Protein AF-0000000073389248 (afdb_homodimer)

Structure (mmCIF, N/CA/C/O backbone):
data_AF-0000000073389248-model_v1
#
loop_
_entity.id
_entity.type
_entity.pdbx_description
1 polymer 'NAD-dependent epimerase/dehydratase'
#
loop_
_atom_site.group_PDB
_atom_site.id
_atom_site.type_symbol
_atom_site.label_atom_id
_atom_site.label_alt_id
_atom_site.label_comp_id
_atom_site.label_asym_id
_atom_site.label_entity_id
_atom_site.label_seq_id
_atom_site.pdbx_PDB_ins_code
_atom_site.Cartn_x
_atom_site.Cartn_y
_atom_site.Cartn_z
_atom_site.occupancy
_atom_site.B_iso_or_equiv
_atom_site.auth_seq_id
_atom_site.auth_comp_id
_atom_site.auth_asym_id
_atom_site.auth_atom_id
_atom_site.pdbx_PDB_model_num
ATOM 1 N N . MET A 1 1 ? 25.75 -21.109 -13.016 1 90.62 1 MET A N 1
ATOM 2 C CA . MET A 1 1 ? 25.109 -21.562 -11.781 1 90.62 1 MET A CA 1
ATOM 3 C C . MET A 1 1 ? 24.828 -20.375 -10.852 1 90.62 1 MET A C 1
ATOM 5 O O . MET A 1 1 ? 25.719 -19.578 -10.578 1 90.62 1 MET A O 1
ATOM 9 N N . ARG A 1 2 ? 23.5 -20.219 -10.477 1 95.75 2 ARG A N 1
ATOM 10 C CA . ARG A 1 2 ? 23.109 -19.156 -9.555 1 95.75 2 ARG A CA 1
ATOM 11 C C . ARG A 1 2 ? 22.797 -19.719 -8.172 1 95.75 2 ARG A C 1
ATOM 13 O O . ARG A 1 2 ? 22.469 -20.906 -8.031 1 95.75 2 ARG A O 1
ATOM 20 N N . ARG A 1 3 ? 23.062 -18.922 -7.191 1 98.69 3 ARG A N 1
ATOM 21 C CA . ARG A 1 3 ? 22.609 -19.188 -5.832 1 98.69 3 ARG A CA 1
ATOM 22 C C . ARG A 1 3 ? 21.375 -18.359 -5.48 1 98.69 3 ARG A C 1
ATOM 24 O O . ARG A 1 3 ? 21.453 -17.125 -5.41 1 98.69 3 ARG A O 1
ATOM 31 N N . VAL A 1 4 ? 20.281 -19.016 -5.25 1 98.88 4 VAL A N 1
ATOM 32 C CA . VAL A 1 4 ? 19 -18.312 -5.148 1 98.88 4 VAL A CA 1
ATOM 33 C C . VAL A 1 4 ? 18.312 -18.672 -3.834 1 98.88 4 VAL A C 1
ATOM 35 O O . VAL A 1 4 ? 18.188 -19.844 -3.496 1 98.88 4 VAL A O 1
ATOM 38 N N . LEU A 1 5 ? 17.922 -17.688 -3.053 1 98.94 5 LEU A N 1
ATOM 39 C CA . LEU A 1 5 ? 17.016 -17.922 -1.934 1 98.94 5 LEU A CA 1
ATOM 40 C C . LEU A 1 5 ? 15.562 -17.75 -2.365 1 98.94 5 LEU A C 1
ATOM 42 O O . LEU A 1 5 ? 15.219 -16.766 -3.006 1 98.94 5 LEU A O 1
ATOM 46 N N . VAL A 1 6 ? 14.734 -18.719 -2.053 1 98.94 6 VAL A N 1
ATOM 47 C CA . VAL A 1 6 ? 13.305 -18.672 -2.318 1 98.94 6 VAL A CA 1
ATOM 48 C C . VAL A 1 6 ? 12.531 -18.625 -1 1 98.94 6 VAL A C 1
ATOM 50 O O . VAL A 1 6 ? 12.609 -19.547 -0.192 1 98.94 6 VAL A O 1
ATOM 53 N N . THR A 1 7 ? 11.844 -17.5 -0.723 1 98.94 7 THR A N 1
ATOM 54 C CA . THR A 1 7 ? 10.883 -17.516 0.374 1 98.94 7 THR A CA 1
ATOM 55 C C . THR A 1 7 ? 9.539 -18.062 -0.094 1 98.94 7 THR A C 1
ATOM 57 O O . THR A 1 7 ? 9.148 -17.859 -1.244 1 98.94 7 THR A O 1
ATOM 60 N N . GLY A 1 8 ? 8.812 -18.703 0.854 1 98.56 8 GLY A N 1
ATOM 61 C CA . GLY A 1 8 ? 7.637 -19.453 0.42 1 98.56 8 GLY A CA 1
ATOM 62 C C . GLY A 1 8 ? 7.977 -20.719 -0.336 1 98.56 8 GLY A C 1
ATOM 63 O O . GLY A 1 8 ? 7.215 -21.156 -1.201 1 98.56 8 GLY A O 1
ATOM 64 N N . ALA A 1 9 ? 9.086 -21.297 -0.014 1 98.69 9 ALA A N 1
ATOM 65 C CA . ALA A 1 9 ? 9.641 -22.406 -0.776 1 98.69 9 ALA A CA 1
ATOM 66 C C . ALA A 1 9 ? 8.781 -23.656 -0.615 1 98.69 9 ALA A C 1
ATOM 68 O O . ALA A 1 9 ? 8.75 -24.516 -1.499 1 98.69 9 ALA A O 1
ATOM 69 N N . ALA A 1 10 ? 8.078 -23.781 0.489 1 98 10 ALA A N 1
ATOM 70 C CA . ALA A 1 10 ? 7.293 -24.984 0.756 1 98 10 ALA A CA 1
ATOM 71 C C . ALA A 1 10 ? 5.906 -24.891 0.12 1 98 10 ALA A C 1
ATOM 73 O O . ALA A 1 10 ? 5.172 -25.875 0.07 1 98 10 ALA A O 1
ATOM 74 N N . GLY A 1 11 ? 5.551 -23.719 -0.404 1 97.12 11 GLY A N 1
ATOM 75 C CA . GLY A 1 11 ? 4.238 -23.516 -0.993 1 97.12 11 GLY A CA 1
ATOM 76 C C . GLY A 1 11 ? 4.102 -24.156 -2.367 1 97.12 11 GLY A C 1
ATOM 77 O O . GLY A 1 11 ? 5.066 -24.703 -2.904 1 97.12 11 GLY A O 1
ATOM 78 N N . MET A 1 12 ? 2.916 -24.078 -2.963 1 95.56 12 MET A N 1
ATOM 79 C CA . MET A 1 12 ? 2.561 -24.719 -4.23 1 95.56 12 MET A CA 1
ATOM 80 C C . MET A 1 12 ? 3.473 -24.234 -5.355 1 95.56 12 MET A C 1
ATOM 82 O O . MET A 1 12 ? 4.055 -25.031 -6.082 1 95.56 12 MET A O 1
ATOM 86 N N . ILE A 1 13 ? 3.674 -22.922 -5.488 1 97.94 13 ILE A N 1
ATOM 87 C CA . ILE A 1 13 ? 4.488 -22.375 -6.562 1 97.94 13 ILE A CA 1
ATOM 88 C C . ILE A 1 13 ? 5.965 -22.438 -6.18 1 97.94 13 ILE A C 1
ATOM 90 O O . ILE A 1 13 ? 6.816 -22.734 -7.016 1 97.94 13 ILE A O 1
ATOM 94 N N . GLY A 1 14 ? 6.289 -22.188 -4.895 1 98.56 14 GLY A N 1
ATOM 95 C CA . GLY A 1 14 ? 7.664 -22.172 -4.414 1 98.56 14 GLY A CA 1
ATOM 96 C C . GLY A 1 14 ? 8.383 -23.5 -4.613 1 98.56 14 GLY A C 1
ATOM 97 O O . GLY A 1 14 ? 9.531 -23.531 -5.07 1 98.56 14 GLY A O 1
ATOM 98 N N . ARG A 1 15 ? 7.742 -24.594 -4.262 1 98.12 15 ARG A N 1
ATOM 99 C CA . ARG A 1 15 ? 8.375 -25.906 -4.383 1 98.12 15 ARG A CA 1
ATOM 100 C C . ARG A 1 15 ? 8.672 -26.234 -5.84 1 98.12 15 ARG A C 1
ATOM 102 O O . ARG A 1 15 ? 9.664 -26.906 -6.137 1 98.12 15 ARG A O 1
ATOM 109 N N . ARG A 1 16 ? 7.816 -25.781 -6.734 1 98.38 16 ARG A N 1
ATOM 110 C CA . ARG A 1 16 ? 8.008 -26.016 -8.164 1 98.38 16 ARG A CA 1
ATOM 111 C C . ARG A 1 16 ? 9.125 -25.141 -8.719 1 98.38 16 ARG A C 1
ATOM 113 O O . ARG A 1 16 ? 9.875 -25.578 -9.594 1 98.38 16 ARG A O 1
ATOM 120 N N . LEU A 1 17 ? 9.195 -23.875 -8.227 1 98.81 17 LEU A N 1
ATOM 121 C CA . LEU A 1 17 ? 10.312 -23.031 -8.617 1 98.81 17 LEU A CA 1
ATOM 122 C C . LEU A 1 17 ? 11.641 -23.641 -8.18 1 98.81 17 LEU A C 1
ATOM 124 O O . LEU A 1 17 ? 12.609 -23.641 -8.938 1 98.81 17 LEU A O 1
ATOM 128 N N . VAL A 1 18 ? 11.68 -24.156 -6.938 1 98.81 18 VAL A N 1
ATOM 129 C CA . VAL A 1 18 ? 12.883 -24.812 -6.434 1 98.81 18 VAL A CA 1
ATOM 130 C C . VAL A 1 18 ? 13.297 -25.938 -7.391 1 98.81 18 VAL A C 1
ATOM 132 O O . VAL A 1 18 ? 14.461 -26.016 -7.777 1 98.81 18 VAL A O 1
ATOM 135 N N . ALA A 1 19 ? 12.336 -26.75 -7.816 1 98.44 19 ALA A N 1
ATOM 136 C CA . ALA A 1 19 ? 12.609 -27.859 -8.719 1 98.44 19 ALA A CA 1
ATOM 137 C C . ALA A 1 19 ? 13.172 -27.359 -10.047 1 98.44 19 ALA A C 1
ATOM 139 O O . ALA A 1 19 ? 14.156 -27.906 -10.555 1 98.44 19 ALA A O 1
ATOM 140 N N . VAL A 1 20 ? 12.562 -26.328 -10.602 1 98.31 20 VAL A N 1
ATOM 141 C CA . VAL A 1 20 ? 13 -25.766 -11.875 1 98.31 20 VAL A CA 1
ATOM 142 C C . VAL A 1 20 ? 14.43 -25.25 -11.758 1 98.31 20 VAL A C 1
ATOM 144 O O . VAL A 1 20 ? 15.266 -25.516 -12.625 1 98.31 20 VAL A O 1
ATOM 147 N N . LEU A 1 21 ? 14.742 -24.531 -10.688 1 98.62 21 LEU A N 1
ATOM 148 C CA . LEU A 1 21 ? 16.062 -23.953 -10.477 1 98.62 21 LEU A CA 1
ATOM 149 C C . LEU A 1 21 ? 17.109 -25.047 -10.273 1 98.62 21 LEU A C 1
ATOM 151 O O . LEU A 1 21 ? 18.219 -24.953 -10.812 1 98.62 21 LEU A O 1
ATOM 155 N N . GLN A 1 22 ? 16.766 -26.078 -9.531 1 98.31 22 GLN A N 1
ATOM 156 C CA . GLN A 1 22 ? 17.672 -27.188 -9.305 1 98.31 22 GLN A CA 1
ATOM 157 C C . GLN A 1 22 ? 17.984 -27.922 -10.602 1 98.31 22 GLN A C 1
ATOM 159 O O . GLN A 1 22 ? 19.125 -28.312 -10.852 1 98.31 22 GLN A O 1
ATOM 164 N N . GLN A 1 23 ? 16.938 -28.094 -11.375 1 97.62 23 GLN A N 1
ATOM 165 C CA . GLN A 1 23 ? 17.109 -28.766 -12.664 1 97.62 23 GLN A CA 1
ATOM 166 C C . GLN A 1 23 ? 18.078 -28 -13.562 1 97.62 23 GLN A C 1
ATOM 168 O O . GLN A 1 23 ? 18.797 -28.594 -14.359 1 97.62 23 GLN A O 1
ATOM 173 N N . ARG A 1 24 ? 18.125 -26.703 -13.406 1 96.25 24 ARG A N 1
ATOM 174 C CA . ARG A 1 24 ? 19 -25.844 -14.172 1 96.25 24 ARG A CA 1
ATOM 175 C C . ARG A 1 24 ? 20.438 -25.891 -13.633 1 96.25 24 ARG A C 1
ATOM 177 O O . ARG A 1 24 ? 21.359 -25.375 -14.25 1 96.25 24 ARG A O 1
ATOM 184 N N . GLY A 1 25 ? 20.609 -26.469 -12.453 1 97.44 25 GLY A N 1
ATOM 185 C CA . GLY A 1 25 ? 21.922 -26.547 -11.844 1 97.44 25 GLY A CA 1
ATOM 186 C C . GLY A 1 25 ? 22.188 -25.453 -10.828 1 97.44 25 GLY A C 1
ATOM 187 O O . GLY A 1 25 ? 23.297 -25.328 -10.328 1 97.44 25 GLY A O 1
ATOM 188 N N . ASP A 1 26 ? 21.188 -24.656 -10.469 1 98.25 26 ASP A N 1
ATOM 189 C CA . ASP A 1 26 ? 21.328 -23.594 -9.484 1 98.25 26 ASP A CA 1
ATOM 190 C C . ASP A 1 26 ? 21.359 -24.156 -8.062 1 98.25 26 ASP A C 1
ATOM 192 O O . ASP A 1 26 ? 20.812 -25.219 -7.801 1 98.25 26 ASP A O 1
ATOM 196 N N . ALA A 1 27 ? 22.078 -23.484 -7.188 1 98.56 27 ALA A N 1
ATOM 197 C CA . ALA A 1 27 ? 22 -23.766 -5.754 1 98.56 27 ALA A CA 1
ATOM 198 C C . ALA A 1 27 ? 20.844 -23.016 -5.109 1 98.56 27 ALA A C 1
ATOM 200 O O . ALA A 1 27 ? 20.766 -21.781 -5.199 1 98.56 27 ALA A O 1
ATOM 201 N N . VAL A 1 28 ? 19.938 -23.75 -4.484 1 98.81 28 VAL A N 1
ATOM 202 C CA . VAL A 1 28 ? 18.719 -23.109 -4.004 1 98.81 28 VAL A CA 1
ATOM 203 C C . VAL A 1 28 ? 18.594 -23.297 -2.492 1 98.81 28 VAL A C 1
ATOM 205 O O . VAL A 1 28 ? 18.781 -24.406 -1.977 1 98.81 28 VAL A O 1
ATOM 208 N N . ALA A 1 29 ? 18.375 -22.25 -1.743 1 98.88 29 ALA A N 1
ATOM 209 C CA . ALA A 1 29 ? 17.938 -22.281 -0.349 1 98.88 29 ALA A CA 1
ATOM 210 C C . ALA A 1 29 ? 16.469 -21.906 -0.224 1 98.88 29 ALA A C 1
ATOM 212 O O . ALA A 1 29 ? 15.93 -21.188 -1.069 1 98.88 29 ALA A O 1
ATOM 213 N N . GLY A 1 30 ? 15.812 -22.469 0.767 1 98.88 30 GLY A N 1
ATOM 214 C CA . GLY A 1 30 ? 14.391 -22.234 0.957 1 98.88 30 GLY A CA 1
ATOM 215 C C . GLY A 1 30 ? 14.055 -21.734 2.35 1 98.88 30 GLY A C 1
ATOM 216 O O . GLY A 1 30 ? 14.594 -22.25 3.34 1 98.88 30 GLY A O 1
ATOM 217 N N . LEU A 1 31 ? 13.242 -20.734 2.443 1 98.81 31 LEU A N 1
ATOM 218 C CA . LEU A 1 31 ? 12.68 -20.234 3.691 1 98.81 31 LEU A CA 1
ATOM 219 C C . LEU A 1 31 ? 11.156 -20.281 3.658 1 98.81 31 LEU A C 1
ATOM 221 O O . LEU A 1 31 ? 10.531 -19.891 2.672 1 98.81 31 LEU A O 1
ATOM 225 N N . ASP A 1 32 ? 10.555 -20.828 4.637 1 98.69 32 ASP A N 1
ATOM 226 C CA . ASP A 1 32 ? 9.102 -20.953 4.758 1 98.69 32 ASP A CA 1
ATOM 227 C C . ASP A 1 32 ? 8.688 -21.094 6.223 1 98.69 3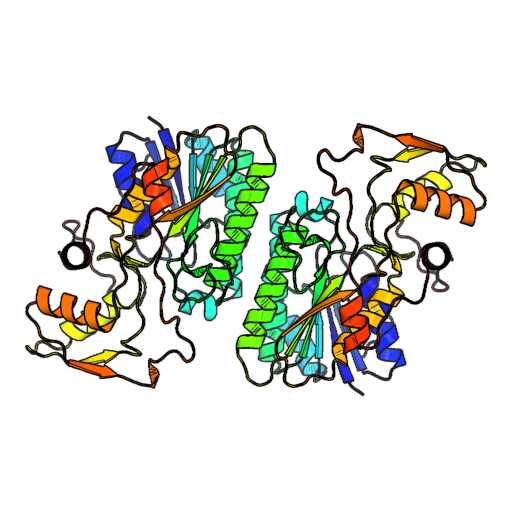2 ASP A C 1
ATOM 229 O O . ASP A 1 32 ? 9.438 -21.641 7.035 1 98.69 32 ASP A O 1
ATOM 233 N N . ASP A 1 33 ? 7.512 -20.609 6.551 1 98.19 33 ASP A N 1
ATOM 234 C CA . ASP A 1 33 ? 7.039 -20.797 7.918 1 98.19 33 ASP A CA 1
ATOM 235 C C . ASP A 1 33 ? 6.191 -22.062 8.031 1 98.19 33 ASP A C 1
ATOM 237 O O . ASP A 1 33 ? 5.68 -22.375 9.109 1 98.19 33 ASP A O 1
ATOM 241 N N . LEU A 1 34 ? 5.918 -22.75 6.969 1 97.38 34 LEU A N 1
ATOM 242 C CA . LEU A 1 34 ? 5.223 -24.031 6.824 1 97.38 34 LEU A CA 1
ATOM 243 C C . LEU A 1 34 ? 3.756 -23.891 7.215 1 97.38 34 LEU A C 1
ATOM 245 O O . LEU A 1 34 ? 3.129 -24.875 7.633 1 97.38 34 LEU A O 1
ATOM 249 N N . SER A 1 35 ? 3.201 -22.688 7.141 1 93.38 35 SER A N 1
ATOM 250 C CA . SER A 1 35 ? 1.816 -22.453 7.531 1 93.38 35 SER A CA 1
ATOM 251 C C . SER A 1 35 ? 0.846 -23.141 6.578 1 93.38 35 SER A C 1
ATOM 253 O O . SER A 1 35 ? -0.315 -23.375 6.926 1 93.38 35 SER A O 1
ATOM 255 N N . SER A 1 36 ? 1.309 -23.484 5.34 1 88.19 36 SER A N 1
ATOM 256 C CA . SER A 1 36 ? 0.461 -24.188 4.383 1 88.19 36 SER A CA 1
ATOM 257 C C . SER A 1 36 ? 0.267 -25.641 4.781 1 88.19 36 SER A C 1
ATOM 259 O O . SER A 1 36 ? -0.616 -26.328 4.254 1 88.19 36 SER A O 1
ATOM 261 N N . GLY A 1 37 ? 1.179 -26.125 5.629 1 89.62 37 GLY A N 1
ATOM 262 C CA . GLY A 1 37 ? 1.146 -27.516 6.035 1 89.62 37 GLY A CA 1
ATOM 263 C C . GLY A 1 37 ? 2.025 -28.422 5.18 1 89.62 37 GLY A C 1
ATOM 264 O O . GLY A 1 37 ? 2.168 -29.609 5.461 1 89.62 37 GLY A O 1
ATOM 265 N N . MET A 1 38 ? 2.627 -27.859 4.164 1 92.69 38 MET A N 1
ATOM 266 C CA . MET A 1 38 ? 3.486 -28.625 3.27 1 92.69 38 MET A CA 1
ATOM 267 C C . MET A 1 38 ? 4.934 -28.594 3.744 1 92.69 38 MET A C 1
ATOM 269 O O . MET A 1 38 ? 5.402 -27.562 4.246 1 92.69 38 MET A O 1
ATOM 273 N N . ALA A 1 39 ? 5.594 -29.641 3.52 1 96.19 39 ALA A N 1
ATOM 274 C CA . ALA A 1 39 ? 6.996 -29.734 3.918 1 96.19 39 ALA A CA 1
ATOM 275 C C . ALA A 1 39 ? 7.902 -29.016 2.932 1 96.19 39 ALA A C 1
ATOM 277 O O . ALA A 1 39 ? 7.496 -28.734 1.8 1 96.19 39 ALA A O 1
ATOM 278 N N . MET A 1 40 ? 9.109 -28.734 3.387 1 98.06 40 MET A N 1
ATOM 279 C CA . MET A 1 40 ? 10.102 -28.156 2.486 1 98.06 40 MET A CA 1
ATOM 280 C C . MET A 1 40 ? 10.43 -29.109 1.344 1 98.06 40 MET A C 1
ATOM 282 O O . MET A 1 40 ? 10.508 -30.328 1.547 1 98.06 40 MET A O 1
ATOM 286 N N . PRO A 1 41 ? 10.594 -28.547 0.125 1 97.69 41 PRO A N 1
ATOM 287 C CA . PRO A 1 41 ? 11.008 -29.438 -0.974 1 97.69 41 PRO A CA 1
ATOM 288 C C . PRO A 1 41 ? 12.406 -30.016 -0.776 1 97.69 41 PRO A C 1
ATOM 290 O O . PRO A 1 41 ? 13.203 -29.469 -0.021 1 97.69 41 PRO A O 1
ATOM 293 N N . PRO A 1 42 ? 12.695 -31.172 -1.387 1 97.19 42 PRO A N 1
ATOM 294 C CA . PRO A 1 42 ? 14.016 -31.797 -1.247 1 97.19 42 PRO A CA 1
ATOM 295 C C . PRO A 1 42 ? 15.102 -31.078 -2.045 1 97.19 42 PRO A C 1
ATOM 297 O O . PRO A 1 42 ? 14.789 -30.25 -2.912 1 97.19 42 PRO A O 1
ATOM 300 N N . GLY A 1 43 ? 16.391 -31.344 -1.757 1 97.81 43 GLY A N 1
ATOM 301 C CA . GLY A 1 43 ? 17.516 -30.922 -2.57 1 97.81 43 GLY A CA 1
ATOM 302 C C . GLY A 1 43 ? 17.969 -29.5 -2.295 1 97.81 43 GLY A C 1
ATOM 303 O O . GLY A 1 43 ? 18.812 -28.969 -3.008 1 97.81 43 GLY A O 1
ATOM 304 N N . LEU A 1 44 ? 17.438 -28.891 -1.255 1 98.56 44 LEU A N 1
ATOM 305 C CA . LEU A 1 44 ? 17.828 -27.531 -0.905 1 98.56 44 LEU A CA 1
ATOM 306 C C . LEU A 1 44 ? 19.234 -27.5 -0.321 1 98.56 44 LEU A C 1
ATOM 308 O O . LEU A 1 44 ? 19.609 -28.391 0.45 1 98.56 44 LEU A O 1
ATOM 312 N N . GLU A 1 45 ? 20 -26.438 -0.692 1 98.12 45 GLU A N 1
ATOM 313 C CA . GLU A 1 45 ? 21.312 -26.219 -0.08 1 98.12 45 GLU A CA 1
ATOM 314 C C . GLU A 1 45 ? 21.172 -25.891 1.405 1 98.12 45 GLU A C 1
ATOM 316 O O . GLU A 1 45 ? 22.062 -26.203 2.197 1 98.12 45 GLU A O 1
ATOM 321 N N . ALA A 1 46 ? 20.141 -25.203 1.746 1 98.12 46 ALA A N 1
ATOM 322 C CA . ALA A 1 46 ? 19.766 -24.828 3.111 1 98.12 46 ALA A CA 1
ATOM 323 C C . ALA A 1 46 ? 18.281 -24.547 3.225 1 98.12 46 ALA A C 1
ATOM 325 O O . ALA A 1 46 ? 17.656 -24.094 2.262 1 98.12 46 ALA A O 1
ATOM 326 N N . ALA A 1 47 ? 17.766 -24.875 4.355 1 98.38 47 ALA A N 1
ATOM 327 C CA . ALA A 1 47 ? 16.359 -24.625 4.629 1 98.38 47 ALA A CA 1
ATOM 328 C C . ALA A 1 47 ? 16.172 -24 6.008 1 98.38 47 ALA A C 1
ATOM 330 O O . ALA A 1 47 ? 16.844 -24.375 6.969 1 98.38 47 ALA A O 1
ATOM 331 N N . ALA A 1 48 ? 15.305 -23.047 6.102 1 98.38 48 ALA A N 1
ATOM 332 C CA . ALA A 1 48 ? 14.945 -22.453 7.387 1 98.38 48 ALA A CA 1
ATOM 333 C C . ALA A 1 48 ? 13.43 -22.375 7.547 1 98.38 48 ALA A C 1
ATOM 335 O O . ALA A 1 48 ? 12.719 -21.984 6.613 1 98.38 48 ALA A O 1
ATOM 336 N N . VAL A 1 49 ? 12.961 -22.828 8.633 1 98.62 49 VAL A N 1
ATOM 337 C CA . VAL A 1 49 ? 11.578 -22.562 9.023 1 98.62 49 VAL A CA 1
ATOM 338 C C . VAL A 1 49 ? 11.508 -21.25 9.789 1 98.62 49 VAL A C 1
ATOM 340 O O . VAL A 1 49 ? 11.906 -21.188 10.953 1 98.62 49 VAL A O 1
ATOM 343 N N . ALA A 1 50 ? 11.008 -20.203 9.148 1 98.5 50 ALA A N 1
ATOM 344 C CA . ALA A 1 50 ? 11 -18.859 9.75 1 98.5 50 ALA A CA 1
ATOM 345 C C . ALA A 1 50 ? 9.93 -17.984 9.102 1 98.5 50 ALA A C 1
ATOM 347 O O . ALA A 1 50 ? 9.453 -18.281 8.008 1 98.5 50 ALA A O 1
ATOM 348 N N . ASP A 1 51 ? 9.547 -17 9.859 1 98.25 51 ASP A N 1
ATOM 349 C CA . ASP A 1 51 ? 8.664 -15.938 9.375 1 98.25 51 ASP A CA 1
ATOM 350 C C . ASP A 1 51 ? 9.438 -14.891 8.578 1 98.25 51 ASP A C 1
ATOM 352 O O . ASP A 1 51 ? 10.555 -14.523 8.953 1 98.25 51 ASP A O 1
ATOM 356 N N . VAL A 1 52 ? 8.883 -14.461 7.48 1 98.38 52 VAL A N 1
ATOM 357 C CA . VAL A 1 52 ? 9.586 -13.5 6.637 1 98.38 52 VAL A CA 1
ATOM 358 C C . VAL A 1 52 ? 9.758 -12.188 7.391 1 98.38 52 VAL A C 1
ATOM 360 O O . VAL A 1 52 ? 10.586 -11.352 7.016 1 98.38 52 VAL A O 1
ATOM 363 N N . ARG A 1 53 ? 8.977 -11.922 8.461 1 97.69 53 ARG A N 1
ATOM 364 C CA . ARG A 1 53 ? 9.102 -10.711 9.258 1 97.69 53 ARG A CA 1
ATOM 365 C C . ARG A 1 53 ? 10.336 -10.766 10.148 1 97.69 53 ARG A C 1
ATOM 367 O O . ARG A 1 53 ? 10.719 -9.758 10.758 1 97.69 53 ARG A O 1
ATOM 374 N N . ASP A 1 54 ? 10.977 -11.898 10.211 1 98.31 54 ASP A N 1
ATOM 375 C CA . ASP A 1 54 ? 12.266 -12.055 10.891 1 98.31 54 ASP A CA 1
ATOM 376 C C . ASP A 1 54 ? 13.422 -11.688 9.953 1 98.31 54 ASP A C 1
ATOM 378 O O . ASP A 1 54 ? 14.039 -12.57 9.359 1 98.31 54 ASP A O 1
ATOM 382 N N . THR A 1 55 ? 13.766 -10.445 9.953 1 98.56 55 THR A N 1
ATOM 383 C CA 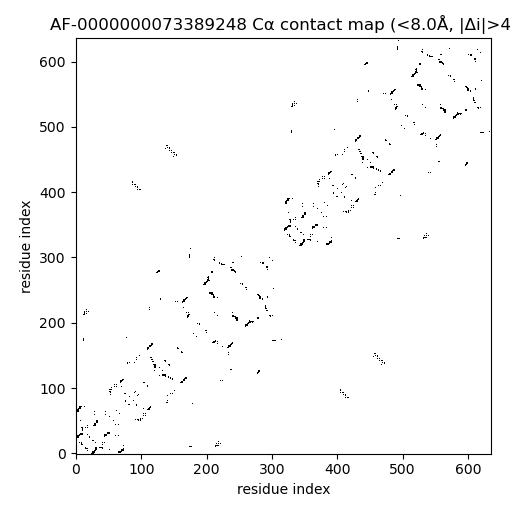. THR A 1 55 ? 14.758 -9.914 9.023 1 98.56 55 THR A CA 1
ATOM 384 C C . THR A 1 55 ? 16.109 -10.609 9.219 1 98.56 55 THR A C 1
ATOM 386 O O . THR A 1 55 ? 16.797 -10.891 8.242 1 98.56 55 THR A O 1
ATOM 389 N N . ALA A 1 56 ? 16.406 -10.867 10.438 1 98.44 56 ALA A N 1
ATOM 390 C CA . ALA A 1 56 ? 17.688 -11.492 10.742 1 98.44 56 ALA A CA 1
ATOM 391 C C . ALA A 1 56 ? 17.766 -12.891 10.141 1 98.44 56 ALA A C 1
ATOM 393 O O . ALA A 1 56 ? 18.812 -13.289 9.625 1 98.44 56 ALA A O 1
ATOM 394 N N . ALA A 1 57 ? 16.703 -13.641 10.227 1 98.44 57 ALA A N 1
ATOM 395 C CA . ALA A 1 57 ? 16.672 -14.984 9.656 1 98.44 57 ALA A CA 1
ATOM 396 C C . ALA A 1 57 ? 16.859 -14.945 8.141 1 98.44 57 ALA A C 1
ATOM 398 O O . ALA A 1 57 ? 17.625 -15.734 7.586 1 98.44 57 ALA A O 1
ATOM 399 N N . VAL A 1 58 ? 16.203 -14.031 7.484 1 98.81 58 VAL A N 1
ATOM 400 C CA . VAL A 1 58 ? 16.312 -13.906 6.035 1 98.81 58 VAL A CA 1
ATOM 401 C C . VAL A 1 58 ? 17.734 -13.484 5.66 1 98.81 58 VAL A C 1
ATOM 403 O O . VAL A 1 58 ? 18.344 -14.055 4.75 1 98.81 58 VAL A O 1
ATOM 406 N N . THR A 1 59 ? 18.266 -12.531 6.406 1 98.81 59 THR A N 1
ATOM 407 C CA . THR A 1 59 ? 19.609 -12.016 6.141 1 98.81 59 THR A CA 1
ATOM 408 C C . THR A 1 59 ? 20.641 -13.125 6.289 1 98.81 59 THR A C 1
ATOM 410 O O . THR A 1 59 ? 21.531 -13.273 5.441 1 98.81 59 THR A O 1
ATOM 413 N N . SER A 1 60 ? 20.484 -13.852 7.363 1 98.56 60 SER A N 1
ATOM 414 C CA . SER A 1 60 ? 21.438 -14.922 7.621 1 98.56 60 SER A CA 1
ATOM 415 C C . SER A 1 60 ? 21.438 -15.953 6.492 1 98.56 60 SER A C 1
ATOM 417 O O . SER A 1 60 ? 22.5 -16.406 6.055 1 98.56 60 SER A O 1
ATOM 419 N N . MET A 1 61 ? 20.281 -16.297 5.973 1 98.62 61 MET A N 1
ATOM 420 C CA . MET A 1 61 ? 20.172 -17.266 4.891 1 98.62 61 MET A CA 1
ATOM 421 C C . MET A 1 61 ? 20.828 -16.734 3.617 1 98.62 61 MET A C 1
ATOM 423 O O . MET A 1 61 ? 21.516 -17.484 2.908 1 98.62 61 MET A O 1
ATOM 427 N N . LEU A 1 62 ? 20.594 -15.484 3.34 1 98.88 62 LEU A N 1
ATOM 428 C CA . LEU A 1 62 ? 21.172 -14.867 2.15 1 98.88 62 LEU A CA 1
ATOM 429 C C . LEU A 1 62 ? 22.688 -14.852 2.229 1 98.88 62 LEU A C 1
ATOM 431 O O . LEU A 1 62 ? 23.375 -15.18 1.253 1 98.88 62 LEU A O 1
ATOM 435 N N . ARG A 1 63 ? 23.219 -14.516 3.365 1 98.69 63 ARG A N 1
ATOM 436 C CA . ARG A 1 63 ? 24.656 -14.422 3.555 1 98.69 63 ARG A CA 1
ATOM 437 C C . ARG A 1 63 ? 25.312 -15.805 3.516 1 98.69 63 ARG A C 1
ATOM 439 O O . ARG A 1 63 ? 26.312 -16.016 2.84 1 98.69 63 ARG A O 1
ATOM 446 N N . ASP A 1 64 ? 24.672 -16.734 4.266 1 98.31 64 ASP A N 1
ATOM 447 C CA . ASP A 1 64 ? 25.219 -18.094 4.32 1 98.31 64 ASP A CA 1
ATOM 448 C C . ASP A 1 64 ? 25.25 -18.719 2.932 1 98.31 64 ASP A C 1
ATOM 450 O O . ASP A 1 64 ? 26.203 -19.438 2.598 1 98.31 64 ASP A O 1
ATOM 454 N N . LEU A 1 65 ? 24.234 -18.438 2.117 1 98.5 65 LEU A N 1
ATOM 455 C CA . LEU A 1 65 ? 24.156 -18.984 0.768 1 98.5 65 LEU A CA 1
ATOM 456 C C . LEU A 1 65 ? 25.047 -18.219 -0.194 1 98.5 65 LEU A C 1
ATOM 458 O O . LEU A 1 65 ? 25.297 -18.672 -1.311 1 98.5 65 LEU A O 1
ATOM 462 N N . ARG A 1 66 ? 25.516 -17.016 0.23 1 98.38 66 ARG A N 1
ATOM 463 C CA . ARG A 1 66 ? 26.125 -16.078 -0.712 1 98.38 66 ARG A CA 1
ATOM 464 C C . ARG A 1 66 ? 25.234 -15.891 -1.938 1 98.38 66 ARG A C 1
ATOM 466 O O . ARG A 1 66 ? 25.688 -16.062 -3.072 1 98.38 66 ARG A O 1
ATOM 473 N N . ALA A 1 67 ? 24.016 -15.531 -1.708 1 98.75 67 ALA A N 1
ATOM 474 C CA . ALA A 1 67 ? 22.969 -15.547 -2.725 1 98.75 67 ALA A CA 1
ATOM 475 C C . ALA A 1 67 ? 23.25 -14.516 -3.816 1 98.75 67 ALA A C 1
ATOM 477 O O . ALA A 1 67 ? 23.672 -13.398 -3.527 1 98.75 67 ALA A O 1
ATOM 478 N N . ASP A 1 68 ? 22.969 -14.961 -5.043 1 98.25 68 ASP A N 1
ATOM 479 C CA . ASP A 1 68 ? 23 -14.062 -6.188 1 98.25 68 ASP A CA 1
ATOM 480 C C . ASP A 1 68 ? 21.656 -13.375 -6.383 1 98.25 68 ASP A C 1
ATOM 482 O O . ASP A 1 68 ? 21.578 -12.273 -6.934 1 98.25 68 ASP A O 1
ATOM 486 N N . ALA A 1 69 ? 20.625 -14.055 -5.98 1 98.75 69 ALA A N 1
ATOM 487 C CA . ALA A 1 69 ? 19.266 -13.562 -6.215 1 98.75 69 ALA A CA 1
ATOM 488 C C . ALA A 1 69 ? 18.297 -14.055 -5.133 1 98.75 69 ALA A C 1
ATOM 490 O O . ALA A 1 69 ? 18.609 -15.008 -4.418 1 98.75 69 ALA A O 1
ATOM 491 N N . LEU A 1 70 ? 17.266 -13.336 -4.984 1 98.94 70 LEU A N 1
ATOM 492 C CA . LEU A 1 70 ? 16.172 -13.648 -4.062 1 98.94 70 LEU A CA 1
ATOM 493 C C . LEU A 1 70 ? 14.836 -13.672 -4.797 1 98.94 70 LEU A C 1
ATOM 495 O O . LEU A 1 70 ? 14.516 -12.75 -5.547 1 98.94 70 LEU A O 1
ATOM 499 N N . VAL A 1 71 ? 14.086 -14.758 -4.699 1 98.94 71 VAL A N 1
ATOM 500 C CA . VAL A 1 71 ? 12.711 -14.828 -5.172 1 98.94 71 VAL A CA 1
ATOM 501 C C . VAL A 1 71 ? 11.758 -14.883 -3.982 1 98.94 71 VAL A C 1
ATOM 503 O O . VAL A 1 71 ? 11.781 -15.844 -3.205 1 98.94 71 VAL A O 1
ATOM 506 N N . HIS A 1 72 ? 10.938 -13.883 -3.855 1 99 72 HIS A N 1
ATOM 507 C CA . HIS A 1 72 ? 10.039 -13.742 -2.715 1 99 72 HIS A CA 1
ATOM 508 C C . HIS A 1 72 ? 8.617 -14.148 -3.08 1 99 72 HIS A C 1
ATOM 510 O O . HIS A 1 72 ? 7.891 -13.383 -3.713 1 99 72 HIS A O 1
ATOM 516 N N . LEU A 1 73 ? 8.211 -15.312 -2.566 1 98.88 73 LEU A N 1
ATOM 517 C CA . LEU A 1 73 ? 6.887 -15.836 -2.873 1 98.88 73 LEU A CA 1
ATOM 518 C C . LEU A 1 73 ? 6.043 -15.945 -1.607 1 98.88 73 LEU A C 1
ATOM 520 O O . LEU A 1 73 ? 4.828 -16.156 -1.683 1 98.88 73 LEU A O 1
ATOM 524 N N . ALA A 1 74 ? 6.637 -15.828 -0.431 1 98.62 74 ALA A N 1
ATOM 525 C CA . ALA A 1 74 ? 5.91 -15.961 0.829 1 98.62 74 ALA A CA 1
ATOM 526 C C . ALA A 1 74 ? 4.84 -14.875 0.964 1 98.62 74 ALA A C 1
ATOM 528 O O . ALA A 1 74 ? 5.125 -13.695 0.782 1 98.62 74 ALA A O 1
ATOM 529 N N . ALA A 1 75 ? 3.639 -15.281 1.249 1 98.25 75 ALA A N 1
ATOM 530 C CA . ALA A 1 75 ? 2.525 -14.352 1.438 1 98.25 75 ALA A CA 1
ATOM 531 C C . ALA A 1 75 ? 1.287 -15.078 1.952 1 98.25 75 ALA A C 1
ATOM 533 O O . ALA A 1 75 ? 1.158 -16.297 1.783 1 98.25 75 ALA A O 1
ATOM 534 N N . VAL A 1 76 ? 0.408 -14.344 2.67 1 96.75 76 VAL A N 1
ATOM 535 C CA . VAL A 1 76 ? -0.991 -14.75 2.75 1 96.75 76 VAL A CA 1
ATOM 536 C C . VAL A 1 76 ? -1.694 -14.438 1.43 1 96.75 76 VAL A C 1
ATOM 538 O O . VAL A 1 76 ? -1.863 -13.273 1.066 1 96.75 76 VAL A O 1
ATOM 541 N N . HIS A 1 77 ? -2.055 -15.438 0.686 1 93.62 77 HIS A N 1
ATOM 542 C CA . HIS A 1 77 ? -2.475 -15.172 -0.685 1 93.62 77 HIS A CA 1
ATOM 543 C C . HIS A 1 77 ? -3.951 -15.5 -0.882 1 93.62 77 HIS A C 1
ATOM 545 O O . HIS A 1 77 ? -4.562 -15.078 -1.865 1 93.62 77 HIS A O 1
ATOM 551 N N . HIS A 1 78 ? -4.516 -16.375 0.02 1 93.19 78 HIS A N 1
ATOM 552 C CA . HIS A 1 78 ? -5.938 -16.703 -0.066 1 93.19 78 HIS A CA 1
ATOM 553 C C . HIS A 1 78 ? -6.801 -15.5 0.29 1 93.19 78 HIS A C 1
ATOM 555 O O . HIS A 1 78 ? -6.816 -15.055 1.442 1 93.19 78 HIS A O 1
ATOM 561 N N . ILE A 1 79 ? -7.559 -15.008 -0.662 1 93 79 ILE A N 1
ATOM 562 C CA . ILE A 1 79 ? -8.242 -13.719 -0.553 1 93 79 ILE A CA 1
ATOM 563 C C . ILE A 1 79 ? -9.219 -13.758 0.623 1 93 79 ILE A C 1
ATOM 565 O O . ILE A 1 79 ? -9.219 -12.852 1.464 1 93 79 ILE A O 1
ATOM 569 N N . PRO A 1 80 ? -10.023 -14.828 0.8 1 90.62 80 PRO A N 1
ATOM 570 C CA . PRO A 1 80 ? -10.914 -14.867 1.96 1 90.62 80 PRO A CA 1
ATOM 571 C C . PRO A 1 80 ? -10.164 -14.789 3.287 1 90.62 80 PRO A C 1
ATOM 573 O O . PRO A 1 80 ? -10.625 -14.125 4.219 1 90.62 80 PRO A O 1
ATOM 576 N N . THR A 1 81 ? -8.992 -15.453 3.363 1 92.94 81 THR A N 1
ATOM 577 C CA . THR A 1 81 ? -8.18 -15.367 4.574 1 92.94 81 THR A CA 1
ATOM 578 C C . THR A 1 81 ? -7.68 -13.945 4.793 1 92.94 81 THR A C 1
ATOM 580 O O . THR A 1 81 ? -7.707 -13.438 5.918 1 92.94 81 THR A O 1
ATOM 583 N N . CYS A 1 82 ? -7.25 -13.266 3.76 1 95.31 82 CYS A N 1
ATOM 584 C CA . CYS A 1 82 ? -6.77 -11.891 3.842 1 95.31 82 CYS A CA 1
ATOM 585 C C . CYS A 1 82 ? -7.871 -10.953 4.32 1 95.31 82 CYS A C 1
ATOM 587 O O . CYS A 1 82 ? -7.609 -10.008 5.059 1 95.31 82 CYS A O 1
ATOM 589 N N . GLU A 1 83 ? -9.086 -11.219 3.891 1 93.81 83 GLU A N 1
ATOM 590 C CA . GLU A 1 83 ? -10.211 -10.367 4.27 1 93.81 83 GLU A CA 1
ATOM 591 C C . GLU A 1 83 ? -10.625 -10.609 5.719 1 93.81 83 GLU A C 1
ATOM 593 O O . GLU A 1 83 ? -11.031 -9.672 6.414 1 93.81 83 GLU A O 1
ATOM 598 N N . MET A 1 84 ? -10.508 -11.875 6.145 1 94 84 MET A N 1
ATOM 599 C CA . MET A 1 84 ? -10.898 -12.234 7.508 1 94 84 MET A CA 1
ATOM 600 C C . MET A 1 84 ? -9.852 -11.773 8.516 1 94 84 MET A C 1
ATOM 602 O O . MET A 1 84 ? -10.18 -11.43 9.648 1 94 84 MET A O 1
ATOM 606 N N . ARG A 1 85 ? -8.641 -11.836 8.078 1 96.25 85 ARG A N 1
ATOM 607 C CA . ARG A 1 85 ? -7.512 -11.453 8.93 1 96.25 85 ARG A CA 1
ATOM 608 C C . ARG A 1 85 ? -6.695 -10.336 8.281 1 96.25 85 ARG A C 1
ATOM 610 O O . ARG A 1 85 ? -5.5 -10.5 8.039 1 96.25 85 ARG A O 1
ATOM 617 N N . ARG A 1 86 ? -7.297 -9.211 8.188 1 97.12 86 ARG A N 1
ATOM 618 C CA . ARG A 1 86 ? -6.766 -8.117 7.379 1 97.12 86 ARG A CA 1
ATOM 619 C C . ARG A 1 86 ? -5.422 -7.633 7.926 1 97.12 86 ARG A C 1
ATOM 621 O O . ARG A 1 86 ? -4.465 -7.469 7.168 1 97.12 86 ARG A O 1
ATOM 628 N N . MET A 1 87 ? -5.301 -7.391 9.242 1 97.25 87 MET A N 1
ATOM 629 C CA . MET A 1 87 ? -4.055 -6.91 9.828 1 97.25 87 MET A CA 1
ATOM 630 C C . MET A 1 87 ? -2.939 -7.934 9.656 1 97.25 87 MET A C 1
ATOM 632 O O . MET A 1 87 ? -1.804 -7.574 9.344 1 97.25 87 MET A O 1
ATOM 636 N N . HIS A 1 88 ? -3.299 -9.188 9.891 1 97.38 88 HIS A N 1
ATOM 637 C CA . HIS A 1 88 ? -2.318 -10.25 9.703 1 97.38 88 HIS A CA 1
ATOM 638 C C . HIS A 1 88 ? -1.808 -10.281 8.266 1 97.38 88 HIS A C 1
ATOM 640 O O . HIS A 1 88 ? -0.604 -10.414 8.031 1 97.38 88 HIS A O 1
ATOM 646 N N . CYS A 1 89 ? -2.719 -10.203 7.332 1 97.94 89 CYS A N 1
ATOM 647 C CA . CYS A 1 89 ? -2.357 -10.18 5.922 1 97.94 89 CYS A CA 1
ATOM 648 C C . CYS A 1 89 ? -1.371 -9.055 5.633 1 97.94 89 CYS A C 1
ATOM 650 O O . CYS A 1 89 ? -0.328 -9.273 5.016 1 97.94 89 CYS A O 1
ATOM 652 N N . LEU A 1 90 ? -1.624 -7.84 6.121 1 98.56 90 LEU A N 1
ATOM 653 C CA . LEU A 1 90 ? -0.773 -6.684 5.867 1 98.56 90 LEU A CA 1
ATOM 654 C C . LEU A 1 90 ? 0.563 -6.82 6.59 1 98.56 90 LEU A C 1
ATOM 656 O O . LEU A 1 90 ? 1.6 -6.398 6.074 1 98.56 90 LEU A O 1
ATOM 660 N N . GLN A 1 91 ? 0.549 -7.402 7.773 1 98.31 91 GLN A N 1
ATOM 661 C CA . GLN A 1 91 ? 1.777 -7.664 8.516 1 98.31 91 GLN A CA 1
ATOM 662 C C . GLN A 1 91 ? 2.713 -8.578 7.73 1 98.31 91 GLN A C 1
ATOM 664 O O . GLN A 1 91 ? 3.904 -8.289 7.598 1 98.31 91 GLN A O 1
ATOM 669 N N . VAL A 1 92 ? 2.141 -9.617 7.219 1 98.56 92 VAL A N 1
ATOM 670 C CA . VAL A 1 92 ? 2.955 -10.609 6.527 1 98.56 92 VAL A CA 1
ATOM 671 C C . VAL A 1 92 ? 3.322 -10.102 5.137 1 98.56 92 VAL A C 1
ATOM 673 O O . VAL A 1 92 ? 4.492 -10.117 4.75 1 98.56 92 VAL A O 1
ATOM 676 N N . ASN A 1 93 ? 2.361 -9.656 4.391 1 98.81 93 ASN A N 1
ATOM 677 C CA . ASN A 1 93 ? 2.584 -9.336 2.982 1 98.81 93 ASN A CA 1
ATOM 678 C C . ASN A 1 93 ? 3.33 -8.016 2.812 1 98.81 93 ASN A C 1
ATOM 680 O O . ASN A 1 93 ? 4.211 -7.906 1.96 1 98.81 93 ASN A O 1
ATOM 684 N N . VAL A 1 94 ? 2.988 -6.977 3.623 1 98.88 94 VAL A N 1
ATOM 685 C CA . VAL A 1 94 ? 3.566 -5.656 3.414 1 98.88 94 VAL A CA 1
ATOM 686 C C . VAL A 1 94 ? 4.82 -5.496 4.27 1 98.88 94 VAL A C 1
ATOM 688 O O . VAL A 1 94 ? 5.914 -5.273 3.746 1 98.88 94 VAL A O 1
ATOM 691 N N . VAL A 1 95 ? 4.684 -5.664 5.559 1 98.75 95 VAL A N 1
ATOM 692 C CA . VAL A 1 95 ? 5.828 -5.5 6.449 1 98.75 95 VAL A CA 1
ATOM 693 C C . VAL A 1 95 ? 6.84 -6.617 6.203 1 98.75 95 VAL A C 1
ATOM 695 O O . VAL A 1 95 ? 8.047 -6.375 6.188 1 98.75 95 VAL A O 1
ATOM 698 N N . GLY A 1 96 ? 6.309 -7.828 6.012 1 98.81 96 GLY A N 1
ATOM 699 C CA . GLY A 1 96 ? 7.18 -8.953 5.703 1 98.81 96 GLY A CA 1
ATOM 700 C C . GLY A 1 96 ? 7.988 -8.75 4.438 1 98.81 96 GLY A C 1
ATOM 701 O O . GLY A 1 96 ? 9.172 -9.094 4.387 1 98.81 96 GLY A O 1
ATOM 702 N N . THR A 1 97 ? 7.379 -8.203 3.383 1 98.88 97 THR A N 1
ATOM 703 C CA . THR A 1 97 ? 8.094 -7.93 2.145 1 98.88 97 THR A CA 1
ATOM 704 C C . THR A 1 97 ? 9.188 -6.883 2.369 1 98.88 97 THR A C 1
ATOM 706 O O . THR A 1 97 ? 10.289 -7.004 1.834 1 98.88 97 THR A O 1
ATOM 709 N N . GLU A 1 98 ? 8.867 -5.848 3.16 1 98.81 98 GLU A N 1
ATOM 710 C CA . GLU A 1 98 ? 9.891 -4.859 3.48 1 98.81 98 GLU A CA 1
ATOM 711 C C . GLU A 1 98 ? 11.07 -5.496 4.215 1 98.81 98 GLU A C 1
ATOM 713 O O . GLU A 1 98 ? 12.227 -5.16 3.957 1 98.81 98 GLU A O 1
ATOM 718 N N . SER A 1 99 ? 10.75 -6.379 5.145 1 98.75 99 SER A N 1
ATOM 719 C CA . SER A 1 99 ? 11.773 -7.137 5.863 1 98.75 99 SER A CA 1
ATOM 720 C C . SER A 1 99 ? 12.68 -7.891 4.898 1 98.75 99 SER A C 1
ATOM 722 O O . SER A 1 99 ? 13.906 -7.863 5.043 1 98.75 99 SER A O 1
ATOM 724 N N . VAL A 1 100 ? 12.102 -8.531 3.924 1 98.94 100 VAL A N 1
ATOM 725 C CA . VAL A 1 100 ? 12.82 -9.32 2.939 1 98.94 100 VAL A CA 1
ATOM 726 C C . VAL A 1 100 ? 13.711 -8.414 2.094 1 98.94 100 VAL A C 1
ATOM 728 O O . VAL A 1 100 ? 14.875 -8.742 1.827 1 98.94 100 VAL A O 1
ATOM 731 N N . LEU A 1 101 ? 13.18 -7.297 1.683 1 98.81 101 LEU A N 1
ATOM 732 C CA . LEU A 1 101 ? 13.945 -6.352 0.871 1 98.81 101 LEU A CA 1
ATOM 733 C C . LEU A 1 101 ? 15.086 -5.746 1.674 1 98.81 101 LEU A C 1
ATOM 735 O O . LEU A 1 101 ? 16.188 -5.535 1.143 1 98.81 101 LEU A O 1
ATOM 739 N N . GLN A 1 102 ? 14.789 -5.43 2.957 1 98.44 102 GLN A N 1
ATOM 740 C CA . GLN A 1 102 ? 15.859 -4.957 3.834 1 98.44 102 GLN A CA 1
ATOM 741 C C . GLN A 1 102 ? 16.984 -5.988 3.943 1 98.44 102 GLN A C 1
ATOM 743 O O . GLN A 1 102 ? 18.156 -5.641 3.875 1 98.44 102 GLN A O 1
ATOM 748 N N . ALA A 1 103 ? 16.609 -7.227 4.121 1 98.81 103 ALA A N 1
ATOM 749 C CA . ALA A 1 103 ? 17.578 -8.312 4.227 1 98.81 103 ALA A CA 1
ATOM 750 C C . ALA A 1 103 ? 18.422 -8.422 2.961 1 98.81 103 ALA A C 1
ATOM 752 O O . ALA A 1 103 ? 19.625 -8.633 3.033 1 98.81 103 ALA A O 1
ATOM 753 N N . ALA A 1 104 ? 17.766 -8.32 1.778 1 98.81 104 ALA A N 1
ATOM 754 C CA . ALA A 1 104 ? 18.484 -8.359 0.51 1 98.81 104 ALA A CA 1
ATOM 755 C C . ALA A 1 104 ? 19.562 -7.273 0.454 1 98.81 104 ALA A C 1
ATOM 757 O O . ALA A 1 104 ? 20.688 -7.523 0.031 1 98.81 104 ALA A O 1
ATOM 758 N N . GLY A 1 105 ? 19.141 -6.07 0.845 1 97.75 105 GLY A N 1
ATOM 759 C CA . GLY A 1 105 ? 20.094 -4.98 0.891 1 97.75 105 GLY A CA 1
ATOM 760 C C . GLY A 1 105 ? 21.25 -5.246 1.828 1 97.75 105 GLY A C 1
ATOM 761 O O . GLY A 1 105 ? 22.422 -5.023 1.469 1 97.75 105 GLY A O 1
ATOM 762 N N . GLU A 1 106 ? 20.953 -5.719 3.037 1 97.62 106 GLU A N 1
ATOM 763 C CA . GLU A 1 106 ? 21.953 -5.984 4.055 1 97.62 106 GLU A CA 1
ATOM 764 C C . GLU A 1 106 ? 22.938 -7.066 3.596 1 97.62 106 GLU A C 1
ATOM 766 O O . GLU A 1 106 ? 24.109 -7.051 3.965 1 97.62 106 GLU A O 1
ATOM 771 N N . ALA A 1 107 ? 22.438 -7.984 2.805 1 98.5 107 ALA A N 1
ATOM 772 C CA . ALA A 1 107 ? 23.25 -9.102 2.338 1 98.5 107 ALA A CA 1
ATOM 773 C C . ALA A 1 107 ? 23.891 -8.781 0.986 1 98.5 107 ALA A C 1
ATOM 775 O O . ALA A 1 107 ? 24.547 -9.641 0.385 1 98.5 107 ALA A O 1
ATOM 776 N N . ASP A 1 108 ? 23.625 -7.57 0.437 1 97.75 108 ASP A N 1
ATOM 777 C CA . ASP A 1 108 ? 24.172 -7.078 -0.823 1 97.75 108 ASP A CA 1
ATOM 778 C C . ASP A 1 108 ? 23.672 -7.91 -2.002 1 97.75 108 ASP A C 1
ATOM 780 O O . ASP A 1 108 ? 24.438 -8.219 -2.92 1 97.75 108 ASP A O 1
ATOM 784 N N . VAL A 1 109 ? 22.516 -8.461 -1.862 1 98.38 109 VAL A N 1
ATOM 785 C CA . VAL A 1 109 ? 21.844 -9.086 -2.994 1 98.38 109 VAL A CA 1
ATOM 786 C C . VAL A 1 109 ? 21.219 -8.008 -3.881 1 98.38 109 VAL A C 1
ATOM 788 O O . VAL A 1 109 ? 20.484 -7.137 -3.393 1 98.38 109 VAL A O 1
ATOM 791 N N . ARG A 1 110 ? 21.422 -8.133 -5.191 1 96.69 110 ARG A N 1
ATOM 792 C CA . ARG A 1 110 ? 21.031 -7.008 -6.035 1 96.69 110 ARG A CA 1
ATOM 793 C C . ARG A 1 110 ? 19.906 -7.398 -6.984 1 96.69 110 ARG A C 1
ATOM 795 O O . ARG A 1 110 ? 19.344 -6.543 -7.672 1 96.69 110 ARG A O 1
ATOM 802 N N . GLN A 1 111 ? 19.531 -8.688 -7.074 1 98.38 111 GLN A N 1
ATOM 803 C CA . GLN A 1 111 ? 18.438 -9.141 -7.93 1 98.38 111 GLN A CA 1
ATOM 804 C C . GLN A 1 111 ? 17.312 -9.758 -7.109 1 98.38 111 GLN A C 1
ATOM 806 O O . GLN A 1 111 ? 17.516 -10.75 -6.41 1 98.38 111 GLN A O 1
ATOM 811 N N . VAL A 1 112 ? 16.141 -9.141 -7.207 1 98.88 112 VAL A N 1
ATOM 812 C CA . VAL A 1 112 ? 14.984 -9.633 -6.469 1 98.88 112 VAL A CA 1
ATOM 813 C C . VAL A 1 112 ? 13.797 -9.797 -7.414 1 98.88 112 VAL A C 1
ATOM 815 O O . VAL A 1 112 ? 13.523 -8.914 -8.234 1 98.88 112 VAL A O 1
ATOM 818 N N . VAL A 1 113 ? 13.156 -10.945 -7.398 1 98.94 113 VAL A N 1
ATOM 819 C CA . VAL A 1 113 ? 11.875 -11.188 -8.047 1 98.94 113 VAL A CA 1
ATOM 820 C C . VAL A 1 113 ? 10.789 -11.383 -6.988 1 98.94 113 VAL A C 1
ATOM 822 O O . VAL A 1 113 ? 10.992 -12.102 -6.008 1 98.94 113 VAL A O 1
ATOM 825 N N . ILE A 1 114 ? 9.672 -10.695 -7.129 1 98.94 114 ILE A N 1
ATOM 826 C CA . ILE A 1 114 ? 8.578 -10.914 -6.191 1 98.94 114 ILE A CA 1
ATOM 827 C C . ILE A 1 114 ? 7.332 -11.367 -6.945 1 98.94 114 ILE A C 1
ATOM 829 O O . ILE A 1 114 ? 7.145 -11.016 -8.109 1 98.94 114 ILE A O 1
ATOM 833 N N . ALA A 1 115 ? 6.523 -12.117 -6.242 1 98.88 115 ALA A N 1
ATOM 834 C CA . ALA A 1 115 ? 5.203 -12.461 -6.773 1 98.88 115 ALA A CA 1
ATOM 835 C C . ALA A 1 115 ? 4.188 -11.367 -6.457 1 98.88 115 ALA A C 1
ATOM 837 O O . ALA A 1 115 ? 4.09 -10.914 -5.316 1 98.88 115 ALA A O 1
ATOM 838 N N . SER A 1 116 ? 3.559 -10.898 -7.418 1 98.81 116 SER A N 1
ATOM 839 C CA . SER A 1 116 ? 2.328 -10.125 -7.328 1 98.81 116 SER A CA 1
ATOM 840 C C . SER A 1 116 ? 1.147 -10.883 -7.922 1 98.81 116 SER A C 1
ATOM 842 O O . SER A 1 116 ? 1.061 -12.109 -7.793 1 98.81 116 SER A O 1
ATOM 844 N N . SER A 1 117 ? 0.153 -10.219 -8.375 1 98.44 117 SER A N 1
ATOM 845 C CA . SER A 1 117 ? -1.062 -10.906 -8.797 1 98.44 117 SER A CA 1
ATOM 846 C C . SER A 1 117 ? -1.802 -10.117 -9.875 1 98.44 117 SER A C 1
ATOM 848 O O . SER A 1 117 ? -1.774 -8.883 -9.875 1 98.44 117 SER A O 1
ATOM 850 N N . GLY A 1 118 ? -2.469 -10.898 -10.719 1 97.94 118 GLY A N 1
ATOM 851 C CA . GLY A 1 118 ? -3.398 -10.25 -11.625 1 97.94 118 GLY A CA 1
ATOM 852 C C . GLY A 1 118 ? -4.527 -9.531 -10.914 1 97.94 118 GLY A C 1
ATOM 853 O O . GLY A 1 118 ? -5.207 -8.688 -11.508 1 97.94 118 GLY A O 1
ATOM 854 N N . ALA A 1 119 ? -4.691 -9.773 -9.664 1 97.06 119 ALA A N 1
ATOM 855 C CA . ALA A 1 119 ? -5.766 -9.195 -8.867 1 97.06 119 ALA A CA 1
ATOM 856 C C . ALA A 1 119 ? -5.547 -7.699 -8.656 1 97.06 119 ALA A C 1
ATOM 858 O O . ALA A 1 119 ? -6.457 -6.984 -8.234 1 97.06 119 ALA A O 1
ATOM 859 N N . VAL A 1 120 ? -4.352 -7.168 -8.969 1 98.19 120 VAL A N 1
ATOM 860 C CA . VAL A 1 120 ? -4.035 -5.77 -8.688 1 98.19 120 VAL A CA 1
ATOM 861 C C . VAL A 1 120 ? -4.711 -4.867 -9.711 1 98.19 120 VAL A C 1
ATOM 863 O O . VAL A 1 120 ? -4.82 -3.656 -9.508 1 98.19 120 VAL A O 1
ATOM 866 N N . TYR A 1 121 ? -5.141 -5.461 -10.844 1 98.06 121 TYR A N 1
ATOM 867 C CA . TYR A 1 121 ? -5.723 -4.672 -11.922 1 98.06 121 TYR A CA 1
ATOM 868 C C . TYR A 1 121 ? -7.148 -4.254 -11.578 1 98.06 121 TYR A C 1
ATOM 870 O O . TYR A 1 121 ? -7.867 -4.98 -10.891 1 98.06 121 TYR A O 1
ATOM 878 N N . ALA A 1 122 ? -7.512 -3.07 -12.07 1 96.69 122 ALA A N 1
ATOM 879 C CA . ALA A 1 122 ? -8.914 -2.68 -12.031 1 96.69 122 ALA A CA 1
ATOM 880 C C . ALA A 1 122 ? -9.781 -3.67 -12.797 1 96.69 122 ALA A C 1
ATOM 882 O O . ALA A 1 122 ? -9.32 -4.301 -13.75 1 96.69 122 ALA A O 1
ATOM 883 N N . TRP A 1 123 ? -10.953 -3.781 -12.25 1 94.62 123 TRP A N 1
ATOM 884 C CA . TRP A 1 123 ? -11.875 -4.676 -12.945 1 94.62 123 TRP A CA 1
ATOM 885 C C . TRP A 1 123 ? -12.227 -4.125 -14.328 1 94.62 123 TRP A C 1
ATOM 887 O O . TRP A 1 123 ? -12.445 -2.924 -14.484 1 94.62 123 TRP A O 1
ATOM 897 N N . GLY A 1 124 ? -12.18 -5.008 -15.328 1 89.06 124 GLY A N 1
ATOM 898 C CA . GLY A 1 124 ? -12.5 -4.652 -16.703 1 89.06 124 GLY A CA 1
ATOM 899 C C . GLY A 1 124 ? -12.703 -5.859 -17.594 1 89.06 124 GLY A C 1
ATOM 900 O O . GLY A 1 124 ? -12.57 -7 -17.156 1 89.06 124 GLY A O 1
ATOM 901 N N . CYS A 1 125 ? -12.977 -5.512 -18.828 1 85.12 125 CYS A N 1
ATOM 902 C CA . CYS A 1 125 ? -13.336 -6.605 -19.719 1 85.12 125 CYS A CA 1
ATOM 903 C C . CYS A 1 125 ? -12.234 -6.859 -20.734 1 85.12 125 CYS A C 1
ATOM 905 O O . CYS A 1 125 ? -12.219 -7.898 -21.406 1 85.12 125 CYS A O 1
ATOM 907 N N . GLU A 1 126 ? -11.367 -6.012 -20.812 1 91.69 126 GLU A N 1
ATOM 908 C CA . GLU A 1 126 ? -10.273 -6.172 -21.766 1 91.69 126 GLU A CA 1
ATOM 909 C C . GLU A 1 126 ? -9.125 -6.977 -21.156 1 91.69 126 GLU A C 1
ATOM 911 O O . GLU A 1 126 ? -9.062 -7.156 -19.938 1 91.69 126 GLU A O 1
ATOM 916 N N . ALA A 1 127 ? -8.305 -7.488 -22.078 1 96.56 127 ALA A N 1
ATOM 917 C CA . ALA A 1 127 ? -7.102 -8.172 -21.609 1 96.56 127 ALA A CA 1
ATOM 918 C C . ALA A 1 127 ? -6.219 -7.223 -20.797 1 96.56 127 ALA A C 1
ATOM 920 O O . ALA A 1 127 ? -5.891 -6.125 -21.266 1 96.56 127 ALA A O 1
ATOM 921 N N . LEU A 1 128 ? -5.914 -7.625 -19.641 1 97.94 128 LEU A N 1
ATOM 922 C CA . LEU A 1 128 ? -5.145 -6.805 -18.719 1 97.94 128 LEU A CA 1
ATOM 923 C C . LEU A 1 128 ? -3.672 -6.781 -19.109 1 97.94 128 LEU A C 1
ATOM 925 O O . LEU A 1 128 ? -3.027 -7.832 -19.172 1 97.94 128 LEU A O 1
ATOM 929 N N . ALA A 1 129 ? -3.16 -5.637 -19.328 1 98 129 ALA A N 1
ATOM 930 C CA . ALA A 1 129 ? -1.783 -5.445 -19.781 1 98 129 ALA A CA 1
ATOM 931 C C . ALA A 1 129 ? -1.014 -4.547 -18.812 1 98 129 ALA A C 1
ATOM 933 O O . ALA A 1 129 ? -1.564 -3.576 -18.281 1 98 129 ALA A O 1
ATOM 934 N N . GLU A 1 130 ? 0.253 -4.824 -18.656 1 97.62 130 GLU A N 1
ATOM 935 C CA . GLU A 1 130 ? 1.091 -4.141 -17.672 1 97.62 130 GLU A CA 1
ATOM 936 C C . GLU A 1 130 ? 1.232 -2.66 -18 1 97.62 130 GLU A C 1
ATOM 938 O O . GLU A 1 130 ? 1.291 -1.819 -17.094 1 97.62 130 GLU A O 1
ATOM 943 N N . ASP A 1 131 ? 1.237 -2.297 -19.219 1 94.25 131 ASP A N 1
ATOM 944 C CA . ASP A 1 131 ? 1.644 -0.963 -19.641 1 94.25 131 ASP A CA 1
ATOM 945 C C . ASP A 1 131 ? 0.451 -0.009 -19.672 1 94.25 131 ASP A C 1
ATOM 947 O O . ASP A 1 131 ? 0.619 1.206 -19.547 1 94.25 131 ASP A O 1
ATOM 951 N N . HIS A 1 132 ? -0.802 -0.55 -19.781 1 93.75 132 HIS A N 1
ATOM 952 C CA . HIS A 1 132 ? -1.859 0.432 -19.984 1 93.75 132 HIS A CA 1
ATOM 953 C C . HIS A 1 132 ? -3.066 0.141 -19.109 1 93.75 132 HIS A C 1
ATOM 955 O O . HIS A 1 132 ? -3.93 1.001 -18.922 1 93.75 132 HIS A O 1
ATOM 961 N N . SER A 1 133 ? -3.221 -1.093 -18.688 1 97.12 133 SER A N 1
ATOM 962 C CA . SER A 1 133 ? -4.363 -1.373 -17.828 1 97.12 133 SER A CA 1
ATOM 963 C C . SER A 1 133 ? -4.184 -0.747 -16.438 1 97.12 133 SER A C 1
ATOM 965 O O . SER A 1 133 ? -3.125 -0.881 -15.828 1 97.12 133 SER A O 1
ATOM 967 N N . PRO A 1 134 ? -5.191 0.002 -15.953 1 95.62 134 PRO A N 1
ATOM 968 C CA . PRO A 1 134 ? -5.074 0.612 -14.633 1 95.62 134 PRO A CA 1
ATOM 969 C C . PRO A 1 134 ? -5.117 -0.417 -13.5 1 95.62 134 PRO A C 1
ATOM 971 O O . PRO A 1 134 ? -5.664 -1.508 -13.68 1 95.62 134 PRO A O 1
ATOM 974 N N . THR A 1 135 ? -4.492 -0.076 -12.391 1 96.62 135 THR A N 1
ATOM 975 C CA . THR A 1 135 ? -4.574 -0.887 -11.18 1 96.62 135 THR A CA 1
ATOM 976 C C . THR A 1 135 ? -5.594 -0.303 -10.211 1 96.62 135 THR A C 1
ATOM 978 O O . THR A 1 135 ? -5.805 0.911 -10.172 1 96.62 135 THR A O 1
ATOM 981 N N . GLU A 1 136 ? -6.289 -1.151 -9.508 1 95.94 136 GLU A N 1
ATOM 982 C CA . GLU A 1 136 ? -7.25 -0.813 -8.453 1 95.94 136 GLU A CA 1
ATOM 983 C C . GLU A 1 136 ? -7.516 -2.008 -7.547 1 95.94 136 GLU A C 1
ATOM 985 O O . GLU A 1 136 ? -8.25 -2.924 -7.914 1 95.94 136 GLU A O 1
ATOM 990 N N . ALA A 1 137 ? -6.941 -1.968 -6.336 1 96.88 137 ALA A N 1
ATOM 991 C CA . ALA A 1 137 ? -7.141 -3.076 -5.406 1 96.88 137 ALA A CA 1
ATOM 992 C C . ALA A 1 137 ? -8.602 -3.176 -4.973 1 96.88 137 ALA A C 1
ATOM 994 O O . ALA A 1 137 ? -9.195 -2.186 -4.543 1 96.88 137 ALA A O 1
ATOM 995 N N . ARG A 1 138 ? -9.18 -4.352 -5.094 1 95.88 138 ARG A N 1
ATOM 996 C CA . ARG A 1 138 ? -10.578 -4.551 -4.727 1 95.88 138 ARG A CA 1
ATOM 997 C C . ARG A 1 138 ? -10.703 -5.395 -3.461 1 95.88 138 ARG A C 1
ATOM 999 O O . ARG A 1 138 ? -11.805 -5.66 -2.988 1 95.88 138 ARG A O 1
ATOM 1006 N N . ASP A 1 139 ? -9.594 -5.82 -2.938 1 95.81 139 ASP A N 1
ATOM 1007 C CA . ASP A 1 139 ? -9.5 -6.535 -1.669 1 95.81 139 ASP A CA 1
ATOM 1008 C C . ASP A 1 139 ? -8.141 -6.324 -1.017 1 95.81 139 ASP A C 1
ATOM 1010 O O . ASP A 1 139 ? -7.258 -5.695 -1.602 1 95.81 139 ASP A O 1
ATOM 1014 N N . ASN A 1 140 ? -8 -6.812 0.207 1 97 140 ASN A N 1
ATOM 1015 C CA . ASN A 1 140 ? -6.789 -6.562 0.979 1 97 140 ASN A CA 1
ATOM 1016 C C . ASN A 1 140 ? -5.586 -7.297 0.392 1 97 140 ASN A C 1
ATOM 1018 O O . ASN A 1 140 ? -4.457 -6.82 0.487 1 97 140 ASN A O 1
ATOM 1022 N N . TYR A 1 141 ? -5.82 -8.484 -0.19 1 97.88 141 TYR A N 1
ATOM 1023 C CA . TYR A 1 141 ? -4.754 -9.211 -0.874 1 97.88 141 TYR A CA 1
ATOM 1024 C C . TYR A 1 141 ? -4.188 -8.383 -2.023 1 97.88 141 TYR A C 1
ATOM 1026 O O . TYR A 1 141 ? -2.979 -8.141 -2.088 1 97.88 141 TYR A O 1
ATOM 1034 N N . ALA A 1 142 ? -5.035 -7.914 -2.906 1 98.31 142 ALA A N 1
ATOM 1035 C CA . ALA A 1 142 ? -4.613 -7.098 -4.043 1 98.31 142 ALA A CA 1
ATOM 1036 C C . ALA A 1 142 ? -3.92 -5.82 -3.572 1 98.31 142 ALA A C 1
ATOM 1038 O O . ALA A 1 142 ? -2.928 -5.391 -4.168 1 98.31 142 ALA A O 1
ATOM 1039 N N . LEU A 1 143 ? -4.473 -5.227 -2.549 1 98.62 143 LEU A N 1
ATOM 1040 C CA . LEU A 1 143 ? -3.875 -4.016 -1.992 1 98.62 143 LEU A CA 1
ATOM 1041 C C . LEU A 1 143 ? -2.457 -4.285 -1.502 1 98.62 143 LEU A C 1
ATOM 1043 O O . LEU A 1 143 ? -1.545 -3.498 -1.765 1 98.62 143 LEU A O 1
ATOM 1047 N N . SER A 1 144 ? -2.264 -5.391 -0.766 1 98.75 144 SER A N 1
ATOM 1048 C CA . SER A 1 144 ? -0.938 -5.746 -0.274 1 98.75 144 SER A CA 1
ATOM 1049 C C . SER A 1 144 ? 0.038 -5.969 -1.425 1 98.75 144 SER A C 1
ATOM 1051 O O . SER A 1 144 ? 1.2 -5.562 -1.347 1 98.75 144 SER A O 1
ATOM 1053 N N . LYS A 1 145 ? -0.421 -6.621 -2.471 1 98.88 145 LYS A N 1
ATOM 1054 C CA . LYS A 1 145 ? 0.458 -6.902 -3.602 1 98.88 145 LYS A CA 1
ATOM 1055 C C . LYS A 1 145 ? 0.825 -5.621 -4.348 1 98.88 145 LYS A C 1
ATOM 1057 O O . LYS A 1 145 ? 1.95 -5.477 -4.828 1 98.88 145 LYS A O 1
ATOM 1062 N N . LEU A 1 146 ? -0.132 -4.715 -4.48 1 98.56 146 LEU A N 1
ATOM 1063 C CA . LEU A 1 146 ? 0.194 -3.416 -5.059 1 98.56 146 LEU A CA 1
ATOM 1064 C C . LEU A 1 146 ? 1.255 -2.699 -4.23 1 98.56 146 LEU A C 1
ATOM 1066 O O . LEU A 1 146 ? 2.174 -2.092 -4.781 1 98.56 146 LEU A O 1
ATOM 1070 N N . CYS A 1 147 ? 1.085 -2.764 -2.979 1 98.69 147 CYS A N 1
ATOM 1071 C CA . CYS A 1 147 ? 2.084 -2.176 -2.094 1 98.69 147 CYS A CA 1
ATOM 1072 C C . CYS A 1 147 ? 3.443 -2.836 -2.289 1 98.69 147 CYS A C 1
ATOM 1074 O O . CYS A 1 147 ? 4.469 -2.156 -2.332 1 98.69 147 CYS A O 1
ATOM 1076 N N . ASN A 1 148 ? 3.471 -4.168 -2.426 1 98.88 148 ASN A N 1
ATOM 1077 C CA . ASN A 1 148 ? 4.711 -4.902 -2.654 1 98.88 148 ASN A CA 1
ATOM 1078 C C . ASN A 1 148 ? 5.43 -4.414 -3.908 1 98.88 148 ASN A C 1
ATOM 1080 O O . ASN A 1 148 ? 6.656 -4.285 -3.916 1 98.88 148 ASN A O 1
ATOM 1084 N N . GLU A 1 149 ? 4.656 -4.195 -5 1 98.88 149 GLU A N 1
ATOM 1085 C CA . GLU A 1 149 ? 5.254 -3.676 -6.227 1 98.88 149 GLU A CA 1
ATOM 1086 C C . GLU A 1 149 ? 5.938 -2.334 -5.98 1 98.88 149 GLU A C 1
ATOM 1088 O O . GLU A 1 149 ? 7.051 -2.102 -6.461 1 98.88 149 GLU A O 1
ATOM 1093 N N . GLY A 1 150 ? 5.223 -1.48 -5.242 1 98.69 150 GLY A N 1
ATOM 1094 C CA . GLY A 1 150 ? 5.809 -0.2 -4.879 1 98.69 150 GLY A CA 1
ATOM 1095 C C . GLY A 1 150 ? 7.059 -0.336 -4.027 1 98.69 150 GLY A C 1
ATOM 1096 O O . GLY A 1 150 ? 8.039 0.375 -4.246 1 98.69 150 GLY A O 1
ATOM 1097 N N . GLN A 1 151 ? 7.035 -1.219 -3.045 1 98.81 151 GLN A N 1
ATOM 1098 C CA . GLN A 1 151 ? 8.188 -1.46 -2.178 1 98.81 151 GLN A CA 1
ATOM 1099 C C . GLN A 1 151 ? 9.406 -1.886 -2.99 1 98.81 151 GLN A C 1
ATOM 1101 O O . GLN A 1 151 ? 10.516 -1.396 -2.758 1 98.81 151 GLN A O 1
ATOM 1106 N N . LEU A 1 152 ? 9.156 -2.791 -3.918 1 98.88 152 LEU A N 1
ATOM 1107 C CA . LEU A 1 152 ? 10.266 -3.248 -4.75 1 98.88 152 LEU A CA 1
ATOM 1108 C C . LEU A 1 152 ? 10.797 -2.113 -5.621 1 98.88 152 LEU A C 1
ATOM 1110 O O . LEU A 1 152 ? 12.008 -1.978 -5.801 1 98.88 152 LEU A O 1
ATOM 1114 N N . ARG A 1 153 ? 9.883 -1.379 -6.211 1 98.44 153 ARG A N 1
ATOM 1115 C CA . ARG A 1 153 ? 10.289 -0.246 -7.035 1 98.44 153 ARG A CA 1
ATOM 1116 C C . ARG A 1 153 ? 11.18 0.709 -6.25 1 98.44 153 ARG A C 1
ATOM 1118 O O . ARG A 1 153 ? 12.211 1.159 -6.754 1 98.44 153 ARG A O 1
ATOM 1125 N N . LEU A 1 154 ? 10.766 1.051 -5.059 1 97.69 154 LEU A N 1
ATOM 1126 C CA . LEU A 1 154 ? 11.547 1.943 -4.207 1 97.69 154 LEU A CA 1
ATOM 1127 C C . LEU A 1 154 ? 12.898 1.328 -3.867 1 97.69 154 LEU A C 1
ATOM 1129 O O . LEU A 1 154 ? 13.914 2.027 -3.836 1 97.69 154 LEU A O 1
ATOM 1133 N N . TRP A 1 155 ? 12.898 0.03 -3.562 1 98.06 155 TRP A N 1
ATOM 1134 C CA . TRP A 1 155 ? 14.141 -0.685 -3.287 1 98.06 155 TRP A CA 1
ATOM 1135 C C . TRP A 1 155 ? 15.102 -0.579 -4.469 1 98.06 155 TRP A C 1
ATOM 1137 O O . TRP A 1 155 ? 16.297 -0.298 -4.285 1 98.06 155 TRP A O 1
ATOM 1147 N N . CYS A 1 156 ? 14.609 -0.743 -5.699 1 97.75 156 CYS A N 1
ATOM 1148 C CA . CYS A 1 156 ? 15.422 -0.625 -6.906 1 97.75 156 CYS A CA 1
ATOM 1149 C C . CYS A 1 156 ? 15.961 0.792 -7.062 1 97.75 156 CYS A C 1
ATOM 1151 O O . CYS A 1 156 ? 17.062 0.988 -7.578 1 97.75 156 CYS A O 1
ATOM 1153 N N . GLY A 1 157 ? 15.195 1.707 -6.594 1 95.06 157 GLY A N 1
ATOM 1154 C CA . GLY A 1 157 ? 15.539 3.113 -6.727 1 95.06 157 GLY A CA 1
ATOM 1155 C C . GLY A 1 157 ? 16.719 3.523 -5.855 1 95.06 157 GLY A C 1
ATOM 1156 O O . GLY A 1 157 ? 17.297 4.59 -6.059 1 95.06 157 GLY A O 1
ATOM 1157 N N . LEU A 1 158 ? 17.047 2.75 -4.883 1 92.5 158 LEU A N 1
ATOM 1158 C CA . LEU A 1 158 ? 18.188 3.041 -4.008 1 92.5 158 LEU A CA 1
ATOM 1159 C C . LEU A 1 158 ? 19.5 2.943 -4.773 1 92.5 158 LEU A C 1
ATOM 1161 O O . LEU A 1 158 ? 20.547 3.338 -4.262 1 92.5 158 LEU A O 1
ATOM 1165 N N . GLY A 1 159 ? 19.406 2.398 -5.965 1 91.69 159 GLY A N 1
ATOM 1166 C CA . GLY A 1 159 ? 20.594 2.338 -6.812 1 91.69 159 GLY A CA 1
ATOM 1167 C C . GLY A 1 159 ? 21.516 1.188 -6.469 1 91.69 159 GLY A C 1
ATOM 1168 O O . GLY A 1 159 ? 21.062 0.109 -6.082 1 91.69 159 GLY A O 1
ATOM 1169 N N . ALA A 1 160 ? 22.828 1.251 -6.887 1 92.06 160 ALA A N 1
ATOM 1170 C CA . ALA A 1 160 ? 23.859 0.267 -6.586 1 92.06 160 ALA A CA 1
ATOM 1171 C C . ALA A 1 160 ? 23.656 -1.01 -7.398 1 92.06 160 ALA A C 1
ATOM 1173 O O . ALA A 1 160 ? 23.984 -2.105 -6.93 1 92.06 160 ALA A O 1
ATOM 1174 N N . GLY A 1 161 ? 22.969 -0.889 -8.539 1 95.38 161 GLY A N 1
ATOM 1175 C CA . GLY A 1 161 ? 22.812 -2.035 -9.422 1 95.38 161 GLY A CA 1
ATOM 1176 C C . GLY A 1 161 ? 21.641 -2.926 -9.039 1 95.38 161 GLY A C 1
ATOM 1177 O O . GLY A 1 161 ? 21.5 -4.031 -9.562 1 95.38 161 GLY A O 1
ATOM 1178 N N . ARG A 1 162 ? 20.797 -2.449 -8.156 1 97.5 162 ARG A N 1
ATOM 1179 C CA . ARG A 1 162 ? 19.609 -3.213 -7.746 1 97.5 162 ARG A CA 1
ATOM 1180 C C . ARG A 1 162 ? 18.641 -3.371 -8.906 1 97.5 162 ARG A C 1
ATOM 1182 O O . ARG A 1 162 ? 18.328 -2.4 -9.602 1 97.5 162 ARG A O 1
ATOM 1189 N N . ARG A 1 163 ? 18.188 -4.605 -9.109 1 98.31 163 ARG A N 1
ATOM 1190 C CA . ARG A 1 163 ? 17.203 -4.945 -10.141 1 98.31 163 ARG A CA 1
ATOM 1191 C C . ARG A 1 163 ? 16.047 -5.746 -9.562 1 98.31 163 ARG A C 1
ATOM 1193 O O . ARG A 1 163 ? 16.266 -6.719 -8.836 1 98.31 163 ARG A O 1
ATOM 1200 N N . GLY A 1 164 ? 14.867 -5.289 -9.828 1 98.75 164 GLY A N 1
ATOM 1201 C CA . GLY A 1 164 ? 13.664 -5.949 -9.352 1 98.75 164 GLY A CA 1
ATOM 1202 C C . GLY A 1 164 ? 12.688 -6.293 -10.461 1 98.75 164 GLY A C 1
ATOM 1203 O O . GLY A 1 164 ? 12.516 -5.516 -11.398 1 98.75 164 GLY A O 1
ATOM 1204 N N . ARG A 1 165 ? 12.125 -7.492 -10.438 1 98.94 165 ARG A N 1
ATOM 1205 C CA . ARG A 1 165 ? 11.062 -7.914 -11.344 1 98.94 165 ARG A CA 1
ATOM 1206 C C . ARG A 1 165 ? 9.828 -8.352 -10.57 1 98.94 165 ARG A C 1
ATOM 1208 O O . ARG A 1 165 ? 9.938 -9.039 -9.555 1 98.94 165 ARG A O 1
ATOM 1215 N N . VAL A 1 166 ? 8.727 -7.875 -11.016 1 98.94 166 VAL A N 1
ATOM 1216 C CA . VAL A 1 166 ? 7.434 -8.25 -10.453 1 98.94 166 VAL A CA 1
ATOM 1217 C C . VAL A 1 166 ? 6.746 -9.266 -11.359 1 98.94 166 VAL A C 1
ATOM 1219 O O . VAL A 1 166 ? 6.656 -9.062 -12.57 1 98.94 166 VAL A O 1
ATOM 1222 N N . ALA A 1 167 ? 6.312 -10.344 -10.773 1 98.94 167 ALA A N 1
ATOM 1223 C CA . ALA A 1 167 ? 5.484 -11.305 -11.484 1 98.94 167 ALA A CA 1
ATOM 1224 C C . ALA A 1 167 ? 4.023 -11.188 -11.07 1 98.94 167 ALA A C 1
ATOM 1226 O O . ALA A 1 167 ? 3.645 -11.617 -9.977 1 98.94 167 ALA A O 1
ATOM 1227 N N . ARG A 1 168 ? 3.211 -10.633 -11.867 1 98.88 168 ARG A N 1
ATOM 1228 C CA . ARG A 1 168 ? 1.771 -10.695 -11.641 1 98.88 168 ARG A CA 1
ATOM 1229 C C . ARG A 1 168 ? 1.206 -12.039 -12.102 1 98.88 168 ARG A C 1
ATOM 1231 O O . ARG A 1 168 ? 0.931 -12.234 -13.289 1 98.88 168 ARG A O 1
ATOM 1238 N N . LEU A 1 169 ? 1.033 -12.883 -11.156 1 98.81 169 LEU A N 1
ATOM 1239 C CA . LEU A 1 169 ? 0.546 -14.234 -11.422 1 98.81 169 LEU A CA 1
ATOM 1240 C C . LEU A 1 169 ? -0.973 -14.25 -11.547 1 98.81 169 LEU A C 1
ATOM 1242 O O . LEU A 1 169 ? -1.676 -13.656 -10.727 1 98.81 169 LEU A O 1
ATOM 1246 N N . PHE A 1 170 ? -1.425 -14.844 -12.578 1 97.94 170 PHE A N 1
ATOM 1247 C CA . PHE A 1 170 ? -2.859 -15.07 -12.688 1 97.94 170 PHE A CA 1
ATOM 1248 C C . PHE A 1 170 ? -3.246 -16.406 -12.055 1 97.94 170 PHE A C 1
ATOM 1250 O O . PHE A 1 170 ? -2.543 -16.906 -11.172 1 97.94 170 PHE A O 1
ATOM 1257 N N . ASN A 1 171 ? -4.387 -16.984 -12.219 1 96.25 171 ASN A N 1
ATOM 1258 C CA . ASN A 1 171 ? -4.906 -18.141 -11.484 1 96.25 171 ASN A CA 1
ATOM 1259 C C . ASN A 1 171 ? -4.078 -19.391 -11.742 1 96.25 171 ASN A C 1
ATOM 1261 O O . ASN A 1 171 ? -4.18 -20 -12.812 1 96.25 171 ASN A O 1
ATOM 1265 N N . CYS A 1 172 ? -3.311 -19.75 -10.742 1 97 172 CYS A N 1
ATOM 1266 C CA . CYS A 1 172 ? -2.479 -20.953 -10.828 1 97 172 CYS A CA 1
ATOM 1267 C C . CYS A 1 172 ? -3.193 -22.156 -10.227 1 97 172 CYS A C 1
ATOM 1269 O O . CYS A 1 172 ? -3.809 -22.047 -9.164 1 97 172 CYS A O 1
ATOM 1271 N N . ILE A 1 173 ? -3.066 -23.281 -10.898 1 95.5 173 ILE A N 1
ATOM 1272 C CA . ILE A 1 173 ? -3.734 -24.484 -10.406 1 95.5 173 ILE A CA 1
ATOM 1273 C C . ILE A 1 173 ? -2.73 -25.625 -10.312 1 95.5 173 ILE A C 1
ATOM 1275 O O . ILE A 1 173 ? -1.787 -25.703 -11.102 1 95.5 173 ILE A O 1
ATOM 1279 N N . ALA A 1 174 ? -2.902 -26.438 -9.375 1 94.88 174 ALA A N 1
ATOM 1280 C CA . ALA A 1 174 ? -2.115 -27.656 -9.18 1 94.88 174 ALA A CA 1
ATOM 1281 C C . ALA A 1 174 ? -2.768 -28.562 -8.148 1 94.88 174 ALA A C 1
ATOM 1283 O O . ALA A 1 174 ? -3.707 -28.172 -7.461 1 94.88 174 ALA A O 1
ATOM 1284 N N . HIS A 1 175 ? -2.281 -29.734 -8.047 1 89.88 175 HIS A N 1
ATOM 1285 C CA . HIS A 1 175 ? -2.877 -30.781 -7.223 1 89.88 175 HIS A CA 1
ATOM 1286 C C . HIS A 1 175 ? -2.701 -30.469 -5.738 1 89.88 175 HIS A C 1
ATOM 1288 O O . HIS A 1 175 ? -3.453 -30.984 -4.906 1 89.88 175 HIS A O 1
ATOM 1294 N N . ASP A 1 176 ? -1.749 -29.656 -5.43 1 89.44 176 ASP A N 1
ATOM 1295 C CA . ASP A 1 176 ? -1.38 -29.469 -4.027 1 89.44 176 ASP A CA 1
ATOM 1296 C C . ASP A 1 176 ? -1.723 -28.062 -3.549 1 89.44 176 ASP A C 1
ATOM 1298 O O . ASP A 1 176 ? -1.013 -27.5 -2.717 1 89.44 176 ASP A O 1
ATOM 1302 N N . ASP A 1 177 ? -2.74 -27.469 -4.215 1 88.62 177 ASP A N 1
ATOM 1303 C CA . ASP A 1 177 ? -3.268 -26.219 -3.684 1 88.62 177 ASP A CA 1
ATOM 1304 C C . ASP A 1 177 ? -3.729 -26.375 -2.238 1 88.62 177 ASP A C 1
ATOM 1306 O O . ASP A 1 177 ? -4.66 -27.141 -1.961 1 88.62 177 ASP A O 1
ATOM 1310 N N . PRO A 1 178 ? -3.15 -25.641 -1.311 1 82.12 178 PRO A N 1
ATOM 1311 C CA . PRO A 1 178 ? -3.465 -25.859 0.103 1 82.12 178 PRO A CA 1
ATOM 1312 C C . PRO A 1 178 ? -4.715 -25.109 0.552 1 82.12 178 PRO A C 1
ATOM 1314 O O . PRO A 1 178 ? -5.16 -25.266 1.691 1 82.12 178 PRO A O 1
ATOM 1317 N N . ASN A 1 179 ? -5.289 -24.312 -0.279 1 82.75 179 ASN A N 1
ATOM 1318 C CA . ASN A 1 179 ? -6.398 -23.438 0.104 1 82.75 179 ASN A CA 1
ATOM 1319 C C . ASN A 1 179 ? -7.715 -23.922 -0.502 1 82.75 179 ASN A C 1
ATOM 1321 O O . ASN A 1 179 ? -7.719 -24.719 -1.442 1 82.75 179 ASN A O 1
ATOM 1325 N N . ALA A 1 180 ? -8.742 -23.453 0.089 1 76.69 180 ALA A N 1
ATOM 1326 C CA . ALA A 1 180 ? -10.086 -23.812 -0.361 1 76.69 180 ALA A CA 1
ATOM 1327 C C . ALA A 1 180 ? -10.484 -23.031 -1.604 1 76.69 180 ALA A C 1
ATOM 1329 O O . ALA A 1 180 ? -11.562 -22.438 -1.652 1 76.69 180 ALA A O 1
ATOM 1330 N N . HIS A 1 181 ? -9.656 -23.188 -2.619 1 84.75 181 HIS A N 1
ATOM 1331 C CA . HIS A 1 181 ? -9.984 -22.578 -3.904 1 84.75 181 HIS A CA 1
ATOM 1332 C C . HIS A 1 181 ? -10.984 -23.453 -4.676 1 84.75 181 HIS A C 1
ATOM 1334 O O . HIS A 1 181 ? -11.477 -24.453 -4.156 1 84.75 181 HIS A O 1
ATOM 1340 N N . LEU A 1 182 ? -11.375 -23 -5.816 1 85.19 182 LEU A N 1
ATOM 1341 C CA . LEU A 1 182 ? -12.461 -23.562 -6.602 1 85.19 182 LEU A CA 1
ATOM 1342 C C . LEU A 1 182 ? -12.195 -25.031 -6.918 1 85.19 182 LEU A C 1
ATOM 1344 O O . LEU A 1 182 ? -13.039 -25.891 -6.668 1 85.19 182 LEU A O 1
ATOM 1348 N N . ILE A 1 183 ? -11.008 -25.375 -7.371 1 88.75 183 ILE A N 1
ATOM 1349 C CA . ILE A 1 183 ? -10.727 -26.719 -7.867 1 88.75 183 ILE A CA 1
ATOM 1350 C C . ILE A 1 183 ? -10.734 -27.703 -6.707 1 88.75 183 ILE A C 1
ATOM 1352 O O . ILE A 1 183 ? -11.414 -28.734 -6.762 1 88.75 183 ILE A O 1
ATOM 1356 N N . PRO A 1 184 ? -10.062 -27.359 -5.59 1 85.88 184 PRO A N 1
ATOM 1357 C CA . PRO A 1 184 ? -10.172 -28.25 -4.438 1 85.88 184 PRO A CA 1
ATOM 1358 C C . PRO A 1 184 ? -11.617 -28.453 -3.98 1 85.88 184 PRO A C 1
ATOM 1360 O O . PRO A 1 184 ? -12 -29.562 -3.609 1 85.88 184 PRO A O 1
ATOM 1363 N N . ASP A 1 185 ? -12.383 -27.453 -4.074 1 87.75 185 ASP A N 1
ATOM 1364 C CA . ASP A 1 185 ? -13.781 -27.531 -3.674 1 87.75 185 ASP A CA 1
ATOM 1365 C C . ASP A 1 185 ? -14.578 -28.422 -4.625 1 87.75 185 ASP A C 1
ATOM 1367 O O . ASP A 1 185 ? -15.359 -29.266 -4.184 1 87.75 185 ASP A O 1
ATOM 1371 N N . VAL A 1 186 ? -14.43 -28.281 -5.863 1 90.81 186 VAL A N 1
ATOM 1372 C CA . VAL A 1 186 ? -15.094 -29.062 -6.895 1 90.81 186 VAL A CA 1
ATOM 1373 C C . VAL A 1 186 ? -14.719 -30.531 -6.742 1 90.81 186 VAL A C 1
ATOM 1375 O O . VAL A 1 186 ? -15.594 -31.406 -6.738 1 90.81 186 VAL A O 1
ATOM 1378 N N . LEU A 1 187 ? -13.453 -30.766 -6.594 1 89.81 187 LEU A N 1
ATOM 1379 C CA . LEU A 1 187 ? -12.977 -32.156 -6.473 1 89.81 187 LEU A CA 1
ATOM 1380 C C . LEU A 1 187 ? -13.547 -32.812 -5.227 1 89.81 187 LEU A C 1
ATOM 1382 O O . LEU A 1 187 ? -13.93 -33.969 -5.262 1 89.81 187 LEU A O 1
ATOM 1386 N N . ALA A 1 188 ? -13.594 -32.062 -4.152 1 90.12 188 ALA A N 1
ATOM 1387 C CA . ALA A 1 188 ? -14.156 -32.594 -2.914 1 90.12 188 ALA A CA 1
ATOM 1388 C C . ALA A 1 188 ? -15.617 -33 -3.102 1 90.12 188 ALA A C 1
ATOM 1390 O O . ALA A 1 188 ? -16.047 -34.062 -2.631 1 90.12 188 ALA A O 1
ATOM 1391 N N . GLN A 1 189 ? -16.344 -32.219 -3.824 1 92.25 189 GLN A N 1
ATOM 1392 C CA . GLN A 1 189 ? -17.766 -32.5 -4.039 1 92.25 189 GLN A CA 1
ATOM 1393 C C . GLN A 1 189 ? -17.969 -33.656 -5 1 92.25 189 GLN A C 1
ATOM 1395 O O . GLN A 1 189 ? -18.844 -34.5 -4.789 1 92.25 189 GLN A O 1
ATOM 1400 N N . ILE A 1 190 ? -17.203 -33.719 -6.043 1 92.19 190 ILE A N 1
ATOM 1401 C CA . ILE A 1 190 ? -17.312 -34.812 -7.004 1 92.19 190 ILE A CA 1
ATOM 1402 C C . ILE A 1 190 ? -16.969 -36.125 -6.32 1 92.19 190 ILE A C 1
ATOM 1404 O O . ILE A 1 190 ? -17.656 -37.156 -6.523 1 92.19 190 ILE A O 1
ATOM 1408 N N . ASN A 1 191 ? -15.93 -36.094 -5.516 1 91.12 191 ASN A N 1
ATOM 1409 C CA . ASN A 1 191 ? -15.492 -37.281 -4.836 1 91.12 191 ASN A CA 1
ATOM 1410 C C . ASN A 1 191 ? -16.5 -37.75 -3.781 1 91.12 191 ASN A C 1
ATOM 1412 O O . ASN A 1 191 ? -16.594 -38.938 -3.473 1 91.12 191 ASN A O 1
ATOM 1416 N N . ALA A 1 192 ? -17.172 -36.812 -3.264 1 93.31 192 ALA A N 1
ATOM 1417 C CA . ALA A 1 192 ? -18.156 -37.125 -2.234 1 93.31 192 ALA A CA 1
ATOM 1418 C C . ALA A 1 192 ? -19.406 -37.75 -2.844 1 93.31 192 ALA A C 1
ATOM 1420 O O . ALA A 1 192 ? -20.172 -38.438 -2.148 1 93.31 192 ALA A O 1
ATOM 1421 N N . ASP A 1 193 ? -19.672 -37.531 -4.102 1 93.44 193 ASP A N 1
ATOM 1422 C CA . ASP A 1 193 ? -20.812 -38.094 -4.836 1 93.44 193 ASP A CA 1
ATOM 1423 C C . ASP A 1 193 ? -20.344 -39.062 -5.914 1 93.44 193 ASP A C 1
ATOM 1425 O O . ASP A 1 193 ? -19.984 -38.656 -7.023 1 93.44 193 ASP A O 1
ATOM 1429 N N . PRO A 1 194 ? -20.406 -40.312 -5.691 1 91.06 194 PRO A N 1
ATOM 1430 C CA . PRO A 1 194 ? -19.844 -41.312 -6.602 1 91.06 194 PRO A CA 1
ATOM 1431 C C . PRO A 1 194 ? -20.703 -41.5 -7.852 1 91.06 194 PRO A C 1
ATOM 1433 O O . PRO A 1 194 ? -20.328 -42.281 -8.734 1 91.06 194 PRO A O 1
ATOM 1436 N N . SER A 1 195 ? -21.766 -40.812 -7.891 1 93.94 195 SER A N 1
ATOM 1437 C CA . SER A 1 195 ? -22.641 -40.969 -9.039 1 93.94 195 SER A CA 1
ATOM 1438 C C . SER A 1 195 ? -21.984 -40.469 -10.32 1 93.94 195 SER A C 1
ATOM 1440 O O . SER A 1 195 ? -20.969 -39.781 -10.273 1 93.94 195 SER A O 1
ATOM 1442 N N . ALA A 1 196 ? -22.516 -40.938 -11.438 1 95.19 196 ALA A N 1
ATOM 1443 C CA . ALA A 1 196 ? -22.031 -40.5 -12.742 1 95.19 196 ALA A CA 1
ATOM 1444 C C . ALA A 1 196 ? -22.312 -39 -12.953 1 95.19 196 ALA A C 1
ATOM 1446 O O . ALA A 1 196 ? -21.625 -38.344 -13.719 1 95.19 196 ALA A O 1
ATOM 1447 N N . GLU A 1 197 ? -23.312 -38.5 -12.297 1 96.44 197 GLU A N 1
ATOM 1448 C CA . GLU A 1 197 ? -23.719 -37.094 -12.398 1 96.44 197 GLU A CA 1
ATOM 1449 C C . GLU A 1 197 ? -23.75 -36.438 -11.023 1 96.44 197 GLU A C 1
ATOM 1451 O O . GLU A 1 197 ? -24.812 -36 -10.57 1 96.44 197 GLU A O 1
ATOM 1456 N N . PRO A 1 198 ? -22.562 -36.25 -10.43 1 95.69 198 PRO A N 1
ATOM 1457 C CA . PRO A 1 198 ? -22.547 -35.656 -9.094 1 95.69 198 PRO A CA 1
ATOM 1458 C C . PRO A 1 198 ? -23.156 -34.25 -9.062 1 95.69 198 PRO A C 1
ATOM 1460 O O . PRO A 1 198 ? -22.969 -33.5 -10 1 95.69 198 PRO A O 1
ATOM 1463 N N . LEU A 1 199 ? -23.891 -33.969 -8.016 1 95.12 199 LEU A N 1
ATOM 1464 C CA . LEU A 1 199 ? -24.469 -32.656 -7.801 1 95.12 199 LEU A CA 1
ATOM 1465 C C . LEU A 1 199 ? -23.5 -31.75 -7.043 1 95.12 199 LEU A C 1
ATOM 1467 O O . LEU A 1 199 ? -23.078 -32.062 -5.934 1 95.12 199 LEU A O 1
ATOM 1471 N N . LEU A 1 200 ? -23.094 -30.719 -7.738 1 94.81 200 LEU A N 1
ATOM 1472 C CA . LEU A 1 200 ? -22.203 -29.75 -7.121 1 94.81 200 LEU A CA 1
ATOM 1473 C C . LEU A 1 200 ? -22.969 -28.484 -6.738 1 94.81 200 LEU A C 1
ATOM 1475 O O . LEU A 1 200 ? -23.844 -28.031 -7.477 1 94.81 200 LEU A O 1
ATOM 1479 N N . ARG A 1 201 ? -22.672 -27.969 -5.59 1 93.5 201 ARG A N 1
ATOM 1480 C CA . ARG A 1 201 ? -23.188 -26.672 -5.164 1 93.5 201 ARG A CA 1
ATOM 1481 C C . ARG A 1 201 ? -22.094 -25.609 -5.238 1 93.5 201 ARG A C 1
ATOM 1483 O O . ARG A 1 201 ? -21.141 -25.641 -4.461 1 93.5 201 ARG A O 1
ATOM 1490 N N . LEU A 1 202 ? -22.219 -24.75 -6.133 1 92.25 202 LEU A N 1
ATOM 1491 C CA . LEU A 1 202 ? -21.234 -23.703 -6.355 1 92.25 202 LEU A CA 1
ATOM 1492 C C . LEU A 1 202 ? -21.891 -22.328 -6.434 1 92.25 202 LEU A C 1
ATOM 1494 O O . LEU A 1 202 ? -23.125 -22.219 -6.371 1 92.25 202 LEU A O 1
ATOM 1498 N N . GLY A 1 203 ? -21.062 -21.344 -6.336 1 88.88 203 GLY A N 1
ATOM 1499 C CA . GLY A 1 203 ? -21.578 -19.984 -6.531 1 88.88 203 GLY A CA 1
ATOM 1500 C C . GLY A 1 203 ? -21.797 -19.641 -7.992 1 88.88 203 GLY A C 1
ATOM 1501 O O . GLY A 1 203 ? -22.328 -20.438 -8.758 1 88.88 203 GLY A O 1
ATOM 1502 N N . ASN A 1 204 ? -21.328 -18.422 -8.375 1 87.19 204 ASN A N 1
ATOM 1503 C CA . ASN A 1 204 ? -21.5 -17.953 -9.742 1 87.19 204 ASN A CA 1
ATOM 1504 C C . ASN A 1 204 ? -20.656 -18.75 -10.727 1 87.19 204 ASN A C 1
ATOM 1506 O O . ASN A 1 204 ? -19.453 -18.969 -10.484 1 87.19 204 ASN A O 1
ATOM 1510 N N . LEU A 1 205 ? -21.219 -19.219 -11.766 1 91.25 205 LEU A N 1
ATOM 1511 C CA . LEU A 1 205 ? -20.531 -20.047 -12.734 1 91.25 205 LEU A CA 1
ATOM 1512 C C . LEU A 1 205 ? -20 -19.219 -13.891 1 91.25 205 LEU A C 1
ATOM 1514 O O . LEU A 1 205 ? -19.188 -19.688 -14.695 1 91.25 205 LEU A O 1
ATOM 1518 N N . GLU A 1 206 ? -20.344 -17.984 -13.883 1 90.56 206 GLU A N 1
ATOM 1519 C CA . GLU A 1 206 ? -20.141 -17.141 -15.055 1 90.56 206 GLU A CA 1
ATOM 1520 C C . GLU A 1 206 ? -18.766 -16.484 -15.039 1 90.56 206 GLU A C 1
ATOM 1522 O O . GLU A 1 206 ? -18.172 -16.25 -16.094 1 90.56 206 GLU A O 1
ATOM 1527 N N . PRO A 1 207 ? -18.25 -16.203 -13.805 1 93.06 207 PRO A N 1
ATOM 1528 C CA . PRO A 1 207 ? -16.953 -15.531 -13.797 1 93.06 207 PRO A CA 1
ATOM 1529 C C . PRO A 1 207 ? -15.883 -16.312 -14.57 1 93.06 207 PRO A C 1
ATOM 1531 O O . PRO A 1 207 ? -15.859 -17.547 -14.523 1 93.06 207 PRO A O 1
ATOM 1534 N N . ARG A 1 208 ? -15.125 -15.555 -15.328 1 96.06 208 ARG A N 1
ATOM 1535 C CA . ARG A 1 208 ? -14.062 -16.125 -16.156 1 96.06 208 ARG A CA 1
ATOM 1536 C C . ARG A 1 208 ? -12.688 -15.758 -15.617 1 96.06 208 ARG A C 1
ATOM 1538 O O . ARG A 1 208 ? -12.477 -14.633 -15.148 1 96.06 208 ARG A O 1
ATOM 1545 N N . ARG A 1 209 ? -11.781 -16.688 -15.648 1 96.81 209 ARG A N 1
ATOM 1546 C CA . ARG A 1 209 ? -10.422 -16.469 -15.164 1 96.81 209 ARG A CA 1
ATOM 1547 C C . ARG A 1 209 ? -9.398 -17.016 -16.156 1 96.81 209 ARG A C 1
ATOM 1549 O O . ARG A 1 209 ? -9.703 -17.922 -16.938 1 96.81 209 ARG A O 1
ATOM 1556 N N . ASP A 1 210 ? -8.281 -16.453 -16.203 1 97.94 210 ASP A N 1
ATOM 1557 C CA . ASP A 1 210 ? -7.09 -16.922 -16.906 1 97.94 210 ASP A CA 1
ATOM 1558 C C . ASP A 1 210 ? -6.289 -17.891 -16.047 1 97.94 210 ASP A C 1
ATOM 1560 O O . ASP A 1 210 ? -5.551 -17.469 -15.156 1 97.94 210 ASP A O 1
ATOM 1564 N N . TYR A 1 211 ? -6.402 -19.234 -16.344 1 97.06 211 TYR A N 1
ATOM 1565 C CA . TYR A 1 211 ? -5.781 -20.281 -15.547 1 97.06 211 TYR A CA 1
ATOM 1566 C C . TYR A 1 211 ? -4.465 -20.734 -16.172 1 97.06 211 TYR A C 1
ATOM 1568 O O . TYR A 1 211 ? -4.328 -20.766 -17.391 1 97.06 211 TYR A O 1
ATOM 1576 N N . MET A 1 212 ? -3.572 -21.062 -15.336 1 97.38 212 MET A N 1
ATOM 1577 C CA . MET A 1 212 ? -2.352 -21.75 -15.75 1 97.38 212 MET A CA 1
ATOM 1578 C C . MET A 1 212 ? -1.884 -22.719 -14.672 1 97.38 212 MET A C 1
ATOM 1580 O O . MET A 1 212 ? -2.23 -22.578 -13.5 1 97.38 212 MET A O 1
ATOM 1584 N N . HIS A 1 213 ? -1.188 -23.75 -15.07 1 97.25 213 HIS A N 1
ATOM 1585 C CA . HIS A 1 213 ? -0.646 -24.672 -14.086 1 97.25 213 HIS A CA 1
ATOM 1586 C C . HIS A 1 213 ? 0.502 -24.047 -13.305 1 97.25 213 HIS A C 1
ATOM 1588 O O . HIS A 1 213 ? 1.297 -23.281 -13.867 1 97.25 213 HIS A O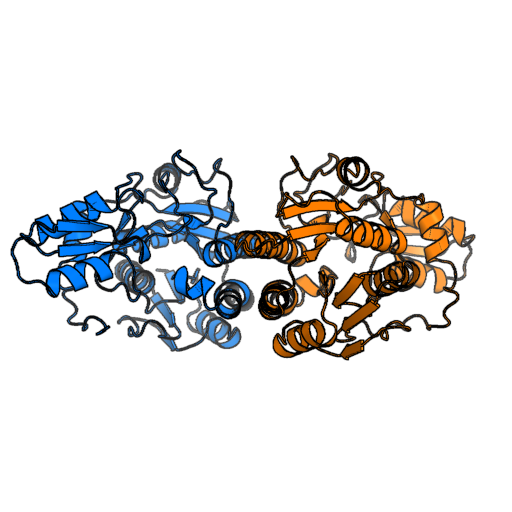 1
ATOM 1594 N N . ALA A 1 214 ? 0.683 -24.422 -12.094 1 97.56 214 ALA A N 1
ATOM 1595 C CA . ALA A 1 214 ? 1.701 -23.859 -11.211 1 97.56 214 ALA A CA 1
ATOM 1596 C C . ALA A 1 214 ? 3.104 -24.156 -11.734 1 97.56 214 ALA A C 1
ATOM 1598 O O . ALA A 1 214 ? 4.031 -23.375 -11.5 1 97.56 214 ALA A O 1
ATOM 1599 N N . ASP A 1 215 ? 3.316 -25.234 -12.461 1 97.56 215 ASP A N 1
ATOM 1600 C CA . ASP A 1 215 ? 4.605 -25.531 -13.078 1 97.56 215 ASP A CA 1
ATOM 1601 C C . ASP A 1 215 ? 4.996 -24.438 -14.078 1 97.56 215 ASP A C 1
ATOM 1603 O O . ASP A 1 215 ? 6.172 -24.094 -14.203 1 97.56 215 ASP A O 1
ATOM 1607 N N . GLU A 1 216 ? 4.043 -23.969 -14.789 1 98.19 216 GLU A N 1
ATOM 1608 C CA . GLU A 1 216 ? 4.301 -22.922 -15.766 1 98.19 216 GLU A CA 1
ATOM 1609 C C . GLU A 1 216 ? 4.605 -21.594 -15.086 1 98.19 216 GLU A C 1
ATOM 1611 O O . GLU A 1 216 ? 5.461 -20.828 -15.539 1 98.19 216 GLU A O 1
ATOM 1616 N N . ALA A 1 217 ? 3.863 -21.328 -14.008 1 98.56 217 ALA A N 1
ATOM 1617 C CA . ALA A 1 217 ? 4.191 -20.156 -13.211 1 98.56 217 ALA A CA 1
ATOM 1618 C C . ALA A 1 217 ? 5.641 -20.203 -12.727 1 98.56 217 ALA A C 1
ATOM 1620 O O . ALA A 1 217 ? 6.352 -19.188 -12.781 1 98.56 217 ALA A O 1
ATOM 1621 N N . ALA A 1 218 ? 6.07 -21.375 -12.242 1 98.75 218 ALA A N 1
ATOM 1622 C CA . ALA A 1 218 ? 7.438 -21.562 -11.766 1 98.75 218 ALA A CA 1
ATOM 1623 C C . ALA A 1 218 ? 8.453 -21.281 -12.875 1 98.75 218 ALA A C 1
ATOM 1625 O O . ALA A 1 218 ? 9.461 -20.609 -12.648 1 98.75 218 ALA A O 1
ATOM 1626 N N . ALA A 1 219 ? 8.164 -21.828 -14.047 1 98.62 219 ALA A N 1
ATOM 1627 C CA . ALA A 1 219 ? 9.039 -21.594 -15.195 1 98.62 219 ALA A CA 1
ATOM 1628 C C . ALA A 1 219 ? 9.109 -20.109 -15.539 1 98.62 219 ALA A C 1
ATOM 1630 O O . ALA A 1 219 ? 10.172 -19.609 -15.906 1 98.62 219 ALA A O 1
ATOM 1631 N N . GLY A 1 220 ? 7.961 -19.438 -15.484 1 98.81 220 GLY A N 1
ATOM 1632 C CA . GLY A 1 220 ? 7.934 -18 -15.727 1 98.81 220 GLY A CA 1
ATOM 1633 C C . GLY A 1 220 ? 8.758 -17.203 -14.719 1 98.81 220 GLY A C 1
ATOM 1634 O O . GLY A 1 220 ? 9.461 -16.266 -15.094 1 98.81 220 GLY A O 1
ATOM 1635 N N . LEU A 1 221 ? 8.664 -17.562 -13.461 1 98.81 221 LEU A N 1
ATOM 1636 C CA . LEU A 1 221 ? 9.453 -16.922 -12.414 1 98.81 221 LEU A CA 1
ATOM 1637 C C . LEU A 1 221 ? 10.945 -17.109 -12.672 1 98.81 221 LEU A C 1
ATOM 1639 O O . LEU A 1 221 ? 11.727 -16.172 -12.516 1 98.81 221 LEU A O 1
ATOM 1643 N N . ALA A 1 222 ? 11.344 -18.312 -13.07 1 98.62 222 ALA A N 1
ATOM 1644 C CA . ALA A 1 222 ? 12.734 -18.578 -13.414 1 98.62 222 ALA A CA 1
ATOM 1645 C C . ALA A 1 222 ? 13.18 -17.703 -14.586 1 98.62 222 ALA A C 1
ATOM 1647 O O . ALA A 1 222 ? 14.305 -17.203 -14.602 1 98.62 222 ALA A O 1
ATOM 1648 N N . ALA A 1 223 ? 12.305 -17.531 -15.57 1 98.44 223 ALA A N 1
ATOM 1649 C CA . ALA A 1 223 ? 12.617 -16.719 -16.734 1 98.44 223 ALA A CA 1
ATOM 1650 C C . ALA A 1 223 ? 12.859 -15.258 -16.328 1 98.44 223 ALA A C 1
ATOM 1652 O O . ALA A 1 223 ? 13.688 -14.57 -16.938 1 98.44 223 ALA A O 1
ATOM 1653 N N . LEU A 1 224 ? 12.141 -14.773 -15.359 1 98.56 224 LEU A N 1
ATOM 1654 C CA . LEU A 1 224 ? 12.328 -13.406 -14.875 1 98.56 224 LEU A CA 1
ATOM 1655 C C . LEU A 1 224 ? 13.727 -13.227 -14.289 1 98.56 224 LEU A C 1
ATOM 1657 O O . LEU A 1 224 ? 14.328 -12.156 -14.422 1 98.56 224 LEU A O 1
ATOM 1661 N N . LEU A 1 225 ? 14.258 -14.25 -13.625 1 97.25 225 LEU A N 1
ATOM 1662 C CA . LEU A 1 225 ? 15.617 -14.211 -13.086 1 97.25 225 LEU A CA 1
ATOM 1663 C C . LEU A 1 225 ? 16.641 -14.062 -14.203 1 97.25 225 LEU A C 1
ATOM 1665 O O . LEU A 1 225 ? 17.734 -13.516 -13.977 1 97.25 225 LEU A O 1
ATOM 1669 N N . ASP A 1 226 ? 16.219 -14.469 -15.383 1 95.94 226 ASP A N 1
ATOM 1670 C CA . ASP A 1 226 ? 17.141 -14.5 -16.516 1 95.94 226 ASP A CA 1
ATOM 1671 C C . ASP A 1 226 ? 16.938 -13.297 -17.422 1 95.94 226 ASP A C 1
ATOM 1673 O O . ASP A 1 226 ? 17.516 -13.227 -18.516 1 95.94 226 ASP A O 1
ATOM 1677 N N . ASP A 1 227 ? 15.977 -12.375 -17.047 1 96.25 227 ASP A N 1
ATOM 1678 C CA . ASP A 1 227 ? 15.781 -11.164 -17.859 1 96.25 227 ASP A CA 1
ATOM 1679 C C . ASP A 1 227 ? 17.109 -10.539 -18.25 1 96.25 227 ASP A C 1
ATOM 1681 O O . ASP A 1 227 ? 17.891 -10.141 -17.375 1 96.25 227 ASP A O 1
ATOM 1685 N N . PRO A 1 228 ? 17.375 -10.438 -19.5 1 92.88 228 PRO A N 1
ATOM 1686 C CA . PRO A 1 228 ? 18.703 -10.016 -19.938 1 92.88 228 PRO A CA 1
ATOM 1687 C C . PRO A 1 228 ? 18.922 -8.516 -19.828 1 92.88 228 PRO A C 1
ATOM 1689 O O . PRO A 1 228 ? 20.047 -8.031 -20.031 1 92.88 228 PRO A O 1
ATOM 1692 N N . ARG A 1 229 ? 17.938 -7.707 -19.562 1 94.81 229 ARG A N 1
ATOM 1693 C CA . ARG A 1 229 ? 18.031 -6.25 -19.531 1 94.81 229 ARG A CA 1
ATOM 1694 C C . ARG A 1 229 ? 18.688 -5.777 -18.234 1 94.81 229 ARG A C 1
ATOM 1696 O O . ARG A 1 229 ? 18 -5.457 -17.266 1 94.81 229 ARG A O 1
ATOM 1703 N N . ALA A 1 230 ? 19.922 -5.66 -18.297 1 88.69 230 ALA A N 1
ATOM 1704 C CA . ALA A 1 230 ? 20.703 -5.328 -17.109 1 88.69 230 ALA A CA 1
ATOM 1705 C C . ALA A 1 230 ? 20.484 -3.873 -16.703 1 88.69 230 ALA A C 1
ATOM 1707 O O . ALA A 1 230 ? 20.609 -3.527 -15.531 1 88.69 230 ALA A O 1
ATOM 1708 N N . ASP A 1 231 ? 20.078 -3.08 -17.656 1 93.62 231 ASP A N 1
ATOM 1709 C CA . ASP A 1 231 ? 19.984 -1.647 -17.406 1 93.62 231 ASP A CA 1
ATOM 1710 C C . ASP A 1 231 ? 18.594 -1.271 -16.891 1 93.62 231 ASP A C 1
ATOM 1712 O O . ASP A 1 231 ? 18.375 -0.142 -16.453 1 93.62 231 ASP A O 1
ATOM 1716 N N . THR A 1 232 ? 17.672 -2.197 -17 1 97 232 THR A N 1
ATOM 1717 C CA . THR A 1 232 ? 16.328 -1.956 -16.484 1 97 232 THR A CA 1
ATOM 1718 C C . THR A 1 232 ? 16.234 -2.318 -15.008 1 97 232 THR A C 1
ATOM 1720 O O . THR A 1 232 ? 16.266 -3.496 -14.648 1 97 232 THR A O 1
ATOM 1723 N N . ALA A 1 233 ? 16.125 -1.289 -14.148 1 97.69 233 ALA A N 1
ATOM 1724 C CA . ALA A 1 233 ? 16.188 -1.502 -12.711 1 97.69 233 ALA A CA 1
ATOM 1725 C C . ALA A 1 233 ? 14.922 -2.188 -12.203 1 97.69 233 ALA A C 1
ATOM 1727 O O . ALA A 1 233 ? 14.977 -3.035 -11.305 1 97.69 233 ALA A O 1
ATOM 1728 N N . PHE A 1 234 ? 13.773 -1.857 -12.773 1 98.56 234 PHE A N 1
ATOM 1729 C CA . PHE A 1 234 ? 12.484 -2.334 -12.297 1 98.56 234 PHE A CA 1
ATOM 1730 C C . PHE A 1 234 ? 11.539 -2.6 -13.461 1 98.56 234 PHE A C 1
ATOM 1732 O O . PHE A 1 234 ? 11.508 -1.835 -14.43 1 98.56 234 PHE A O 1
ATOM 1739 N N . ASP A 1 235 ? 10.789 -3.672 -13.406 1 98.69 235 ASP A N 1
ATOM 1740 C CA . ASP A 1 235 ? 9.789 -3.947 -14.43 1 98.69 235 ASP A CA 1
ATOM 1741 C C . ASP A 1 235 ? 8.734 -4.934 -13.922 1 98.69 235 ASP A C 1
ATOM 1743 O O . ASP A 1 235 ? 8.969 -5.641 -12.945 1 98.69 235 ASP A O 1
ATOM 1747 N N . VAL A 1 236 ? 7.594 -4.965 -14.484 1 98.75 236 VAL A N 1
ATOM 1748 C CA . VAL A 1 236 ? 6.438 -5.773 -14.102 1 98.75 236 VAL A CA 1
ATOM 1749 C C . VAL A 1 236 ? 6.023 -6.66 -15.273 1 98.75 236 VAL A C 1
ATOM 1751 O O . VAL A 1 236 ? 5.984 -6.211 -16.422 1 98.75 236 VAL A O 1
ATOM 1754 N N . PHE A 1 237 ? 5.734 -7.934 -14.992 1 98.88 237 PHE A N 1
ATOM 1755 C CA . PHE A 1 237 ? 5.34 -8.875 -16.031 1 98.88 237 PHE A CA 1
ATOM 1756 C C . PHE A 1 237 ? 4.078 -9.633 -15.625 1 98.88 237 PHE A C 1
ATOM 1758 O O . PHE A 1 237 ? 3.973 -10.102 -14.492 1 98.88 237 PHE A O 1
ATOM 1765 N N . ASN A 1 238 ? 3.152 -9.75 -16.547 1 98.81 238 ASN A N 1
ATOM 1766 C CA . ASN A 1 238 ? 2.088 -10.742 -16.406 1 98.81 238 ASN A CA 1
ATOM 1767 C C . ASN A 1 238 ? 2.594 -12.148 -16.688 1 98.81 238 ASN A C 1
ATOM 1769 O O . ASN A 1 238 ? 3.26 -12.391 -17.703 1 98.81 238 ASN A O 1
ATOM 1773 N N . LEU A 1 239 ? 2.387 -13.008 -15.812 1 98.81 239 LEU A N 1
ATOM 1774 C CA . LEU A 1 239 ? 2.496 -14.438 -16.094 1 98.81 239 LEU A CA 1
ATOM 1775 C C . LEU A 1 239 ? 1.116 -15.086 -16.172 1 98.81 239 LEU A C 1
ATOM 1777 O O . LEU A 1 239 ? 0.507 -15.375 -15.133 1 98.81 239 LEU A O 1
ATOM 1781 N N . CYS A 1 240 ? 0.683 -15.312 -17.359 1 98.62 240 CYS A N 1
ATOM 1782 C CA . CYS A 1 240 ? -0.672 -15.781 -17.625 1 98.62 240 CYS A CA 1
ATOM 1783 C C . CYS A 1 240 ? -0.735 -16.547 -18.938 1 98.62 240 CYS A C 1
ATOM 1785 O O . CYS A 1 240 ? 0.233 -16.547 -19.703 1 98.62 240 CYS A O 1
ATOM 1787 N N . SER A 1 241 ? -1.808 -17.188 -19.188 1 97.88 241 SER A N 1
ATOM 1788 C CA . SER A 1 241 ? -1.966 -17.984 -20.391 1 97.88 241 SER A CA 1
ATOM 1789 C C . SER A 1 241 ? -2.443 -17.141 -21.562 1 97.88 241 SER A C 1
ATOM 1791 O O . SER A 1 241 ? -2.176 -17.453 -22.734 1 97.88 241 SER A O 1
ATOM 1793 N N . GLY A 1 242 ? -3.252 -16.062 -21.25 1 97.81 242 GLY A N 1
ATOM 1794 C CA . GLY A 1 242 ? -3.865 -15.258 -22.297 1 97.81 242 GLY A CA 1
ATOM 1795 C C . GLY A 1 242 ? -5.188 -15.812 -22.781 1 97.81 242 GLY A C 1
ATOM 1796 O O . GLY A 1 242 ? -5.719 -15.359 -23.797 1 97.81 242 GLY A O 1
ATOM 1797 N N . VAL A 1 243 ? -5.707 -16.797 -22.078 1 97.19 243 VAL A N 1
ATOM 1798 C CA . VAL A 1 243 ? -7.004 -17.391 -22.391 1 97.19 243 VAL A CA 1
ATOM 1799 C C . VAL A 1 243 ? -7.848 -17.469 -21.125 1 97.19 243 VAL A C 1
ATOM 1801 O O . VAL A 1 243 ? -7.348 -17.844 -20.062 1 97.19 243 VAL A O 1
ATOM 1804 N N . GLU A 1 244 ? -9.023 -17.078 -21.203 1 96.38 244 GLU A N 1
ATOM 1805 C CA . GLU A 1 244 ? -9.883 -17.125 -20.016 1 96.38 244 GLU A CA 1
ATOM 1806 C C . GLU A 1 244 ? -10.945 -18.219 -20.156 1 96.38 244 GLU A C 1
ATOM 1808 O O . GLU A 1 244 ? -11.352 -18.547 -21.281 1 96.38 244 GLU A O 1
ATOM 1813 N N . HIS A 1 245 ? -11.398 -18.734 -19.078 1 96.62 245 HIS A N 1
ATOM 1814 C CA . HIS A 1 245 ? -12.414 -19.781 -19 1 96.62 245 HIS A CA 1
ATOM 1815 C C . HIS A 1 245 ? -13.391 -19.516 -17.859 1 96.62 245 HIS A C 1
ATOM 1817 O O . HIS A 1 245 ? -12.977 -19.094 -16.766 1 96.62 245 HIS A O 1
ATOM 1823 N N . ALA A 1 246 ? -14.625 -19.812 -18.125 1 96 246 ALA A N 1
ATOM 1824 C CA . ALA A 1 246 ? -15.633 -19.672 -17.078 1 96 246 ALA A CA 1
ATOM 1825 C C . ALA A 1 246 ? -15.516 -20.781 -16.047 1 96 246 ALA A C 1
ATOM 1827 O O . ALA A 1 246 ? -14.992 -21.859 -16.344 1 96 246 ALA A O 1
ATOM 1828 N N . VAL A 1 247 ? -16.047 -20.453 -14.852 1 93.56 247 VAL A N 1
ATOM 1829 C CA . VAL A 1 247 ? -16.094 -21.438 -13.781 1 93.56 247 VAL A CA 1
ATOM 1830 C C . VAL A 1 247 ? -16.828 -22.688 -14.266 1 93.56 247 VAL A C 1
ATOM 1832 O O . VAL A 1 247 ? -16.391 -23.812 -14.008 1 93.56 247 VAL A O 1
ATOM 1835 N N . GLY A 1 248 ? -17.938 -22.5 -14.969 1 93.81 248 GLY A N 1
ATOM 1836 C CA . GLY A 1 248 ? -18.688 -23.625 -15.508 1 93.81 248 GLY A CA 1
ATOM 1837 C C . GLY A 1 248 ? -17.875 -24.5 -16.438 1 93.81 248 GLY A C 1
ATOM 1838 O O . GLY A 1 248 ? -18 -25.734 -16.406 1 93.81 248 GLY A O 1
ATOM 1839 N N . GLU A 1 249 ? -17.094 -23.875 -17.297 1 94.81 249 GLU A N 1
ATOM 1840 C CA . GLU A 1 249 ? -16.219 -24.594 -18.219 1 94.81 249 GLU A CA 1
ATOM 1841 C C . GLU A 1 249 ? -15.188 -25.422 -17.453 1 94.81 249 GLU A C 1
ATOM 1843 O O . GLU A 1 249 ? -14.891 -26.562 -17.828 1 94.81 249 GLU A O 1
ATOM 1848 N N . LEU A 1 250 ? -14.664 -24.766 -16.453 1 95.31 250 LEU A N 1
ATOM 1849 C CA . LEU A 1 250 ? -13.68 -25.469 -15.633 1 95.31 250 LEU A CA 1
ATOM 1850 C C . LEU A 1 250 ? -14.281 -26.719 -15.008 1 95.31 250 LEU A C 1
ATOM 1852 O O . LEU A 1 250 ? -13.664 -27.781 -15.039 1 95.31 250 LEU A O 1
ATOM 1856 N N . VAL A 1 251 ? -15.477 -26.609 -14.492 1 94.88 251 VAL A N 1
ATOM 1857 C CA . VAL A 1 251 ? -16.172 -27.719 -13.836 1 94.88 251 VAL A CA 1
ATOM 1858 C C . VAL A 1 251 ? -16.453 -28.812 -14.852 1 94.88 251 VAL A C 1
ATOM 1860 O O . VAL A 1 251 ? -16.266 -30 -14.562 1 94.88 251 VAL A O 1
ATOM 1863 N N . SER A 1 252 ? -16.938 -28.391 -15.969 1 95.12 252 SER A N 1
ATOM 1864 C CA . SER A 1 252 ? -17.234 -29.344 -17.031 1 95.12 252 SER A CA 1
ATOM 1865 C C . SER A 1 252 ? -15.984 -30.109 -17.453 1 95.12 252 SER A C 1
ATOM 1867 O O . SER A 1 252 ? -16.031 -31.328 -17.656 1 95.12 252 SER A O 1
ATOM 1869 N N . GLU A 1 253 ? -14.875 -29.391 -17.625 1 95.62 253 GLU A N 1
ATOM 1870 C CA . GLU A 1 253 ? -13.617 -30.031 -18.016 1 95.62 253 GLU A CA 1
ATOM 1871 C C . GLU A 1 253 ? -13.148 -31.016 -16.953 1 95.62 253 GLU A C 1
ATOM 1873 O O . GLU A 1 253 ? -12.664 -32.094 -17.281 1 95.62 253 GLU A O 1
ATOM 1878 N N . ILE A 1 254 ? -13.242 -30.625 -15.672 1 94.94 254 ILE A N 1
ATOM 1879 C CA . ILE A 1 254 ? -12.867 -31.5 -14.57 1 94.94 254 ILE A CA 1
ATOM 1880 C C . ILE A 1 254 ? -13.719 -32.781 -14.609 1 94.94 254 ILE A C 1
ATOM 1882 O O . ILE A 1 254 ? -13.195 -33.875 -14.5 1 94.94 254 ILE A O 1
ATOM 1886 N N . GLY A 1 255 ? -15.047 -32.594 -14.781 1 94.69 255 GLY A N 1
ATOM 1887 C CA . GLY A 1 255 ? -15.953 -33.75 -14.898 1 94.69 255 GLY A CA 1
ATOM 1888 C C . GLY A 1 255 ? -15.57 -34.688 -16.016 1 94.69 255 GLY A C 1
ATOM 1889 O O . GLY A 1 255 ? -15.508 -35.906 -15.82 1 94.69 255 GLY A O 1
ATOM 1890 N N . ALA A 1 256 ? -15.328 -34.094 -17.125 1 95.38 256 ALA A N 1
ATOM 1891 C CA . ALA A 1 256 ? -14.977 -34.906 -18.297 1 95.38 256 ALA A CA 1
ATOM 1892 C C . ALA A 1 256 ? -13.711 -35.719 -18.047 1 95.38 256 ALA A C 1
ATOM 1894 O O . ALA A 1 256 ? -13.641 -36.875 -18.406 1 95.38 256 ALA A O 1
ATOM 1895 N N . LEU A 1 257 ? -12.727 -35.125 -17.484 1 94.31 257 LEU A N 1
ATOM 1896 C CA . LEU A 1 257 ? -11.453 -35.781 -17.203 1 94.31 257 LEU A CA 1
ATOM 1897 C C . LEU A 1 257 ? -11.633 -36.875 -16.188 1 94.31 257 LEU A C 1
ATOM 1899 O O . LEU A 1 257 ? -10.891 -37.875 -16.203 1 94.31 257 LEU A O 1
ATOM 1903 N N . MET A 1 258 ? -12.633 -36.75 -15.367 1 94.25 258 MET A N 1
ATOM 1904 C CA . MET A 1 258 ? -12.875 -37.719 -14.32 1 94.25 258 MET A CA 1
ATOM 1905 C C . MET A 1 258 ? -13.914 -38.75 -14.773 1 94.25 258 MET A C 1
ATOM 1907 O O . MET A 1 258 ? -14.289 -39.656 -14.008 1 94.25 258 MET A O 1
ATOM 1911 N N . GLY A 1 259 ? -14.383 -38.562 -16 1 94.81 259 GLY A N 1
ATOM 1912 C CA . GLY A 1 259 ? -15.391 -39.469 -16.547 1 94.81 259 GLY A CA 1
ATOM 1913 C C . GLY A 1 259 ? -16.75 -39.281 -15.898 1 94.81 259 GLY A C 1
ATOM 1914 O O . GLY A 1 259 ? -17.5 -40.25 -15.727 1 94.81 259 GLY A O 1
ATOM 1915 N N . ARG A 1 260 ? -16.938 -38.125 -15.375 1 95.62 260 ARG A N 1
ATOM 1916 C CA . ARG A 1 260 ? -18.203 -37.781 -14.734 1 95.62 260 ARG A CA 1
ATOM 1917 C C . ARG A 1 260 ? -18.875 -36.594 -15.453 1 95.62 260 ARG A C 1
ATOM 1919 O O . ARG A 1 260 ? -18.25 -35.938 -16.266 1 95.62 260 ARG A O 1
ATOM 1926 N N . THR A 1 261 ? -20.203 -36.406 -15.219 1 96 261 THR A N 1
ATOM 1927 C CA . THR A 1 261 ? -20.953 -35.25 -15.734 1 96 261 THR A CA 1
ATOM 1928 C C . THR A 1 261 ? -21.594 -34.469 -14.594 1 96 261 THR A C 1
ATOM 1930 O O . THR A 1 261 ? -22.797 -34.625 -14.336 1 96 261 THR A O 1
ATOM 1933 N N . PRO A 1 262 ? -20.797 -33.625 -14 1 95.38 262 PRO A N 1
ATOM 1934 C CA . PRO A 1 262 ? -21.328 -32.906 -12.828 1 95.38 262 PRO A CA 1
ATOM 1935 C C . PRO A 1 262 ? -22.547 -32.031 -13.172 1 95.38 262 PRO A C 1
ATOM 1937 O O . PRO A 1 262 ? -22.562 -31.391 -14.219 1 95.38 262 PRO A O 1
ATOM 1940 N N . ARG A 1 263 ? -23.578 -32.094 -12.344 1 94.62 263 ARG A N 1
ATOM 1941 C CA . ARG A 1 263 ? -24.688 -31.125 -12.32 1 94.62 263 ARG A CA 1
ATOM 1942 C C . ARG A 1 263 ? -24.438 -30.031 -11.289 1 94.62 263 ARG A C 1
ATOM 1944 O O . ARG A 1 263 ? -24 -30.312 -10.172 1 94.62 263 ARG A O 1
ATOM 1951 N N . VAL A 1 264 ? -24.578 -28.828 -11.742 1 93.69 264 VAL A N 1
ATOM 1952 C CA . VAL A 1 264 ? -24.234 -27.734 -10.844 1 93.69 264 VAL A CA 1
ATOM 1953 C C . VAL A 1 264 ? -25.5 -27 -10.406 1 93.69 264 VAL A C 1
ATOM 1955 O O . VAL A 1 264 ? -26.312 -26.625 -11.242 1 93.69 264 VAL A O 1
ATOM 1958 N N . GLU A 1 265 ? -25.703 -26.906 -9.141 1 92.69 265 GLU A N 1
ATOM 1959 C CA . GLU A 1 265 ? -26.719 -26.031 -8.547 1 92.69 265 GLU A CA 1
ATOM 1960 C C . GLU A 1 265 ? -26.078 -24.766 -7.965 1 92.69 265 GLU A C 1
ATOM 1962 O O . GLU A 1 265 ? -25.172 -24.859 -7.137 1 92.69 265 GLU A O 1
ATOM 1967 N N . VAL A 1 266 ? -26.562 -23.688 -8.461 1 89.69 266 VAL A N 1
ATOM 1968 C CA . VAL A 1 266 ? -26.047 -22.422 -7.957 1 89.69 266 VAL A CA 1
ATOM 1969 C C . VAL A 1 266 ? -26.641 -22.125 -6.582 1 89.69 266 VAL A C 1
ATOM 1971 O O . VAL A 1 266 ? -27.859 -22 -6.445 1 89.69 266 VAL A O 1
ATOM 1974 N N . ASP A 1 267 ? -25.812 -22.125 -5.652 1 88.88 267 ASP A N 1
ATOM 1975 C CA . ASP A 1 267 ? -26.172 -21.797 -4.277 1 88.88 267 ASP A CA 1
ATOM 1976 C C . ASP A 1 267 ? -26 -20.297 -4 1 88.88 267 ASP A C 1
ATOM 1978 O O . ASP A 1 267 ? -24.875 -19.812 -3.947 1 88.88 267 ASP A O 1
ATOM 1982 N N . PRO A 1 268 ? -27.062 -19.562 -3.76 1 82.5 268 PRO A N 1
ATOM 1983 C CA . PRO A 1 268 ? -26.984 -18.109 -3.537 1 82.5 268 PRO A CA 1
ATOM 1984 C C . PRO A 1 268 ? -26.062 -17.75 -2.375 1 82.5 268 PRO A C 1
ATOM 1986 O O . PRO A 1 268 ? -25.438 -16.688 -2.381 1 82.5 268 PRO A O 1
ATOM 1989 N N . LYS A 1 269 ? -25.969 -18.609 -1.46 1 79.31 269 LYS A N 1
ATOM 1990 C CA . LYS A 1 269 ? -25.156 -18.359 -0.277 1 79.31 269 LYS A CA 1
ATOM 1991 C C . LYS A 1 269 ? -23.672 -18.359 -0.624 1 79.31 269 LYS A C 1
ATOM 1993 O O . LYS A 1 269 ? -22.844 -17.844 0.139 1 79.31 269 LYS A O 1
ATOM 1998 N N . ARG A 1 270 ? -23.344 -18.969 -1.797 1 78.62 270 ARG A N 1
ATOM 1999 C CA . ARG A 1 270 ? -21.969 -19.078 -2.23 1 78.62 270 ARG A CA 1
ATOM 2000 C C . ARG A 1 270 ? -21.609 -18.016 -3.256 1 78.62 270 ARG A C 1
ATOM 2002 O O . ARG A 1 270 ? -20.469 -17.938 -3.725 1 78.62 270 ARG A O 1
ATOM 2009 N N . GLN A 1 271 ? -22.625 -17.266 -3.496 1 77.31 271 GLN A N 1
ATOM 2010 C CA . GLN A 1 271 ? -22.375 -16.203 -4.465 1 77.31 271 GLN A CA 1
ATOM 2011 C C . GLN A 1 271 ? -21.766 -14.969 -3.791 1 77.31 271 GLN A C 1
ATOM 2013 O O . GLN A 1 271 ? -22.234 -14.547 -2.73 1 77.31 271 GLN A O 1
ATOM 2018 N N . ARG A 1 272 ? -20.672 -14.492 -4.371 1 71.31 272 ARG A N 1
ATOM 2019 C CA . ARG A 1 272 ? -20.078 -13.234 -3.924 1 71.31 272 ARG A CA 1
ATOM 2020 C C . ARG A 1 272 ? -20.875 -12.047 -4.457 1 71.31 272 ARG A C 1
ATOM 2022 O O . ARG A 1 272 ? -21.219 -12 -5.641 1 71.31 272 ARG A O 1
ATOM 2029 N N . PRO A 1 273 ? -21.219 -11.172 -3.443 1 65.94 273 PRO A N 1
ATOM 2030 C CA . PRO A 1 273 ? -21.984 -10.023 -3.936 1 65.94 273 PRO A CA 1
ATOM 2031 C C . PRO A 1 273 ? -21.281 -9.289 -5.074 1 65.94 273 PRO A C 1
ATOM 2033 O O . PRO A 1 273 ? -21.938 -8.828 -6.012 1 65.94 273 PRO A O 1
ATOM 2036 N N . HIS A 1 274 ? -20.047 -9.18 -4.996 1 71.69 274 HIS A N 1
ATOM 2037 C CA . HIS A 1 274 ? -19.25 -8.562 -6.059 1 71.69 274 HIS A CA 1
ATOM 2038 C C . HIS A 1 274 ? -18.109 -9.477 -6.5 1 71.69 274 HIS A C 1
ATOM 2040 O O . HIS A 1 274 ? -17.281 -9.875 -5.68 1 71.69 274 HIS A O 1
ATOM 2046 N N . ASP A 1 275 ? -18.391 -10 -7.762 1 82.5 275 ASP A N 1
ATOM 2047 C CA . ASP A 1 275 ? -17.359 -10.875 -8.312 1 82.5 275 ASP A CA 1
ATOM 2048 C C . ASP A 1 275 ? -16.812 -10.328 -9.633 1 82.5 275 ASP A C 1
ATOM 2050 O O . ASP A 1 275 ? -17.578 -9.859 -10.477 1 82.5 275 ASP A O 1
ATOM 2054 N N . ARG A 1 276 ? -15.57 -10.375 -9.711 1 89.12 276 ARG A N 1
ATOM 2055 C CA . ARG A 1 276 ? -14.938 -9.992 -10.969 1 89.12 276 ARG A CA 1
ATOM 2056 C C . ARG A 1 276 ? -15.398 -10.891 -12.109 1 89.12 276 ARG A C 1
ATOM 2058 O O . ARG A 1 276 ? -15.219 -12.109 -12.062 1 89.12 276 ARG A O 1
ATOM 2065 N N . ALA A 1 277 ? -15.977 -10.289 -13.102 1 92.31 277 ALA A N 1
ATOM 2066 C CA . ALA A 1 277 ? -16.531 -11.078 -14.203 1 92.31 277 ALA A CA 1
ATOM 2067 C C . ALA A 1 277 ? -15.43 -11.688 -15.055 1 92.31 277 ALA A C 1
ATOM 2069 O O . ALA A 1 277 ? -15.5 -12.859 -15.43 1 92.31 277 ALA A O 1
ATOM 2070 N N . HIS A 1 278 ? -14.445 -10.836 -15.352 1 95 278 HIS A N 1
ATOM 2071 C CA . HIS A 1 278 ? -13.352 -11.266 -16.219 1 95 278 HIS A CA 1
ATOM 2072 C C . HIS A 1 278 ? -11.992 -10.945 -15.594 1 95 278 HIS A C 1
ATOM 2074 O O . HIS A 1 278 ? -11.828 -9.898 -14.969 1 95 278 HIS A O 1
ATOM 2080 N N . GLN A 1 279 ? -11.094 -11.781 -15.734 1 96.19 279 GLN A N 1
ATOM 2081 C CA . GLN A 1 279 ? -9.688 -11.547 -15.438 1 96.19 279 GLN A CA 1
ATOM 2082 C C . GLN A 1 279 ? -8.781 -12.211 -16.469 1 96.19 279 GLN A C 1
ATOM 2084 O O . GLN A 1 279 ? -8.172 -13.25 -16.188 1 96.19 279 GLN A O 1
ATOM 2089 N N . LEU A 1 280 ? -8.727 -11.617 -17.625 1 98.12 280 LEU A N 1
ATOM 2090 C CA . LEU A 1 280 ? -7.906 -12.078 -18.734 1 98.12 280 LEU A CA 1
ATOM 2091 C C . LEU A 1 280 ? -6.59 -11.312 -18.797 1 98.12 280 LEU A C 1
ATOM 2093 O O . LEU A 1 280 ? -6.59 -10.078 -18.859 1 98.12 280 LEU A O 1
ATOM 2097 N N . GLY A 1 281 ? -5.48 -12 -18.719 1 98.31 281 GLY A N 1
ATOM 2098 C CA . GLY A 1 281 ? -4.184 -11.344 -18.812 1 98.31 281 GLY A CA 1
ATOM 2099 C C . GLY A 1 281 ? -3.641 -11.305 -20.219 1 98.31 281 GLY A C 1
ATOM 2100 O O . GLY A 1 281 ? -4.023 -12.117 -21.062 1 98.31 281 GLY A O 1
ATOM 2101 N N . ASP A 1 282 ? -2.844 -10.336 -20.516 1 98.56 282 ASP A N 1
ATOM 2102 C CA . ASP A 1 282 ? -2.076 -10.266 -21.75 1 98.56 282 ASP A CA 1
ATOM 2103 C C . ASP A 1 282 ? -0.656 -10.789 -21.547 1 98.56 282 ASP A C 1
ATOM 2105 O O . ASP A 1 282 ? 0.155 -10.156 -20.875 1 98.56 282 ASP A O 1
ATOM 2109 N N . PRO A 1 283 ? -0.321 -11.898 -22.172 1 98.25 283 PRO A N 1
ATOM 2110 C CA . PRO A 1 283 ? 0.987 -12.523 -21.953 1 98.25 283 PRO A CA 1
ATOM 2111 C C . PRO A 1 283 ? 2.062 -11.984 -22.891 1 98.25 283 PRO A C 1
ATOM 2113 O O . PRO A 1 283 ? 3.201 -12.453 -22.859 1 98.25 283 PRO A O 1
ATOM 2116 N N . ALA A 1 284 ? 1.829 -11.016 -23.672 1 98.19 284 ALA A N 1
ATOM 2117 C CA . ALA A 1 284 ? 2.662 -10.617 -24.812 1 98.19 284 ALA A CA 1
ATOM 2118 C C . ALA A 1 284 ? 4.043 -10.164 -24.344 1 98.19 284 ALA A C 1
ATOM 2120 O O . ALA A 1 284 ? 5.055 -10.492 -24.953 1 98.19 284 ALA A O 1
ATOM 2121 N N . LYS A 1 285 ? 4.121 -9.383 -23.328 1 98.31 285 LYS A N 1
ATOM 2122 C CA . LYS A 1 285 ? 5.383 -8.828 -22.859 1 98.31 285 LYS A CA 1
ATOM 2123 C C . LYS A 1 285 ? 6.348 -9.93 -22.438 1 98.31 285 LYS A C 1
ATOM 2125 O O . LYS A 1 285 ? 7.52 -9.914 -22.812 1 98.31 285 LYS A O 1
ATOM 2130 N N . ALA A 1 286 ? 5.902 -10.883 -21.594 1 98.44 286 ALA A N 1
ATOM 2131 C CA . ALA A 1 286 ? 6.738 -12 -21.141 1 98.44 286 ALA A CA 1
ATOM 2132 C C . ALA A 1 286 ? 7.25 -12.812 -22.328 1 98.44 286 ALA A C 1
ATOM 2134 O O . ALA A 1 286 ? 8.414 -13.227 -22.344 1 98.44 286 ALA A O 1
ATOM 2135 N N . ALA A 1 287 ? 6.371 -13.031 -23.266 1 98.19 287 ALA A N 1
ATOM 2136 C CA . ALA A 1 287 ? 6.766 -13.758 -24.469 1 98.19 287 ALA A CA 1
ATOM 2137 C C . ALA A 1 287 ? 7.871 -13.016 -25.219 1 98.19 287 ALA A C 1
ATOM 2139 O O . ALA A 1 287 ? 8.875 -13.617 -25.625 1 98.19 287 ALA A O 1
ATOM 2140 N N . ALA A 1 288 ? 7.699 -11.773 -25.422 1 97.81 288 ALA A N 1
ATOM 2141 C CA . ALA A 1 288 ? 8.602 -10.961 -26.25 1 97.81 288 ALA A CA 1
ATOM 2142 C C . ALA A 1 288 ? 9.945 -10.773 -25.562 1 97.81 288 ALA A C 1
ATOM 2144 O O . ALA A 1 288 ? 11 -10.859 -26.203 1 97.81 288 ALA A O 1
ATOM 2145 N N . LEU A 1 289 ? 9.984 -10.492 -24.25 1 97.75 289 LEU A N 1
ATOM 2146 C CA . LEU A 1 289 ? 11.203 -10.055 -23.578 1 97.75 289 LEU A CA 1
ATOM 2147 C C . LEU A 1 289 ? 11.898 -11.234 -22.906 1 97.75 289 LEU A C 1
ATOM 2149 O O . LEU A 1 289 ? 13.125 -11.234 -22.75 1 97.75 289 LEU A O 1
ATOM 2153 N N . LEU A 1 290 ? 11.125 -12.281 -22.484 1 98 290 LEU A N 1
ATOM 2154 C CA . LEU A 1 290 ? 11.703 -13.359 -21.688 1 98 290 LEU A CA 1
ATOM 2155 C C . LEU A 1 290 ? 11.68 -14.672 -22.469 1 98 290 LEU A C 1
ATOM 2157 O O . LEU A 1 290 ? 12.281 -15.664 -22.047 1 98 290 LEU A O 1
ATOM 2161 N N . GLY A 1 291 ? 10.93 -14.703 -23.578 1 97.62 291 GLY A N 1
ATOM 2162 C CA . GLY A 1 291 ? 10.742 -15.945 -24.312 1 97.62 291 GLY A CA 1
ATOM 2163 C C . GLY A 1 291 ? 9.891 -16.953 -23.562 1 97.62 291 GLY A C 1
ATOM 2164 O O . GLY A 1 291 ? 10.062 -18.156 -23.719 1 97.62 291 GLY A O 1
ATOM 2165 N N . TRP A 1 292 ? 9.031 -16.531 -22.672 1 97.81 292 TRP A N 1
ATOM 2166 C CA . TRP A 1 292 ? 8.195 -17.406 -21.859 1 97.81 292 TRP A CA 1
ATOM 2167 C C . TRP A 1 292 ? 6.734 -17.312 -22.281 1 97.81 292 TRP A C 1
ATOM 2169 O O . TRP A 1 292 ? 6.195 -16.219 -22.438 1 97.81 292 TRP A O 1
ATOM 2179 N N . ASN A 1 293 ? 6.094 -18.406 -22.438 1 97.25 293 ASN A N 1
ATOM 2180 C CA . ASN A 1 293 ? 4.66 -18.609 -22.641 1 97.25 293 ASN A CA 1
ATOM 2181 C C . ASN A 1 293 ? 4.172 -19.891 -21.984 1 97.25 293 ASN A C 1
ATOM 2183 O O . ASN A 1 293 ? 4.957 -20.812 -21.75 1 97.25 293 ASN A O 1
ATOM 2187 N N . THR A 1 294 ? 2.922 -19.844 -21.688 1 97.19 294 THR A N 1
ATOM 2188 C CA . THR A 1 294 ? 2.363 -21.109 -21.219 1 97.19 294 THR A CA 1
ATOM 2189 C C . THR A 1 294 ? 2.41 -22.172 -22.312 1 97.19 294 THR A C 1
ATOM 2191 O O . THR A 1 294 ? 2.268 -21.859 -23.5 1 97.19 294 THR A O 1
ATOM 2194 N N . ARG A 1 295 ? 2.566 -23.391 -21.859 1 95.81 295 ARG A N 1
ATOM 2195 C CA . ARG A 1 295 ? 2.678 -24.484 -22.812 1 95.81 295 ARG A CA 1
ATOM 2196 C C . ARG A 1 295 ? 1.385 -25.297 -22.875 1 95.81 295 ARG A C 1
ATOM 2198 O O . ARG A 1 295 ? 1.1 -25.953 -23.875 1 95.81 295 ARG A O 1
ATOM 2205 N N . TRP A 1 296 ? 0.633 -25.234 -21.844 1 96.5 296 TRP A N 1
ATOM 2206 C CA . TRP A 1 296 ? -0.497 -26.141 -21.703 1 96.5 296 TRP A CA 1
ATOM 2207 C C . TRP A 1 296 ? -1.819 -25.391 -21.844 1 96.5 296 TRP A C 1
ATOM 2209 O O . TRP A 1 296 ? -1.953 -24.266 -21.391 1 96.5 296 TRP A O 1
ATOM 2219 N N . THR A 1 297 ? -2.76 -26 -22.516 1 96.44 297 THR A N 1
ATOM 2220 C CA . THR A 1 297 ? -4.152 -25.562 -22.469 1 96.44 297 THR A CA 1
ATOM 2221 C C . THR A 1 297 ? -4.758 -25.812 -21.094 1 96.44 297 THR A C 1
ATOM 2223 O O . THR A 1 297 ? -4.148 -26.469 -20.25 1 96.44 297 THR A O 1
ATOM 2226 N N . LEU A 1 298 ? -5.938 -25.25 -20.906 1 96.25 298 LEU A N 1
ATOM 2227 C CA . LEU A 1 298 ? -6.625 -25.484 -19.641 1 96.25 298 LEU A CA 1
ATOM 2228 C C . LEU A 1 298 ? -6.789 -26.984 -19.406 1 96.25 298 LEU A C 1
ATOM 2230 O O . LEU A 1 298 ? -6.535 -27.469 -18.297 1 96.25 298 LEU A O 1
ATOM 2234 N N . ARG A 1 299 ? -7.227 -27.688 -20.406 1 95.5 299 ARG A N 1
ATOM 2235 C CA . ARG A 1 299 ? -7.473 -29.109 -20.266 1 95.5 299 ARG A CA 1
ATOM 2236 C C . ARG A 1 299 ? -6.199 -29.844 -19.875 1 95.5 299 ARG A C 1
ATOM 2238 O O . ARG A 1 299 ? -6.227 -30.719 -19 1 95.5 299 ARG A O 1
ATOM 2245 N N . GLU A 1 300 ? -5.098 -29.531 -20.516 1 96 300 GLU A N 1
ATOM 2246 C CA . GLU A 1 300 ? -3.82 -30.156 -20.188 1 96 300 GLU A CA 1
ATOM 2247 C C . GLU A 1 300 ? -3.393 -29.812 -18.766 1 96 300 GLU A C 1
ATOM 2249 O O . GLU A 1 300 ? -2.902 -30.688 -18.031 1 96 300 GLU A O 1
ATOM 2254 N N . ALA A 1 301 ? -3.572 -28.562 -18.375 1 96.06 301 ALA A N 1
ATOM 2255 C CA . ALA A 1 301 ? -3.252 -28.125 -17.016 1 96.06 301 ALA A CA 1
ATOM 2256 C C . ALA A 1 301 ? -4.098 -28.875 -15.992 1 96.06 301 ALA A C 1
ATOM 2258 O O . ALA A 1 301 ? -3.588 -29.312 -14.945 1 96.06 301 ALA A O 1
ATOM 2259 N N . LEU A 1 302 ? -5.402 -29.047 -16.297 1 95.94 302 LEU A N 1
ATOM 2260 C CA . LEU A 1 302 ? -6.309 -29.75 -15.391 1 95.94 302 LEU A CA 1
ATOM 2261 C C . LEU A 1 302 ? -5.945 -31.234 -15.289 1 95.94 302 LEU A C 1
ATOM 2263 O O . LEU A 1 302 ? -6.004 -31.812 -14.203 1 95.94 302 LEU A O 1
ATOM 2267 N N . ARG A 1 303 ? -5.59 -31.828 -16.391 1 95.06 303 ARG A N 1
ATOM 2268 C CA . ARG A 1 303 ? -5.156 -33.219 -16.375 1 95.06 303 ARG A CA 1
ATOM 2269 C C . ARG A 1 303 ? -3.988 -33.438 -15.414 1 95.06 303 ARG A C 1
ATOM 2271 O O . ARG A 1 303 ? -3.979 -34.375 -14.625 1 95.06 303 ARG A O 1
ATOM 2278 N N . ARG A 1 304 ? -3.072 -32.5 -15.461 1 93.38 304 ARG A N 1
ATOM 2279 C CA . ARG A 1 304 ? -1.901 -32.562 -14.586 1 93.38 304 ARG A CA 1
ATOM 2280 C C . ARG A 1 304 ? -2.287 -32.312 -13.133 1 93.38 304 ARG A C 1
ATOM 2282 O O . ARG A 1 304 ? -1.677 -32.844 -12.219 1 93.38 304 ARG A O 1
ATOM 2289 N N . THR A 1 305 ? -3.26 -31.484 -12.969 1 93.56 305 THR A N 1
ATOM 2290 C CA . THR A 1 305 ? -3.746 -31.156 -11.633 1 93.56 305 THR A CA 1
ATOM 2291 C C . THR A 1 305 ? -4.43 -32.375 -11 1 93.56 305 THR A C 1
ATOM 2293 O O . THR A 1 305 ? -4.328 -32.594 -9.789 1 93.56 305 THR A O 1
ATOM 2296 N N . LEU A 1 306 ? -5.141 -33.156 -11.844 1 91.25 306 LEU A N 1
ATOM 2297 C CA . LEU A 1 306 ? -5.934 -34.281 -11.352 1 91.25 306 LEU A CA 1
ATOM 2298 C C . LEU A 1 306 ? -5.074 -35.531 -11.188 1 91.25 306 LEU A C 1
ATOM 2300 O O . LEU A 1 306 ? -5.465 -36.469 -10.5 1 91.25 306 LEU A O 1
ATOM 2304 N N . GLU A 1 307 ? -3.934 -35.562 -11.93 1 82.12 307 GLU A N 1
ATOM 2305 C CA . GLU A 1 307 ? -3.049 -36.719 -11.836 1 82.12 307 GLU A CA 1
ATOM 2306 C C . GLU A 1 307 ? -2.367 -36.781 -10.469 1 82.12 307 GLU A C 1
ATOM 2308 O O . GLU A 1 307 ? -2.033 -35.75 -9.891 1 82.12 307 GLU A O 1
ATOM 2313 N N . PRO A 1 308 ? -2.58 -38 -9.742 1 60.38 308 PRO A N 1
ATOM 2314 C CA . PRO A 1 308 ? -1.917 -38.125 -8.445 1 60.38 308 PRO A CA 1
ATOM 2315 C C . PRO A 1 308 ? -0.438 -37.75 -8.5 1 60.38 308 PRO A C 1
ATOM 2317 O O . PRO A 1 308 ? 0.219 -37.969 -9.523 1 60.38 308 PRO A O 1
ATOM 2320 N N . GLY A 1 309 ? -0.013 -36.594 -8.172 1 53.38 309 GLY A N 1
ATOM 2321 C CA . GLY A 1 309 ? 1.409 -36.281 -8.133 1 53.38 309 GLY A CA 1
ATOM 2322 C C . GLY A 1 309 ? 2.264 -37.5 -7.793 1 53.38 309 GLY A C 1
ATOM 2323 O O . GLY A 1 309 ? 1.791 -38.438 -7.156 1 53.38 309 GLY A O 1
ATOM 2324 N N . SER A 1 310 ? 3.088 -37.938 -8.672 1 41.47 310 SER A N 1
ATOM 2325 C CA . SER A 1 310 ? 3.984 -39.031 -8.289 1 41.47 310 SER A CA 1
ATOM 2326 C C . SER A 1 310 ? 4.359 -38.938 -6.816 1 41.47 310 SER A C 1
ATOM 2328 O O . SER A 1 310 ? 4.926 -39.875 -6.258 1 41.47 310 SER A O 1
ATOM 2330 N N . ASP A 1 311 ? 4.578 -37.719 -6.258 1 40.62 311 ASP A N 1
ATOM 2331 C CA . ASP A 1 311 ? 5.086 -37.688 -4.891 1 40.62 311 ASP A CA 1
ATOM 2332 C C . ASP A 1 311 ? 3.971 -37.906 -3.879 1 40.62 311 ASP A C 1
ATOM 2334 O O . ASP A 1 311 ? 2.873 -37.375 -4.016 1 40.62 311 ASP A O 1
ATOM 2338 N N . GLY A 1 312 ? 3.627 -39.094 -3.553 1 40.09 312 GLY A N 1
ATOM 2339 C CA . GLY A 1 312 ? 2.877 -39.656 -2.436 1 40.09 312 GLY A CA 1
ATOM 2340 C C . GLY A 1 312 ? 2.328 -38.594 -1.502 1 40.09 312 GLY A C 1
ATOM 2341 O O . GLY A 1 312 ? 1.99 -38.875 -0.352 1 40.09 312 GLY A O 1
ATOM 2342 N N . ALA A 1 313 ? 2.635 -37.438 -1.548 1 38.69 313 ALA A N 1
ATOM 2343 C CA . ALA A 1 313 ? 2.297 -36.562 -0.448 1 38.69 313 ALA A CA 1
ATOM 2344 C C . ALA A 1 313 ? 0.787 -36.375 -0.334 1 38.69 313 ALA A C 1
ATOM 2346 O O . ALA A 1 313 ? 0.113 -36.094 -1.328 1 38.69 313 ALA A O 1
ATOM 2347 N N . ALA A 1 314 ? 0.117 -36.938 0.717 1 43.91 314 ALA A N 1
ATOM 2348 C CA . ALA A 1 314 ? -1.243 -36.938 1.249 1 43.91 314 ALA A CA 1
ATOM 2349 C C . ALA A 1 314 ? -1.885 -35.562 1.11 1 43.91 314 ALA A C 1
ATOM 2351 O O . ALA A 1 314 ? -1.272 -34.562 1.452 1 43.91 314 ALA A O 1
ATOM 2352 N N . ARG A 1 315 ? -2.791 -35.5 0.169 1 42.84 315 ARG A N 1
ATOM 2353 C CA . ARG A 1 315 ? -3.734 -34.375 0.143 1 42.84 315 ARG A CA 1
ATOM 2354 C C . ARG A 1 315 ? -4 -33.844 1.55 1 42.84 315 ARG A C 1
ATOM 2356 O O . ARG A 1 315 ? -4.191 -34.625 2.484 1 42.84 315 ARG A O 1
ATOM 2363 N N . PRO A 1 316 ? -3.723 -32.562 1.824 1 36.12 316 PRO A N 1
ATOM 2364 C CA . PRO A 1 316 ? -4.145 -32.219 3.182 1 36.12 316 PRO A CA 1
ATOM 2365 C C . PRO A 1 316 ? -5.621 -32.5 3.436 1 36.12 316 PRO A C 1
ATOM 2367 O O . PRO A 1 316 ? -6.445 -32.375 2.525 1 36.12 316 PRO A O 1
ATOM 2370 N N . SER A 1 317 ? -5.906 -33.625 4.27 1 30.7 317 SER A N 1
ATOM 2371 C CA . SER A 1 317 ? -7.273 -33.844 4.727 1 30.7 317 SER A CA 1
ATOM 2372 C C . SER A 1 317 ? -7.934 -32.531 5.145 1 30.7 317 SER A C 1
ATOM 2374 O O . SER A 1 317 ? -7.387 -31.781 5.961 1 30.7 317 SER A O 1
ATOM 2376 N N . VAL A 1 318 ? -8.688 -32 4.375 1 28.91 318 VAL A N 1
ATOM 2377 C CA . VAL A 1 318 ? -9.539 -30.922 4.879 1 28.91 318 VAL A CA 1
ATOM 2378 C C . VAL A 1 318 ? -10.336 -31.422 6.09 1 28.91 318 VAL A C 1
ATOM 2380 O O . VAL A 1 318 ? -10.898 -32.5 6.066 1 28.91 318 VAL A O 1
ATOM 2383 N N . MET B 1 1 ? -24.141 18.875 17.203 1 90.44 1 MET B N 1
ATOM 2384 C CA . MET B 1 1 ? -22.984 18.469 17.984 1 90.44 1 MET B CA 1
ATOM 2385 C C . MET B 1 1 ? -22.562 17.047 17.609 1 90.44 1 MET B C 1
ATOM 2387 O O . MET B 1 1 ? -23.391 16.125 17.594 1 90.44 1 MET B O 1
ATOM 2391 N N . ARG B 1 2 ? -21.234 16.906 17.172 1 95.69 2 ARG B N 1
ATOM 2392 C CA . ARG B 1 2 ? -20.703 15.594 16.844 1 95.69 2 ARG B CA 1
ATOM 2393 C C . ARG B 1 2 ? -19.734 15.102 17.906 1 95.69 2 ARG B C 1
ATOM 2395 O O . ARG B 1 2 ? -19.172 15.906 18.656 1 95.69 2 ARG B O 1
ATOM 2402 N N . ARG B 1 3 ? -19.703 13.828 18.062 1 98.69 3 ARG B N 1
ATOM 2403 C CA . ARG B 1 3 ? -18.688 13.172 18.875 1 98.69 3 ARG B CA 1
ATOM 2404 C C . ARG B 1 3 ? -17.594 12.562 18 1 98.69 3 ARG B C 1
ATOM 2406 O O . ARG B 1 3 ? -17.844 11.625 17.234 1 98.69 3 ARG B O 1
ATOM 2413 N N . VAL B 1 4 ? -16.391 13.062 18.125 1 98.88 4 VAL B N 1
ATOM 2414 C CA . VAL B 1 4 ? -15.344 12.734 17.172 1 98.88 4 VAL B CA 1
ATOM 2415 C C . VAL B 1 4 ? -14.117 12.211 17.906 1 98.88 4 VAL B C 1
ATOM 2417 O O . VAL B 1 4 ? -13.648 12.836 18.859 1 98.88 4 VAL B O 1
ATOM 2420 N N . LEU B 1 5 ? -13.617 11.055 17.547 1 98.94 5 LEU B N 1
ATOM 2421 C CA . LEU B 1 5 ? -12.297 10.625 18 1 98.94 5 LEU B CA 1
ATOM 2422 C C . LEU B 1 5 ? -11.219 11.055 17.016 1 98.94 5 LEU B C 1
ATOM 2424 O O . LEU B 1 5 ? -11.359 10.852 15.805 1 98.94 5 LEU B O 1
ATOM 2428 N N . VAL B 1 6 ? -10.18 11.672 17.5 1 98.94 6 VAL B N 1
ATOM 2429 C CA . VAL B 1 6 ? -9.023 12.078 16.703 1 98.94 6 VAL B CA 1
ATOM 2430 C C . VAL B 1 6 ? -7.797 11.281 17.141 1 98.94 6 VAL B C 1
ATOM 2432 O O . VAL B 1 6 ? -7.363 11.375 18.281 1 98.94 6 VAL B O 1
ATOM 2435 N N . THR B 1 7 ? -7.266 10.43 16.25 1 98.94 7 THR B N 1
ATOM 2436 C CA . THR B 1 7 ? -5.945 9.867 16.516 1 98.94 7 THR B CA 1
ATOM 2437 C C . THR B 1 7 ? -4.848 10.812 16.047 1 98.94 7 THR B C 1
ATOM 2439 O O . THR B 1 7 ? -5.02 11.523 15.055 1 98.94 7 THR B O 1
ATOM 2442 N N . GLY B 1 8 ? -3.693 10.75 16.75 1 98.56 8 GLY B N 1
ATOM 2443 C CA . GLY B 1 8 ? -2.697 11.781 16.5 1 98.56 8 GLY B CA 1
ATOM 2444 C C . GLY B 1 8 ? -3.09 13.141 17.062 1 98.56 8 GLY B C 1
ATOM 2445 O O . GLY B 1 8 ? -2.693 14.172 16.516 1 98.56 8 GLY B O 1
ATOM 2446 N N . ALA B 1 9 ? -3.84 13.133 18.109 1 98.69 9 ALA B N 1
ATOM 2447 C CA . ALA B 1 9 ? -4.449 14.344 18.641 1 98.69 9 ALA B CA 1
ATOM 2448 C C . ALA B 1 9 ? -3.391 15.281 19.234 1 98.69 9 ALA B C 1
ATOM 2450 O O . ALA B 1 9 ? -3.582 16.5 19.266 1 98.69 9 ALA B O 1
ATOM 2451 N N . ALA B 1 10 ? -2.275 14.734 19.672 1 98 10 ALA B N 1
ATOM 2452 C CA . ALA B 1 10 ? -1.248 15.555 20.312 1 98 10 ALA B CA 1
ATOM 2453 C C . ALA B 1 10 ? -0.303 16.156 19.281 1 98 10 ALA B C 1
ATOM 2455 O O . ALA B 1 10 ? 0.509 17.031 19.609 1 98 10 ALA B O 1
ATOM 2456 N N . GLY B 1 11 ? -0.425 15.75 18.016 1 97.12 11 GLY B N 1
ATOM 2457 C CA . GLY B 1 11 ? 0.46 16.25 16.984 1 97.12 11 GLY B CA 1
ATOM 2458 C C . GLY B 1 11 ? 0.116 17.656 16.531 1 97.12 11 GLY B C 1
ATOM 2459 O O . GLY B 1 11 ? -0.867 18.234 16.984 1 97.12 11 GLY B O 1
ATOM 2460 N N . MET B 1 12 ? 0.907 18.234 15.625 1 95.62 12 MET B N 1
ATOM 2461 C CA . MET B 1 12 ? 0.803 19.609 15.148 1 95.62 12 MET B CA 1
ATOM 2462 C C . MET B 1 12 ? -0.567 19.859 14.531 1 95.62 12 MET B C 1
ATOM 2464 O O . MET B 1 12 ? -1.238 20.828 14.883 1 95.62 12 MET B O 1
ATOM 2468 N N . ILE B 1 13 ? -1.038 18.984 13.656 1 97.94 13 ILE B N 1
ATOM 2469 C CA . ILE B 1 13 ? -2.314 19.188 12.984 1 97.94 13 ILE B CA 1
ATOM 2470 C C . ILE B 1 13 ? -3.453 18.703 13.875 1 97.94 13 ILE B C 1
ATOM 2472 O O . ILE B 1 13 ? -4.512 19.328 13.945 1 97.94 13 ILE B O 1
ATOM 2476 N N . GLY B 1 14 ? -3.248 17.594 14.609 1 98.56 14 GLY B N 1
ATOM 2477 C CA . GLY B 1 14 ? -4.266 17 15.469 1 98.56 14 GLY B CA 1
ATOM 2478 C C . GLY B 1 14 ? -4.754 17.953 16.547 1 98.56 14 GLY B C 1
ATOM 2479 O O . GLY B 1 14 ? -5.957 18.078 16.781 1 98.56 14 GLY B O 1
ATOM 2480 N N . ARG B 1 15 ? -3.836 18.594 17.25 1 98.12 15 ARG B N 1
ATOM 2481 C CA . ARG B 1 15 ? -4.215 19.5 18.328 1 98.12 15 ARG B CA 1
ATOM 2482 C C . ARG B 1 15 ? -5.031 20.672 17.812 1 98.12 15 ARG B C 1
ATOM 2484 O O . ARG B 1 15 ? -5.922 21.172 18.516 1 98.12 15 ARG B O 1
ATOM 2491 N N . ARG B 1 16 ? -4.738 21.125 16.609 1 98.38 16 ARG B N 1
ATOM 2492 C CA . ARG B 1 16 ? -5.469 22.234 15.992 1 98.38 16 ARG B CA 1
ATOM 2493 C C . ARG B 1 16 ? -6.855 21.781 15.539 1 98.38 16 ARG B C 1
ATOM 2495 O O . ARG B 1 16 ? -7.816 22.547 15.625 1 98.38 16 ARG B O 1
ATOM 2502 N N . LEU B 1 17 ? -6.934 20.531 15.008 1 98.81 17 LEU B N 1
ATOM 2503 C CA . LEU B 1 17 ? -8.25 20 14.664 1 98.81 17 LEU B CA 1
ATOM 2504 C C . LEU B 1 17 ? -9.133 19.906 15.898 1 98.81 17 LEU B C 1
ATOM 2506 O O . LEU B 1 17 ? -10.312 20.25 15.852 1 98.81 17 LEU B O 1
ATOM 2510 N N . VAL B 1 18 ? -8.555 19.406 17 1 98.81 18 VAL B N 1
ATOM 2511 C CA . VAL B 1 18 ? -9.289 19.312 18.266 1 98.81 18 VAL B CA 1
ATOM 2512 C C . VAL B 1 18 ? -9.859 20.688 18.625 1 98.81 18 VAL B C 1
ATOM 2514 O O . VAL B 1 18 ? -11.039 20.797 18.953 1 98.81 18 VAL B O 1
ATOM 2517 N N . ALA B 1 19 ? -9.039 21.719 18.531 1 98.44 19 ALA B N 1
ATOM 2518 C CA . ALA B 1 19 ? -9.461 23.078 18.859 1 98.44 19 ALA B CA 1
ATOM 2519 C C . ALA B 1 19 ? -10.617 23.531 17.969 1 98.44 19 ALA B C 1
ATOM 2521 O O . ALA B 1 19 ? -11.602 24.078 18.453 1 98.44 19 ALA B O 1
ATOM 2522 N N . VAL B 1 20 ? -10.492 23.281 16.672 1 98.31 20 VAL B N 1
ATOM 2523 C CA . VAL B 1 20 ? -11.516 23.672 15.703 1 98.31 20 VAL B CA 1
ATOM 2524 C C . VAL B 1 20 ? -12.836 22.969 16.031 1 98.31 20 VAL B C 1
ATOM 2526 O O . VAL B 1 20 ? -13.898 23.594 16.047 1 98.31 20 VAL B O 1
ATOM 2529 N N . LEU B 1 21 ? -12.781 21.672 16.312 1 98.62 21 LEU B N 1
ATOM 2530 C CA . LEU B 1 21 ? -13.977 20.875 16.609 1 98.62 21 LEU B CA 1
ATOM 2531 C C . LEU B 1 21 ? -14.625 21.328 17.906 1 98.62 21 LEU B C 1
ATOM 2533 O O . LEU B 1 21 ? -15.844 21.438 18 1 98.62 21 LEU B O 1
ATOM 2537 N N . GLN B 1 22 ? -13.812 21.609 18.906 1 98.31 22 GLN B N 1
ATOM 2538 C CA . GLN B 1 22 ? -14.328 22.078 20.188 1 98.31 22 GLN B CA 1
ATOM 2539 C C . GLN B 1 22 ? -15.016 23.438 20.047 1 98.31 22 GLN B C 1
ATOM 2541 O O . GLN B 1 22 ? -16.062 23.672 20.641 1 98.31 22 GLN B O 1
ATOM 2546 N N . GLN B 1 23 ? -14.383 24.281 19.266 1 97.62 23 GLN B N 1
ATOM 2547 C CA . GLN B 1 23 ? -14.961 25.594 19.016 1 97.62 23 GLN B CA 1
ATOM 2548 C C . GLN B 1 23 ? -16.328 25.484 18.359 1 97.62 23 GLN B C 1
ATOM 2550 O O . GLN B 1 23 ? -17.203 26.328 18.594 1 97.62 23 GLN B O 1
ATOM 2555 N N . ARG B 1 24 ? -16.531 24.469 17.594 1 96.25 24 ARG B N 1
ATOM 2556 C CA . ARG B 1 24 ? -17.812 24.219 16.922 1 96.25 24 ARG B CA 1
ATOM 2557 C C . ARG B 1 24 ? -18.828 23.625 17.891 1 96.25 24 ARG B C 1
ATOM 2559 O O . ARG B 1 24 ? -20.016 23.516 17.562 1 96.25 24 ARG B O 1
ATOM 2566 N N . GLY B 1 25 ? -18.391 23.203 19.047 1 97.38 25 GLY B N 1
ATOM 2567 C CA . GLY B 1 25 ? -19.281 22.609 20.031 1 97.38 25 GLY B CA 1
ATOM 2568 C C . GLY B 1 25 ? -19.297 21.094 20 1 97.38 25 GLY B C 1
ATOM 2569 O O . GLY B 1 25 ? -20.094 20.453 20.688 1 97.38 25 GLY B O 1
ATOM 2570 N N . ASP B 1 26 ? -18.391 20.453 19.25 1 98.25 26 ASP B N 1
ATOM 2571 C CA . ASP B 1 26 ? -18.297 19 19.172 1 98.25 26 ASP B CA 1
ATOM 2572 C C . ASP B 1 26 ? -17.625 18.422 20.406 1 98.25 26 ASP B C 1
ATOM 2574 O O . ASP B 1 26 ? -16.828 19.109 21.062 1 98.25 26 ASP B O 1
ATOM 2578 N N . ALA B 1 27 ? -18.016 17.234 20.781 1 98.56 27 ALA B N 1
ATOM 2579 C CA . ALA B 1 27 ? -17.297 16.469 21.797 1 98.56 27 ALA B CA 1
ATOM 2580 C C . ALA B 1 27 ? -16.125 15.703 21.172 1 98.56 27 ALA B C 1
ATOM 2582 O O . ALA B 1 27 ? -16.328 14.898 20.266 1 98.56 27 ALA B O 1
ATOM 2583 N N . VAL B 1 28 ? -14.93 15.961 21.672 1 98.81 28 VAL B N 1
ATOM 2584 C CA . VAL B 1 28 ? -13.75 15.398 21 1 98.81 28 VAL B CA 1
ATOM 2585 C C . VAL B 1 28 ? -12.977 14.516 21.984 1 98.81 28 VAL B C 1
ATOM 2587 O O . VAL B 1 28 ? -12.727 14.914 23.125 1 98.81 28 VAL B O 1
ATOM 2590 N N . ALA B 1 29 ? -12.656 13.32 21.641 1 98.88 29 ALA B N 1
ATOM 2591 C CA . ALA B 1 29 ? -11.672 12.469 22.312 1 98.88 29 ALA B CA 1
ATOM 2592 C C . ALA B 1 29 ? -10.383 12.383 21.5 1 98.88 29 ALA B C 1
ATOM 2594 O O . ALA B 1 29 ? -10.391 12.547 20.281 1 98.88 29 ALA B O 1
ATOM 2595 N N . GLY B 1 30 ? -9.281 12.227 22.203 1 98.88 30 GLY B N 1
ATOM 2596 C CA . GLY B 1 30 ? -7.984 12.18 21.547 1 98.88 30 GLY B CA 1
ATOM 2597 C C . GLY B 1 30 ? -7.184 10.945 21.906 1 98.88 30 GLY B C 1
ATOM 2598 O O . GLY B 1 30 ? -7.152 10.523 23.062 1 98.88 30 GLY B O 1
ATOM 2599 N N . LEU B 1 31 ? -6.598 10.305 20.938 1 98.81 31 LEU B N 1
ATOM 2600 C CA . LEU B 1 31 ? -5.656 9.203 21.109 1 98.81 31 LEU B CA 1
ATOM 2601 C C . LEU B 1 31 ? -4.309 9.547 20.484 1 98.81 31 LEU B C 1
ATOM 2603 O O . LEU B 1 31 ? -4.246 10.047 19.359 1 98.81 31 LEU B O 1
ATOM 2607 N N . ASP B 1 32 ? -3.27 9.359 21.188 1 98.69 32 ASP B N 1
ATOM 2608 C CA . ASP B 1 32 ? -1.906 9.625 20.734 1 98.69 32 ASP B CA 1
ATOM 2609 C C . ASP B 1 32 ? -0.895 8.797 21.531 1 98.69 32 ASP B C 1
ATOM 2611 O O . ASP B 1 32 ? -1.123 8.492 22.688 1 98.69 32 ASP B O 1
ATOM 2615 N N . ASP B 1 33 ? 0.204 8.453 20.891 1 98.19 33 ASP B N 1
ATOM 2616 C CA . ASP B 1 33 ? 1.234 7.742 21.641 1 98.19 33 ASP B CA 1
ATOM 2617 C C . ASP B 1 33 ? 2.266 8.711 22.219 1 98.19 33 ASP B C 1
ATOM 2619 O O . ASP B 1 33 ? 3.232 8.297 22.859 1 98.19 33 ASP B O 1
ATOM 2623 N N . LEU B 1 34 ? 2.184 9.969 21.938 1 97.38 34 LEU B N 1
ATOM 2624 C CA . LEU B 1 34 ? 2.969 11.102 22.438 1 97.38 34 LEU B CA 1
ATOM 2625 C C . LEU B 1 34 ? 4.414 11 21.953 1 97.38 34 LEU B C 1
ATOM 2627 O O . LEU B 1 34 ? 5.324 11.523 22.609 1 97.38 34 LEU B O 1
ATOM 2631 N N . SER B 1 35 ? 4.656 10.297 20.859 1 93.44 35 SER B N 1
ATOM 2632 C CA . SER B 1 35 ? 6.008 10.109 20.344 1 93.44 35 SER B CA 1
ATOM 2633 C C . SER B 1 35 ? 6.594 11.422 19.828 1 93.44 35 SER B C 1
ATOM 2635 O O . SER B 1 35 ? 7.809 11.555 19.703 1 93.44 35 SER B O 1
ATOM 2637 N N . SER B 1 36 ? 5.707 12.43 19.516 1 88.25 36 SER B N 1
ATOM 2638 C CA . SER B 1 36 ? 6.18 13.734 19.062 1 88.25 36 SER B CA 1
ATOM 2639 C C . SER B 1 36 ? 6.785 14.531 20.219 1 88.25 36 SER B C 1
ATOM 2641 O O . SER B 1 36 ? 7.469 15.531 19.984 1 88.25 36 SER B O 1
ATOM 2643 N N . GLY B 1 37 ? 6.43 14.125 21.422 1 89.81 37 GLY B N 1
ATOM 2644 C CA . GLY B 1 37 ? 6.883 14.844 22.609 1 89.81 37 GLY B CA 1
ATOM 2645 C C . GLY B 1 37 ? 5.902 15.906 23.078 1 89.81 37 GLY B C 1
ATOM 2646 O O . GLY B 1 37 ? 6.113 16.547 24.109 1 89.81 37 GLY B O 1
ATOM 2647 N N . MET B 1 38 ? 4.832 16.094 22.344 1 92.62 38 MET B N 1
ATOM 2648 C CA . MET B 1 38 ? 3.83 17.094 22.688 1 92.62 38 MET B CA 1
ATOM 2649 C C . MET B 1 38 ? 2.736 16.484 23.562 1 92.62 38 MET B C 1
ATOM 2651 O O . MET B 1 38 ? 2.357 15.328 23.375 1 92.62 38 MET B O 1
ATOM 2655 N N . ALA B 1 39 ? 2.248 17.25 24.422 1 96.25 39 ALA B N 1
ATOM 2656 C CA . ALA B 1 39 ? 1.191 16.797 25.328 1 96.25 39 ALA B CA 1
ATOM 2657 C C . ALA B 1 39 ? -0.163 16.797 24.625 1 96.25 39 ALA B C 1
ATOM 2659 O O . ALA B 1 39 ? -0.335 17.453 23.594 1 96.25 39 ALA B O 1
ATOM 2660 N N . MET B 1 40 ? -1.088 16.078 25.203 1 98.06 40 MET B N 1
ATOM 2661 C CA . MET B 1 40 ? -2.455 16.109 24.703 1 98.06 40 MET B CA 1
ATOM 2662 C C . MET B 1 40 ? -3.051 17.5 24.812 1 98.06 40 MET B C 1
ATOM 2664 O O . MET B 1 40 ? -2.812 18.203 25.797 1 98.06 40 MET B O 1
ATOM 2668 N N . PRO B 1 41 ? -3.818 17.906 23.781 1 97.69 41 PRO B N 1
ATOM 2669 C CA . PRO B 1 41 ? -4.484 19.203 23.891 1 97.69 41 PRO B CA 1
ATOM 2670 C C . PRO B 1 41 ? -5.539 19.234 25 1 97.69 41 PRO B C 1
ATOM 2672 O O . PRO B 1 41 ? -6.035 18.188 25.406 1 97.69 41 PRO B O 1
ATOM 2675 N N . PRO B 1 42 ? -5.848 20.422 25.547 1 97.19 42 PRO B N 1
ATOM 2676 C CA . PRO B 1 42 ? -6.852 20.531 26.609 1 97.19 42 PRO B CA 1
ATOM 2677 C C . PRO B 1 42 ? -8.281 20.359 26.094 1 97.19 42 PRO B C 1
ATOM 2679 O O . PRO B 1 42 ? -8.516 20.422 24.875 1 97.19 42 PRO B O 1
ATOM 2682 N N . GLY B 1 43 ? -9.258 20.109 26.984 1 97.81 43 GLY B N 1
ATOM 2683 C CA . GLY B 1 43 ? -10.68 20.172 26.688 1 97.81 43 GLY B CA 1
ATOM 2684 C C . GLY B 1 43 ? -11.211 18.891 26.078 1 97.81 43 GLY B C 1
ATOM 2685 O O . GLY B 1 43 ? -12.367 18.844 25.641 1 97.81 43 GLY B O 1
ATOM 2686 N N . LEU B 1 44 ? -10.422 17.844 26.062 1 98.56 44 LEU B N 1
ATOM 2687 C CA . LEU B 1 44 ? -10.859 16.578 25.516 1 98.56 44 LEU B CA 1
ATOM 2688 C C . LEU B 1 44 ? -11.867 15.898 26.438 1 98.56 44 LEU B C 1
ATOM 2690 O O . LEU B 1 44 ? -11.719 15.93 27.656 1 98.56 44 LEU B O 1
ATOM 2694 N N . GLU B 1 45 ? -12.891 15.266 25.812 1 98.12 45 GLU B N 1
ATOM 2695 C CA . GLU B 1 45 ? -13.836 14.461 26.578 1 98.12 45 GLU B CA 1
ATOM 2696 C C . GLU B 1 45 ? -13.148 13.234 27.188 1 98.12 45 GLU B C 1
ATOM 2698 O O . GLU B 1 45 ? -13.555 12.758 28.25 1 98.12 45 GLU B O 1
ATOM 2703 N N . ALA B 1 46 ? -12.211 12.695 26.484 1 98.12 46 ALA B N 1
ATOM 2704 C CA . ALA B 1 46 ? -11.383 11.57 26.891 1 98.12 46 ALA B CA 1
ATOM 2705 C C . ALA B 1 46 ? -10.055 11.562 26.125 1 98.12 46 ALA B C 1
ATOM 2707 O O . ALA B 1 46 ? -9.984 12 24.984 1 98.12 46 ALA B O 1
ATOM 2708 N N . ALA B 1 47 ? -9.062 11.125 26.812 1 98.38 47 ALA B N 1
ATOM 2709 C CA . ALA B 1 47 ? -7.738 11.016 26.219 1 98.38 47 ALA B CA 1
ATOM 2710 C C . ALA B 1 47 ? -7.102 9.664 26.531 1 98.38 47 ALA B C 1
ATOM 2712 O O . ALA B 1 47 ? -7.23 9.156 27.656 1 98.38 47 ALA B O 1
ATOM 2713 N N . ALA B 1 48 ? -6.465 9.086 25.578 1 98.38 48 ALA B N 1
ATOM 2714 C CA . ALA B 1 48 ? -5.711 7.848 25.781 1 98.38 48 ALA B CA 1
ATOM 2715 C C . ALA B 1 48 ? -4.312 7.953 25.172 1 98.38 48 ALA B C 1
ATOM 2717 O O . ALA B 1 48 ? -4.148 8.438 24.047 1 98.38 48 ALA B O 1
ATOM 2718 N N . VAL B 1 49 ? -3.354 7.617 25.938 1 98.62 49 VAL B N 1
ATOM 2719 C CA . VAL B 1 49 ? -2.012 7.41 25.406 1 98.62 49 VAL B CA 1
ATOM 2720 C C . VAL B 1 49 ? -1.863 5.965 24.938 1 98.62 49 VAL B C 1
ATOM 2722 O O . VAL B 1 49 ? -1.742 5.047 25.75 1 98.62 49 VAL B O 1
ATOM 2725 N N . ALA B 1 50 ? -1.872 5.754 23.625 1 98.5 50 ALA B N 1
ATOM 2726 C CA . ALA B 1 50 ? -1.855 4.406 23.062 1 98.5 50 ALA B CA 1
ATOM 2727 C C . ALA B 1 50 ? -1.336 4.41 21.625 1 98.5 50 ALA B C 1
ATOM 2729 O O . ALA B 1 50 ? -1.317 5.453 20.969 1 98.5 50 ALA B O 1
ATOM 2730 N N . ASP B 1 51 ? -0.864 3.252 21.25 1 98.25 51 ASP B N 1
ATOM 2731 C CA . ASP B 1 51 ? -0.472 2.988 19.875 1 98.25 51 ASP B CA 1
ATOM 2732 C C . ASP B 1 51 ? -1.687 2.648 19.016 1 98.25 51 ASP B C 1
ATOM 2734 O O . ASP B 1 51 ? -2.59 1.936 19.453 1 98.25 51 ASP B O 1
ATOM 2738 N N . VAL B 1 52 ? -1.735 3.205 17.828 1 98.38 52 VAL B N 1
ATOM 2739 C CA . VAL B 1 52 ? -2.889 2.969 16.969 1 98.38 52 VAL B CA 1
ATOM 2740 C C . VAL B 1 52 ? -2.963 1.491 16.594 1 98.38 52 VAL B C 1
ATOM 2742 O O . VAL B 1 52 ? -4.008 1.006 16.156 1 98.38 52 VAL B O 1
ATOM 2745 N N . ARG B 1 53 ? -1.864 0.718 16.719 1 97.75 53 ARG B N 1
ATOM 2746 C CA . ARG B 1 53 ? -1.854 -0.71 16.422 1 97.75 53 ARG B CA 1
ATOM 2747 C C . ARG B 1 53 ? -2.559 -1.504 17.516 1 97.75 53 ARG B C 1
ATOM 2749 O O . ARG B 1 53 ? -2.82 -2.697 17.359 1 97.75 53 ARG B O 1
ATOM 2756 N N . ASP B 1 54 ? -2.9 -0.852 18.609 1 98.38 54 ASP B N 1
ATOM 2757 C CA . ASP B 1 54 ? -3.73 -1.436 19.656 1 98.38 54 ASP B CA 1
ATOM 2758 C C . ASP B 1 54 ? -5.215 -1.264 19.344 1 98.38 54 ASP B C 1
ATOM 2760 O O . ASP B 1 54 ? -5.863 -0.346 19.844 1 98.38 54 ASP B O 1
ATOM 2764 N N . THR B 1 55 ? -5.746 -2.207 18.641 1 98.62 55 THR B N 1
ATOM 2765 C CA . THR B 1 55 ? -7.117 -2.131 18.141 1 98.62 55 THR B CA 1
ATOM 2766 C C . THR B 1 55 ? -8.109 -2.01 19.297 1 98.62 55 THR B C 1
ATOM 2768 O O . THR B 1 55 ? -9.086 -1.271 19.203 1 98.62 55 THR B O 1
ATOM 2771 N N . ALA B 1 56 ? -7.812 -2.707 20.312 1 98.5 56 ALA B N 1
ATOM 2772 C CA . ALA B 1 56 ? -8.711 -2.705 21.469 1 98.5 56 ALA B CA 1
ATOM 2773 C C . ALA B 1 56 ? -8.789 -1.319 22.094 1 98.5 56 ALA B C 1
ATOM 2775 O O . ALA B 1 56 ? -9.867 -0.873 22.5 1 98.5 56 ALA B O 1
ATOM 2776 N N . ALA B 1 57 ? -7.668 -0.656 22.219 1 98.5 57 ALA B N 1
ATOM 2777 C CA . ALA B 1 57 ? -7.637 0.69 22.781 1 98.5 57 ALA B CA 1
ATOM 2778 C C . ALA B 1 57 ? -8.453 1.661 21.922 1 98.5 57 ALA B C 1
ATOM 2780 O O . ALA B 1 57 ? -9.227 2.461 22.453 1 98.5 57 ALA B O 1
ATOM 2781 N N . VAL B 1 58 ? -8.312 1.586 20.625 1 98.81 58 VAL B N 1
ATOM 2782 C CA . VAL B 1 58 ? -9.047 2.465 19.719 1 98.81 58 VAL B CA 1
ATOM 2783 C C . VAL B 1 58 ? -10.539 2.166 19.812 1 98.81 58 VAL B C 1
ATOM 2785 O O . VAL B 1 58 ? -11.359 3.084 19.906 1 98.81 58 VAL B O 1
ATOM 2788 N N . THR B 1 59 ? -10.867 0.887 19.828 1 98.81 59 THR B N 1
ATOM 2789 C CA . THR B 1 59 ? -12.258 0.465 19.891 1 98.81 59 THR B CA 1
ATOM 2790 C C . THR B 1 59 ? -12.922 0.961 21.172 1 98.81 59 THR B C 1
ATOM 2792 O O . THR B 1 59 ? -14.039 1.487 21.141 1 98.81 59 THR B O 1
ATOM 2795 N N . SER B 1 60 ? -12.211 0.765 22.234 1 98.56 60 SER B N 1
ATOM 2796 C CA . SER B 1 60 ? -12.75 1.18 23.531 1 98.56 60 SER B CA 1
ATOM 2797 C C . SER B 1 60 ? -13.039 2.678 23.547 1 98.56 60 SER B C 1
ATOM 2799 O O . SER B 1 60 ? -14.078 3.107 24.047 1 98.56 60 SER B O 1
ATOM 2801 N N . MET B 1 61 ? -12.18 3.486 23 1 98.62 61 MET B N 1
ATOM 2802 C CA . MET B 1 61 ? -12.367 4.934 22.969 1 98.62 61 MET B CA 1
ATOM 2803 C C . MET B 1 61 ? -13.578 5.309 22.109 1 98.62 61 MET B C 1
ATOM 2805 O O . MET B 1 61 ? -14.352 6.191 22.484 1 98.62 61 MET B O 1
ATOM 2809 N N . LEU B 1 62 ? -13.703 4.652 20.984 1 98.88 62 LEU B N 1
ATOM 2810 C CA . LEU B 1 62 ? -14.828 4.926 20.094 1 98.88 62 LEU B CA 1
ATOM 2811 C C . LEU B 1 62 ? -16.156 4.586 20.781 1 98.88 62 LEU B C 1
ATOM 2813 O O . LEU B 1 62 ? -17.109 5.359 20.703 1 98.88 62 LEU B O 1
ATOM 2817 N N . ARG B 1 63 ? -16.203 3.473 21.453 1 98.69 63 ARG B N 1
ATOM 2818 C CA . ARG B 1 63 ? -17.422 3.02 22.109 1 98.69 63 ARG B CA 1
ATOM 2819 C C . ARG B 1 63 ? -17.766 3.91 23.297 1 98.69 63 ARG B C 1
ATOM 2821 O O . ARG B 1 63 ? -18.906 4.332 23.453 1 98.69 63 ARG B O 1
ATOM 2828 N N . ASP B 1 64 ? -16.719 4.168 24.125 1 98.31 64 ASP B N 1
ATOM 2829 C CA . ASP B 1 64 ? -16.938 4.992 25.312 1 98.31 64 ASP B CA 1
ATOM 2830 C C . ASP B 1 64 ? -17.438 6.379 24.922 1 98.31 64 ASP B C 1
ATOM 2832 O O . ASP B 1 64 ? -18.297 6.938 25.609 1 98.31 64 ASP B O 1
ATOM 2836 N N . LEU B 1 65 ? -16.938 6.918 23.812 1 98.5 65 LEU B N 1
ATOM 2837 C CA . LEU B 1 65 ? -17.328 8.242 23.344 1 98.5 65 LEU B CA 1
ATOM 2838 C C . LEU B 1 65 ? -18.656 8.188 22.609 1 98.5 65 LEU B C 1
ATOM 2840 O O . LEU B 1 65 ? -19.281 9.227 22.375 1 98.5 65 LEU B O 1
ATOM 2844 N N . ARG B 1 66 ? -19.109 6.961 22.234 1 98.38 66 ARG B N 1
ATOM 2845 C CA . ARG B 1 66 ? -20.219 6.828 21.297 1 98.38 66 ARG B CA 1
ATOM 2846 C C . ARG B 1 66 ? -19.984 7.691 20.062 1 98.38 66 ARG B C 1
ATOM 2848 O O . ARG B 1 66 ? -20.828 8.5 19.688 1 98.38 66 ARG B O 1
ATOM 2855 N N . ALA B 1 67 ? -18.859 7.504 19.438 1 98.75 67 ALA B N 1
ATOM 2856 C CA . ALA B 1 67 ? -18.344 8.398 18.406 1 98.75 67 ALA B CA 1
ATOM 2857 C C . ALA B 1 67 ? -19.25 8.359 17.172 1 98.75 67 ALA B C 1
ATOM 2859 O O . ALA B 1 67 ? -19.703 7.293 16.766 1 98.75 67 ALA B O 1
ATOM 2860 N N . ASP B 1 68 ? -19.438 9.57 16.625 1 98.25 68 ASP B N 1
ATOM 2861 C CA . ASP B 1 68 ? -20.109 9.695 15.328 1 98.25 68 ASP B CA 1
ATOM 2862 C C . ASP B 1 68 ? -19.109 9.586 14.18 1 98.25 68 ASP B C 1
ATOM 2864 O O . ASP B 1 68 ? -19.484 9.195 13.07 1 98.25 68 ASP B O 1
ATOM 2868 N N . ALA B 1 69 ? -17.906 9.977 14.453 1 98.75 69 ALA B N 1
ATOM 2869 C CA . ALA B 1 69 ? -16.891 10.039 13.406 1 98.75 69 ALA B CA 1
ATOM 2870 C C . ALA B 1 69 ? -15.484 9.82 13.977 1 98.75 69 ALA B C 1
ATOM 2872 O O . ALA B 1 69 ? -15.281 9.953 15.188 1 98.75 69 ALA B O 1
ATOM 2873 N N . LEU B 1 70 ? -14.625 9.398 13.141 1 98.94 70 LEU B N 1
ATOM 2874 C CA . LEU B 1 70 ? -13.211 9.188 13.445 1 98.94 70 LEU B CA 1
ATOM 2875 C C . LEU B 1 70 ? -12.328 9.945 12.461 1 98.94 70 LEU B C 1
ATOM 2877 O O . LEU B 1 70 ? -12.523 9.859 11.25 1 98.94 70 LEU B O 1
ATOM 2881 N N . VAL B 1 71 ? -11.43 10.781 12.938 1 98.94 71 VAL B N 1
ATOM 2882 C CA . VAL B 1 71 ? -10.398 11.406 12.117 1 98.94 71 VAL B CA 1
ATOM 2883 C C . VAL B 1 71 ? -9.039 10.805 12.469 1 98.94 71 VAL B C 1
ATOM 2885 O O . VAL B 1 71 ? -8.562 10.953 13.602 1 98.94 71 VAL B O 1
ATOM 2888 N N . HIS B 1 72 ? -8.43 10.164 11.523 1 99 72 HIS B N 1
ATOM 2889 C CA . HIS B 1 72 ? -7.18 9.445 11.727 1 99 72 HIS B CA 1
ATOM 2890 C C . HIS B 1 72 ? -5.992 10.242 11.188 1 99 72 HIS B C 1
ATOM 2892 O O . HIS B 1 72 ? -5.75 10.258 9.984 1 99 72 HIS B O 1
ATOM 2898 N N . LEU B 1 73 ? -5.207 10.789 12.117 1 98.88 73 LEU B N 1
ATOM 2899 C CA . LEU B 1 73 ? -4.062 11.609 11.734 1 98.88 73 LEU B CA 1
ATOM 2900 C C . LEU B 1 73 ? -2.76 10.977 12.211 1 98.88 73 LEU B C 1
ATOM 2902 O O . LEU B 1 73 ? -1.676 11.398 11.805 1 98.88 73 LEU B O 1
ATOM 2906 N N . ALA B 1 74 ? -2.811 9.977 13.086 1 98.62 74 ALA B N 1
ATOM 2907 C CA . ALA B 1 74 ? -1.611 9.344 13.625 1 98.62 74 ALA B CA 1
ATOM 2908 C C . ALA B 1 74 ? -0.801 8.672 12.523 1 98.62 74 ALA B C 1
ATOM 2910 O O . ALA B 1 74 ? -1.344 7.906 11.727 1 98.62 74 ALA B O 1
ATOM 2911 N N . ALA B 1 75 ? 0.456 8.969 12.453 1 98.25 75 ALA B N 1
ATOM 2912 C CA . ALA B 1 75 ? 1.356 8.383 11.461 1 98.25 75 ALA B CA 1
ATOM 2913 C C . ALA B 1 75 ? 2.807 8.773 11.742 1 98.25 75 ALA B C 1
ATOM 2915 O O . ALA B 1 75 ? 3.07 9.766 12.422 1 98.25 75 ALA B O 1
ATOM 2916 N N . VAL B 1 76 ? 3.754 7.922 11.305 1 96.69 76 VAL B N 1
ATOM 2917 C CA . VAL B 1 76 ? 5.105 8.406 11.039 1 96.69 76 VAL B CA 1
ATOM 2918 C C . VAL B 1 76 ? 5.121 9.219 9.742 1 96.69 76 VAL B C 1
ATOM 2920 O O . VAL B 1 76 ? 4.906 8.672 8.656 1 96.69 76 VAL B O 1
ATOM 2923 N N . HIS B 1 77 ? 5.305 10.5 9.828 1 93.56 77 HIS B N 1
ATOM 2924 C CA . HIS B 1 77 ? 5.051 11.32 8.656 1 93.56 77 HIS B CA 1
ATOM 2925 C C . HIS B 1 77 ? 6.332 11.961 8.133 1 93.56 77 HIS B C 1
ATOM 2927 O O . HIS B 1 77 ? 6.379 12.445 7.004 1 93.56 77 HIS B O 1
ATOM 2933 N N . HIS B 1 78 ? 7.379 12.07 9.031 1 93.19 78 HIS B N 1
ATOM 2934 C CA . HIS B 1 78 ? 8.656 12.617 8.602 1 93.19 78 HIS B CA 1
ATOM 2935 C C . HIS B 1 78 ? 9.359 11.68 7.625 1 93.19 78 HIS B C 1
ATOM 2937 O O . HIS B 1 78 ? 9.781 10.586 8.008 1 93.19 78 HIS B O 1
ATOM 2943 N N . ILE B 1 79 ? 9.539 12.109 6.406 1 92.88 79 ILE B N 1
ATOM 2944 C CA . ILE B 1 79 ? 9.969 11.25 5.305 1 92.88 79 ILE B CA 1
ATOM 2945 C C . ILE B 1 79 ? 11.336 10.648 5.617 1 92.88 79 ILE B C 1
ATOM 2947 O O . ILE B 1 79 ? 11.531 9.438 5.504 1 92.88 79 ILE B O 1
ATOM 2951 N N . PRO B 1 80 ? 12.32 11.438 6.121 1 90.56 80 PRO B N 1
ATOM 2952 C CA . PRO B 1 80 ? 13.609 10.836 6.461 1 90.56 80 PRO B CA 1
ATOM 2953 C C . PRO B 1 80 ? 13.484 9.742 7.516 1 90.56 80 PRO B C 1
ATOM 2955 O O . PRO B 1 80 ? 14.164 8.711 7.422 1 90.56 80 PRO B O 1
ATOM 2958 N N . THR B 1 81 ? 12.594 9.938 8.5 1 92.88 81 THR B N 1
ATOM 2959 C CA . THR B 1 81 ? 12.367 8.906 9.5 1 92.88 81 THR B CA 1
ATOM 2960 C C . THR B 1 81 ? 11.758 7.656 8.867 1 92.88 81 THR B C 1
ATOM 2962 O O . THR B 1 81 ? 12.164 6.535 9.188 1 92.88 81 THR B O 1
ATOM 2965 N N . CYS B 1 82 ? 10.82 7.801 7.977 1 95.19 82 CYS B N 1
ATOM 2966 C CA . CYS B 1 82 ? 10.18 6.688 7.293 1 95.19 82 CYS B CA 1
ATOM 2967 C C . CYS B 1 82 ? 11.195 5.895 6.473 1 95.19 82 CYS B C 1
ATOM 2969 O O . CYS B 1 82 ? 11.094 4.672 6.371 1 95.19 82 CYS B O 1
ATOM 2971 N N . GLU B 1 83 ? 12.141 6.602 5.887 1 93.69 83 GLU B N 1
ATOM 2972 C CA . GLU B 1 83 ? 13.148 5.941 5.059 1 93.69 83 GLU B CA 1
ATOM 2973 C C . GLU B 1 83 ? 14.172 5.199 5.918 1 93.69 83 GLU B C 1
ATOM 2975 O O . GLU B 1 83 ? 14.664 4.141 5.527 1 93.69 83 GLU B O 1
ATOM 2980 N N . MET B 1 84 ? 14.477 5.789 7.098 1 93.81 84 MET B N 1
ATOM 2981 C CA . MET B 1 84 ? 15.469 5.188 7.984 1 93.81 84 MET B CA 1
ATOM 2982 C C . MET B 1 84 ? 14.875 3.986 8.719 1 93.81 84 MET B C 1
ATOM 2984 O O . MET B 1 84 ? 15.586 3.027 9.023 1 93.81 84 MET B O 1
ATOM 2988 N N . ARG B 1 85 ? 13.633 4.105 9.016 1 96.06 85 ARG B N 1
ATOM 2989 C CA . ARG B 1 85 ? 12.914 3.057 9.734 1 96.06 85 ARG B CA 1
ATOM 2990 C C . ARG B 1 85 ? 11.727 2.551 8.938 1 96.06 85 ARG B C 1
ATOM 2992 O O . ARG B 1 85 ? 10.586 2.619 9.398 1 96.06 85 ARG B O 1
ATOM 2999 N N . ARG B 1 86 ? 12.008 1.92 7.855 1 97 86 ARG B N 1
ATOM 3000 C CA . ARG B 1 86 ? 11.008 1.595 6.848 1 97 86 ARG B CA 1
ATOM 3001 C C . ARG B 1 86 ? 9.953 0.64 7.406 1 97 86 ARG B C 1
ATOM 3003 O O . ARG B 1 86 ? 8.758 0.863 7.246 1 97 86 ARG B O 1
ATOM 3010 N N . MET B 1 87 ? 10.367 -0.445 8.078 1 97 87 MET B N 1
ATOM 3011 C CA . MET B 1 87 ? 9.422 -1.416 8.625 1 97 87 MET B CA 1
ATOM 3012 C C . MET B 1 87 ? 8.531 -0.776 9.688 1 97 87 MET B C 1
ATOM 3014 O O . MET B 1 87 ? 7.328 -1.023 9.727 1 97 87 MET B O 1
ATOM 3018 N N . HIS B 1 88 ? 9.164 0.015 10.531 1 97.25 88 HIS B N 1
ATOM 3019 C CA . HIS B 1 88 ? 8.406 0.717 11.562 1 97.25 88 HIS B CA 1
ATOM 3020 C C . HIS B 1 88 ? 7.352 1.628 10.938 1 97.25 88 HIS B C 1
ATOM 3022 O O . HIS B 1 88 ? 6.203 1.658 11.391 1 97.25 88 HIS B O 1
ATOM 3028 N N . CYS B 1 89 ? 7.762 2.369 9.938 1 97.88 89 CYS B N 1
ATOM 3029 C CA . CYS B 1 89 ? 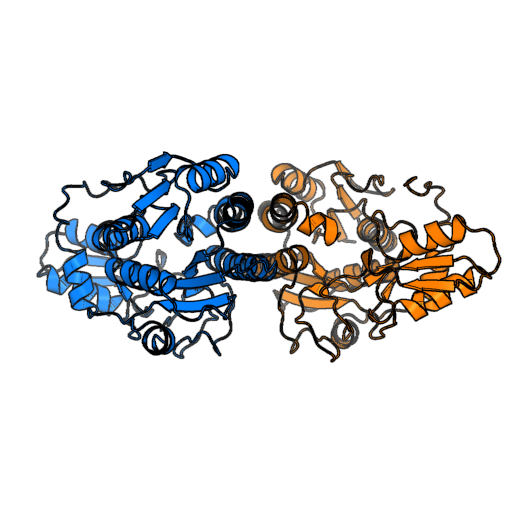6.84 3.248 9.227 1 97.88 89 CYS B CA 1
ATOM 3030 C C . CYS B 1 89 ? 5.641 2.469 8.703 1 97.88 89 CYS B C 1
ATOM 3032 O O . CYS B 1 89 ? 4.492 2.859 8.922 1 97.88 89 CYS B O 1
ATOM 3034 N N . LEU B 1 90 ? 5.855 1.322 8.062 1 98.56 90 LEU B N 1
ATOM 3035 C CA . LEU B 1 90 ? 4.785 0.521 7.477 1 98.56 90 LEU B CA 1
ATOM 3036 C C . LEU B 1 90 ? 3.928 -0.116 8.562 1 98.56 90 LEU B C 1
ATOM 3038 O O . LEU B 1 90 ? 2.713 -0.249 8.406 1 98.56 90 LEU B O 1
ATOM 3042 N N . GLN B 1 91 ? 4.547 -0.51 9.656 1 98.31 91 GLN B N 1
ATOM 3043 C CA . GLN B 1 91 ? 3.814 -1.056 10.797 1 98.31 91 GLN B CA 1
ATOM 3044 C C . GLN B 1 91 ? 2.814 -0.04 11.344 1 98.31 91 GLN B C 1
ATOM 3046 O O . GLN B 1 91 ? 1.648 -0.368 11.57 1 98.31 91 GLN B O 1
ATOM 3051 N N . VAL B 1 92 ? 3.289 1.146 11.516 1 98.56 92 VAL B N 1
ATOM 3052 C CA . VAL B 1 92 ? 2.453 2.174 12.125 1 98.56 92 VAL B CA 1
ATOM 3053 C C . VAL B 1 92 ? 1.447 2.697 11.109 1 98.56 92 VAL B C 1
ATOM 3055 O O . VAL B 1 92 ? 0.247 2.762 11.383 1 98.56 92 VAL B O 1
ATOM 3058 N N . ASN B 1 93 ? 1.907 3.062 9.945 1 98.81 93 ASN B N 1
ATOM 3059 C CA . ASN B 1 93 ? 1.057 3.762 8.992 1 98.81 93 ASN B CA 1
ATOM 3060 C C . ASN B 1 93 ? 0.083 2.809 8.305 1 98.81 93 ASN B C 1
ATOM 3062 O O . ASN B 1 93 ? -1.084 3.146 8.094 1 98.81 93 ASN B O 1
ATOM 3066 N N . VAL B 1 94 ? 0.54 1.581 7.926 1 98.88 94 VAL B N 1
ATOM 3067 C CA . VAL B 1 94 ? -0.301 0.686 7.141 1 98.88 94 VAL B CA 1
ATOM 3068 C C . VAL B 1 94 ? -1.083 -0.239 8.07 1 98.88 94 VAL B C 1
ATOM 3070 O O . VAL B 1 94 ? -2.316 -0.238 8.062 1 98.88 94 VAL B O 1
ATOM 3073 N N . VAL B 1 95 ? -0.384 -0.974 8.898 1 98.81 95 VAL B N 1
ATOM 3074 C CA . VAL B 1 95 ? -1.058 -1.904 9.797 1 98.81 95 VAL B CA 1
ATOM 3075 C C . VAL B 1 95 ? -1.856 -1.127 10.844 1 98.81 95 VAL B C 1
ATOM 3077 O O . VAL B 1 95 ? -2.98 -1.504 11.18 1 98.81 95 VAL B O 1
ATOM 3080 N N . GLY B 1 96 ? -1.249 -0.041 11.336 1 98.81 96 GLY B N 1
ATOM 3081 C CA . GLY B 1 96 ? -1.947 0.809 12.289 1 98.81 96 GLY B CA 1
ATOM 3082 C C . GLY B 1 96 ? -3.236 1.388 11.734 1 98.81 96 GLY B C 1
ATOM 3083 O O . GLY B 1 96 ? -4.246 1.451 12.438 1 98.81 96 GLY B O 1
ATOM 3084 N N . THR B 1 97 ? -3.242 1.832 10.477 1 98.88 97 THR B N 1
ATOM 3085 C CA . THR B 1 97 ? -4.453 2.355 9.852 1 98.88 97 THR B CA 1
ATOM 3086 C C . THR B 1 97 ? -5.516 1.265 9.734 1 98.88 97 THR B C 1
ATOM 3088 O O . THR B 1 97 ? -6.699 1.517 9.961 1 98.88 97 THR B O 1
ATOM 3091 N N . GLU B 1 98 ? -5.082 0.047 9.367 1 98.81 98 GLU B N 1
ATOM 3092 C CA . GLU B 1 98 ? -6.039 -1.056 9.312 1 98.81 98 GLU B CA 1
ATOM 3093 C C . GLU B 1 98 ? -6.66 -1.316 10.68 1 98.81 98 GLU B C 1
ATOM 3095 O O . GLU B 1 98 ? -7.855 -1.591 10.781 1 98.81 98 GLU B O 1
ATOM 3100 N N . SER B 1 99 ? -5.828 -1.271 11.695 1 98.75 99 SER B N 1
ATOM 3101 C CA . SER B 1 99 ? -6.293 -1.406 13.07 1 98.75 99 SER B CA 1
ATOM 3102 C C . SER B 1 99 ? -7.371 -0.377 13.398 1 98.75 99 SER B C 1
ATOM 3104 O O . SER B 1 99 ? -8.406 -0.714 13.977 1 98.75 99 SER B O 1
ATOM 3106 N N . VAL B 1 100 ? -7.148 0.841 13.016 1 98.94 100 VAL B N 1
ATOM 3107 C CA . VAL B 1 100 ? -8.062 1.947 13.273 1 98.94 100 VAL B CA 1
ATOM 3108 C C . VAL B 1 100 ? -9.375 1.72 12.523 1 98.94 100 VAL B C 1
ATOM 3110 O O . VAL B 1 100 ? -10.461 1.927 13.078 1 98.94 100 VAL B O 1
ATOM 3113 N N . LEU B 1 101 ? -9.273 1.306 11.289 1 98.81 101 LEU B N 1
ATOM 3114 C CA . LEU B 1 101 ? -10.469 1.053 10.484 1 98.81 101 LEU B CA 1
ATOM 3115 C C . LEU B 1 101 ? -11.25 -0.132 11.031 1 98.81 101 LEU B C 1
ATOM 3117 O O . LEU B 1 101 ? -12.484 -0.116 11.031 1 98.81 101 LEU B O 1
ATOM 3121 N N . GLN B 1 102 ? -10.508 -1.177 11.461 1 98.5 102 GLN B N 1
AT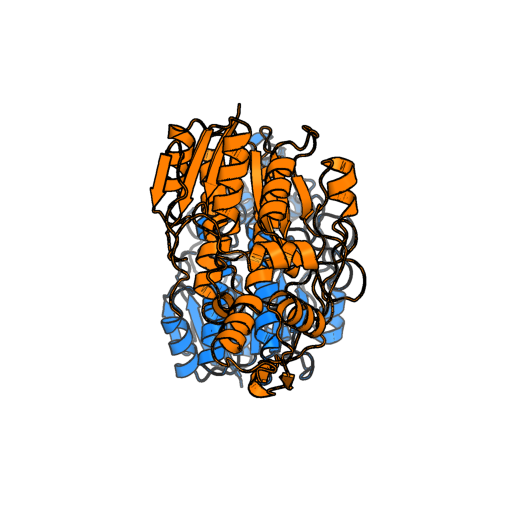OM 3122 C CA . GLN B 1 102 ? -11.172 -2.303 12.109 1 98.5 102 GLN B CA 1
ATOM 3123 C C . GLN B 1 102 ? -11.938 -1.848 13.352 1 98.5 102 GLN B C 1
ATOM 3125 O O . GLN B 1 102 ? -13.078 -2.258 13.57 1 98.5 102 GLN B O 1
ATOM 3130 N N . ALA B 1 103 ? -11.305 -1.027 14.148 1 98.81 103 ALA B N 1
ATOM 3131 C CA . ALA B 1 103 ? -11.922 -0.5 15.359 1 98.81 103 ALA B CA 1
ATOM 3132 C C . ALA B 1 103 ? -13.188 0.287 15.031 1 98.81 103 ALA B C 1
ATOM 3134 O O . ALA B 1 103 ? -14.203 0.167 15.734 1 98.81 103 ALA B O 1
ATOM 3135 N N . ALA B 1 104 ? -13.125 1.144 13.992 1 98.81 104 ALA B N 1
ATOM 3136 C CA . ALA B 1 104 ? -14.297 1.904 13.562 1 98.81 104 ALA B CA 1
ATOM 3137 C C . ALA B 1 104 ? -15.461 0.978 13.234 1 98.81 104 ALA B C 1
ATOM 3139 O O . ALA B 1 104 ? -16.609 1.241 13.633 1 98.81 104 ALA B O 1
ATOM 3140 N N . GLY B 1 105 ? -15.141 -0.065 12.461 1 97.81 105 GLY B N 1
ATOM 3141 C CA . GLY B 1 105 ? -16.172 -1.04 12.148 1 97.81 105 GLY B CA 1
ATOM 3142 C C . GLY B 1 105 ? -16.766 -1.701 13.383 1 97.81 105 GLY B C 1
ATOM 3143 O O . GLY B 1 105 ? -17.984 -1.819 13.508 1 97.81 105 GLY B O 1
ATOM 3144 N N . GLU B 1 106 ? -15.891 -2.131 14.297 1 97.62 106 GLU B N 1
ATOM 3145 C CA . GLU B 1 106 ? -16.312 -2.818 15.516 1 97.62 106 GLU B CA 1
ATOM 3146 C C . GLU B 1 106 ? -17.172 -1.913 16.391 1 97.62 106 GLU B C 1
ATOM 3148 O O . GLU B 1 106 ? -18.062 -2.389 17.094 1 97.62 106 GLU B O 1
ATOM 3153 N N . ALA B 1 107 ? -16.906 -0.632 16.328 1 98.5 107 ALA B N 1
ATOM 3154 C CA . ALA B 1 107 ? -17.641 0.328 17.156 1 98.5 107 ALA B CA 1
ATOM 3155 C C . ALA B 1 107 ? -18.828 0.91 16.406 1 98.5 107 ALA B C 1
ATOM 3157 O O . ALA B 1 107 ? -19.516 1.81 16.906 1 98.5 107 ALA B O 1
ATOM 3158 N N . ASP B 1 108 ? -19.047 0.471 15.133 1 97.75 108 ASP B N 1
ATOM 3159 C CA . ASP B 1 108 ? -20.156 0.883 14.273 1 97.75 108 ASP B CA 1
ATOM 3160 C C . ASP B 1 108 ? -20.062 2.365 13.922 1 97.75 108 ASP B C 1
ATOM 3162 O O . ASP B 1 108 ? -21.062 3.074 13.906 1 97.75 108 ASP B O 1
ATOM 3166 N N . VAL B 1 109 ? -18.859 2.865 13.898 1 98.38 109 VAL B N 1
ATOM 3167 C CA . VAL B 1 109 ? -18.625 4.203 13.359 1 98.38 109 VAL B CA 1
ATOM 3168 C C . VAL B 1 109 ? -18.641 4.156 11.836 1 98.38 109 VAL B C 1
ATOM 3170 O O . VAL B 1 109 ? -17.953 3.328 11.227 1 98.38 109 VAL B O 1
ATOM 3173 N N . ARG B 1 110 ? -19.344 5.098 11.219 1 96.69 110 ARG B N 1
ATOM 3174 C CA . ARG B 1 110 ? -19.562 4.945 9.781 1 96.69 110 ARG B CA 1
ATOM 3175 C C . ARG B 1 110 ? -18.891 6.078 9.008 1 96.69 110 ARG B C 1
ATOM 3177 O O . ARG B 1 110 ? -18.828 6.043 7.781 1 96.69 110 ARG B O 1
ATOM 3184 N N . GLN B 1 111 ? -18.359 7.113 9.68 1 98.38 111 GLN B N 1
ATOM 3185 C CA . GLN B 1 111 ? -17.672 8.219 9.016 1 98.38 111 GLN B CA 1
ATOM 3186 C C . GLN B 1 111 ? -16.219 8.297 9.461 1 98.38 111 GLN B C 1
ATOM 3188 O O . GLN B 1 111 ? -15.922 8.484 10.641 1 98.38 111 GLN B O 1
ATOM 3193 N N . VAL B 1 112 ? -15.32 8.141 8.484 1 98.88 112 VAL B N 1
ATOM 3194 C CA . VAL B 1 112 ? -13.891 8.195 8.773 1 98.88 112 VAL B CA 1
ATOM 3195 C C . VAL B 1 112 ? -13.203 9.172 7.82 1 98.88 112 VAL B C 1
ATOM 3197 O O . VAL B 1 112 ? -13.469 9.156 6.613 1 98.88 112 VAL B O 1
ATOM 3200 N N . VAL B 1 113 ? -12.43 10.086 8.344 1 98.94 113 VAL B N 1
ATOM 3201 C CA . VAL B 1 113 ? -11.516 10.938 7.578 1 98.94 113 VAL B CA 1
ATOM 3202 C C . VAL B 1 113 ? -10.07 10.547 7.883 1 98.94 113 VAL B C 1
ATOM 3204 O O . VAL B 1 113 ? -9.711 10.352 9.047 1 98.94 113 VAL B O 1
ATOM 3207 N N . ILE B 1 114 ? -9.258 10.359 6.863 1 98.94 114 ILE B N 1
ATOM 3208 C CA . ILE B 1 114 ? -7.852 10.07 7.113 1 98.94 114 ILE B CA 1
ATOM 3209 C C . ILE B 1 114 ? -6.98 11.133 6.441 1 98.94 114 ILE B C 1
ATOM 3211 O O . ILE B 1 114 ? -7.375 11.711 5.43 1 98.94 114 ILE B O 1
ATOM 3215 N N . ALA B 1 115 ? -5.828 11.336 7.027 1 98.88 115 ALA B N 1
ATOM 3216 C CA . ALA B 1 115 ? -4.82 12.18 6.391 1 98.88 115 ALA B CA 1
ATOM 3217 C C . ALA B 1 115 ? -3.977 11.375 5.402 1 98.88 115 ALA B C 1
ATOM 3219 O O . ALA B 1 115 ? -3.49 10.289 5.734 1 98.88 115 ALA B O 1
ATOM 3220 N N . SER B 1 116 ? -3.908 11.797 4.254 1 98.81 116 SER B N 1
ATOM 3221 C CA . SER B 1 116 ? -2.916 11.406 3.258 1 98.81 116 SER B CA 1
ATOM 3222 C C . SER B 1 116 ? -1.98 12.562 2.924 1 98.81 116 SER B C 1
ATOM 3224 O O . SER B 1 116 ? -1.622 13.352 3.803 1 98.81 116 SER B O 1
ATOM 3226 N N . SER B 1 117 ? -1.418 12.594 1.773 1 98.44 117 SER B N 1
ATOM 3227 C CA . SER B 1 117 ? -0.395 13.594 1.479 1 98.44 117 SER B CA 1
ATOM 3228 C C . SER B 1 117 ? -0.33 13.891 -0.014 1 98.44 117 SER B C 1
ATOM 3230 O O . SER B 1 117 ? -0.578 13.016 -0.842 1 98.44 117 SER B O 1
ATOM 3232 N N . GLY B 1 118 ? 0.044 15.141 -0.263 1 97.94 118 GLY B N 1
ATOM 3233 C CA . GLY B 1 118 ? 0.374 15.469 -1.642 1 97.94 118 GLY B CA 1
ATOM 3234 C C . GLY B 1 118 ? 1.547 14.672 -2.178 1 97.94 118 GLY B C 1
ATOM 3235 O O . GLY B 1 118 ? 1.755 14.602 -3.391 1 97.94 118 GLY B O 1
ATOM 3236 N N . ALA B 1 119 ? 2.27 14.023 -1.333 1 97.06 119 ALA B N 1
ATOM 3237 C CA . ALA B 1 119 ? 3.457 13.258 -1.703 1 97.06 119 ALA B CA 1
ATOM 3238 C C . ALA B 1 119 ? 3.082 12.016 -2.504 1 97.06 119 ALA B C 1
ATOM 3240 O O . ALA B 1 119 ? 3.943 11.391 -3.123 1 97.06 119 ALA B O 1
ATOM 3241 N N . VAL B 1 120 ? 1.794 11.641 -2.561 1 98.19 120 VAL B N 1
ATOM 3242 C CA . VAL B 1 120 ? 1.384 10.398 -3.209 1 98.19 120 VAL B CA 1
ATOM 3243 C C . VAL B 1 120 ? 1.386 10.586 -4.727 1 98.19 120 VAL B C 1
ATOM 3245 O O . VAL B 1 120 ? 1.35 9.602 -5.477 1 98.19 120 VAL B O 1
ATOM 3248 N N . TYR B 1 121 ? 1.39 11.852 -5.176 1 98.12 121 TYR B N 1
ATOM 3249 C CA . TYR B 1 121 ? 1.311 12.133 -6.605 1 98.12 121 TYR B CA 1
ATOM 3250 C C . TYR B 1 121 ? 2.646 11.859 -7.285 1 98.12 121 TYR B C 1
ATOM 3252 O O . TYR B 1 121 ? 3.707 12.031 -6.68 1 98.12 121 TYR B O 1
ATOM 3260 N N . ALA B 1 122 ? 2.553 11.438 -8.531 1 96.69 122 ALA B N 1
ATOM 3261 C CA . ALA B 1 122 ? 3.748 11.383 -9.375 1 96.69 122 ALA B CA 1
ATOM 3262 C C . ALA B 1 122 ? 4.375 12.766 -9.516 1 96.69 122 ALA B C 1
ATOM 3264 O O . ALA B 1 122 ? 3.678 13.781 -9.461 1 96.69 122 ALA B O 1
ATOM 3265 N N . TRP B 1 123 ? 5.66 12.664 -9.609 1 94.81 123 TRP B N 1
ATOM 3266 C CA . TRP B 1 123 ? 6.348 13.938 -9.805 1 94.81 123 TRP B CA 1
ATOM 3267 C C . TRP B 1 123 ? 5.984 14.555 -11.148 1 94.81 123 TRP B C 1
ATOM 3269 O O . TRP B 1 123 ? 5.902 13.852 -12.156 1 94.81 123 TRP B O 1
ATOM 3279 N N . GLY B 1 124 ? 5.68 15.859 -11.133 1 89 124 GLY B N 1
ATOM 3280 C CA . GLY B 1 124 ? 5.328 16.609 -12.328 1 89 124 GLY B CA 1
ATOM 3281 C C . GLY B 1 124 ? 5.332 18.109 -12.125 1 89 124 GLY B C 1
ATOM 3282 O O . GLY B 1 124 ? 5.586 18.578 -11.016 1 89 124 GLY B O 1
ATOM 3283 N N . CYS B 1 125 ? 5.004 18.75 -13.211 1 85.31 125 CYS B N 1
ATOM 3284 C CA . CYS B 1 125 ? 5.129 20.203 -13.148 1 85.31 125 CYS B CA 1
ATOM 3285 C C . CYS B 1 125 ? 3.762 20.875 -13.125 1 85.31 125 CYS B C 1
ATOM 3287 O O . CYS B 1 125 ? 3.65 22.062 -12.828 1 85.31 125 CYS B O 1
ATOM 3289 N N . GLU B 1 126 ? 2.811 20.156 -13.367 1 91.81 126 GLU B N 1
ATOM 3290 C CA . GLU B 1 126 ? 1.461 20.719 -13.367 1 91.81 126 GLU B CA 1
ATOM 3291 C C . GLU B 1 126 ? 0.845 20.672 -11.969 1 91.81 126 GLU B C 1
ATOM 3293 O O . GLU B 1 126 ? 1.335 19.953 -11.094 1 91.81 126 GLU B O 1
ATOM 3298 N N . ALA B 1 127 ? -0.186 21.516 -11.844 1 96.62 127 ALA B N 1
ATOM 3299 C CA . ALA B 1 127 ? -0.927 21.453 -10.586 1 96.62 127 ALA B CA 1
ATOM 3300 C C . ALA B 1 127 ? -1.547 20.078 -10.367 1 96.62 127 ALA B C 1
ATOM 3302 O O . ALA B 1 127 ? -2.232 19.562 -11.25 1 96.62 127 ALA B O 1
ATOM 3303 N N . LEU B 1 128 ? -1.248 19.531 -9.273 1 97.94 128 LEU B N 1
ATOM 3304 C CA . LEU B 1 128 ? -1.688 18.172 -8.953 1 97.94 128 LEU B CA 1
ATOM 3305 C C . LEU B 1 128 ? -3.166 18.156 -8.578 1 97.94 128 LEU B C 1
ATOM 3307 O O . LEU B 1 128 ? -3.578 18.828 -7.633 1 97.94 128 LEU B O 1
ATOM 3311 N N . ALA B 1 129 ? -3.926 17.422 -9.281 1 98.06 129 ALA B N 1
ATOM 3312 C CA . ALA B 1 129 ? -5.371 17.344 -9.094 1 98.06 129 ALA B CA 1
ATOM 3313 C C . ALA B 1 129 ? -5.809 15.906 -8.805 1 98.06 129 ALA B C 1
ATOM 3315 O O . ALA B 1 129 ? -5.273 14.953 -9.391 1 98.06 129 ALA B O 1
ATOM 3316 N N . GLU B 1 130 ? -6.812 15.75 -7.992 1 97.62 130 GLU B N 1
ATOM 3317 C CA . GLU B 1 130 ? -7.266 14.445 -7.516 1 97.62 130 GLU B CA 1
ATOM 3318 C C . GLU B 1 130 ? -7.797 13.594 -8.664 1 97.62 130 GLU B C 1
ATOM 3320 O O . GLU B 1 130 ? -7.605 12.375 -8.68 1 97.62 130 GLU B O 1
ATOM 3325 N N . ASP B 1 131 ? -8.383 14.164 -9.633 1 94.25 131 ASP B N 1
ATOM 3326 C CA . ASP B 1 131 ? -9.164 13.438 -10.633 1 94.25 131 ASP B CA 1
ATOM 3327 C C . ASP B 1 131 ? -8.281 13 -11.805 1 94.25 131 ASP B C 1
ATOM 3329 O O . ASP B 1 131 ? -8.586 12.023 -12.492 1 94.25 131 ASP B O 1
ATOM 3333 N N . HIS B 1 132 ? -7.125 13.695 -12.023 1 93.69 132 HIS B N 1
ATOM 3334 C CA . HIS B 1 132 ? -6.449 13.344 -13.273 1 93.69 132 HIS B CA 1
ATOM 3335 C C . HIS B 1 132 ? -4.953 13.156 -13.055 1 93.69 132 HIS B C 1
ATOM 3337 O O . HIS B 1 132 ? -4.266 12.586 -13.898 1 93.69 132 HIS B O 1
ATOM 3343 N N . SER B 1 133 ? -4.41 13.758 -12.023 1 97.12 133 SER B N 1
ATOM 3344 C CA . SER B 1 133 ? -2.98 13.57 -11.797 1 97.12 133 SER B CA 1
ATOM 3345 C C . SER B 1 133 ? -2.674 12.156 -11.32 1 97.12 133 SER B C 1
ATOM 3347 O O . SER B 1 133 ? -3.332 11.648 -10.414 1 97.12 133 SER B O 1
ATOM 3349 N N . PRO B 1 134 ? -1.709 11.477 -11.969 1 95.62 134 PRO B N 1
ATOM 3350 C CA . PRO B 1 134 ? -1.367 10.117 -11.539 1 95.62 134 PRO B CA 1
ATOM 3351 C C . PRO B 1 134 ? -0.664 10.086 -10.188 1 95.62 134 PRO B C 1
ATOM 3353 O O . PRO B 1 134 ? -0.051 11.078 -9.781 1 95.62 134 PRO B O 1
ATOM 3356 N N . THR B 1 135 ? -0.814 8.977 -9.484 1 96.69 135 THR B N 1
ATOM 3357 C CA . THR B 1 135 ? -0.083 8.742 -8.242 1 96.69 135 THR B CA 1
ATOM 3358 C C . THR B 1 135 ? 1.129 7.852 -8.492 1 96.69 135 THR B C 1
ATOM 3360 O O . THR B 1 135 ? 1.109 7.004 -9.391 1 96.69 135 THR B O 1
ATOM 3363 N N . GLU B 1 136 ? 2.199 8.094 -7.797 1 95.94 136 GLU B N 1
ATOM 3364 C CA . GLU B 1 136 ? 3.434 7.316 -7.809 1 95.94 136 GLU B CA 1
ATOM 3365 C C . GLU B 1 136 ? 4.27 7.59 -6.562 1 95.94 136 GLU B C 1
ATOM 3367 O O . GLU B 1 136 ? 4.938 8.617 -6.469 1 95.94 136 GLU B O 1
ATOM 3372 N N . ALA B 1 137 ? 4.262 6.629 -5.629 1 96.88 137 ALA B N 1
ATOM 3373 C CA . ALA B 1 137 ? 5.031 6.812 -4.402 1 96.88 137 ALA B CA 1
ATOM 3374 C C . ALA B 1 137 ? 6.527 6.848 -4.695 1 96.88 137 ALA B C 1
ATOM 3376 O O . ALA B 1 137 ? 7.059 5.961 -5.367 1 96.88 137 ALA B O 1
ATOM 3377 N N . ARG B 1 138 ? 7.207 7.879 -4.199 1 95.81 138 ARG B N 1
ATOM 3378 C CA . ARG B 1 138 ? 8.641 8.016 -4.438 1 95.81 138 ARG B CA 1
ATOM 3379 C C . ARG B 1 138 ? 9.438 7.766 -3.158 1 95.81 138 ARG B C 1
ATOM 3381 O O . ARG B 1 138 ? 10.664 7.82 -3.166 1 95.81 138 ARG B O 1
ATOM 3388 N N . ASP B 1 139 ? 8.75 7.508 -2.088 1 95.81 139 ASP B N 1
ATOM 3389 C CA . ASP B 1 139 ? 9.336 7.133 -0.804 1 95.81 139 ASP B CA 1
ATOM 3390 C C . ASP B 1 139 ? 8.359 6.297 0.019 1 95.81 139 ASP B C 1
ATOM 3392 O O . ASP B 1 139 ? 7.215 6.09 -0.387 1 95.81 139 ASP B O 1
ATOM 3396 N N . ASN B 1 140 ? 8.836 5.785 1.143 1 96.94 140 ASN B N 1
ATOM 3397 C CA . ASN B 1 140 ? 8.039 4.863 1.946 1 96.94 140 ASN B CA 1
ATOM 3398 C C . ASN B 1 140 ? 6.859 5.566 2.602 1 96.94 140 ASN B C 1
ATOM 3400 O O . ASN B 1 140 ? 5.809 4.961 2.816 1 96.94 140 ASN B O 1
ATOM 3404 N N . TYR B 1 141 ? 7.027 6.848 2.959 1 97.88 141 TYR B N 1
ATOM 3405 C CA . TYR B 1 141 ? 5.922 7.633 3.494 1 97.88 141 TYR B CA 1
ATOM 3406 C C . TYR B 1 141 ? 4.785 7.73 2.484 1 97.88 141 TYR B C 1
ATOM 3408 O O . TYR B 1 141 ? 3.641 7.387 2.791 1 97.88 141 TYR B O 1
ATOM 3416 N N . ALA B 1 142 ? 5.082 8.156 1.278 1 98.25 142 ALA B N 1
ATOM 3417 C CA . ALA B 1 142 ? 4.082 8.273 0.221 1 98.25 142 ALA B CA 1
ATOM 3418 C C . ALA B 1 142 ? 3.436 6.926 -0.076 1 98.25 142 ALA B C 1
ATOM 3420 O O . ALA B 1 142 ? 2.227 6.848 -0.306 1 98.25 142 ALA B O 1
ATOM 3421 N N . LEU B 1 143 ? 4.25 5.91 -0.101 1 98.62 143 LEU B N 1
ATOM 3422 C CA . LEU B 1 143 ? 3.738 4.566 -0.342 1 98.62 143 LEU B CA 1
ATOM 3423 C C . LEU B 1 143 ? 2.732 4.168 0.733 1 98.62 143 LEU B C 1
ATOM 3425 O O . LEU B 1 143 ? 1.669 3.627 0.424 1 98.62 143 LEU B O 1
ATOM 3429 N N . SER B 1 144 ? 3.07 4.406 2.014 1 98.75 144 SER B N 1
ATOM 3430 C CA . SER B 1 144 ? 2.164 4.086 3.109 1 98.75 144 SER B CA 1
ATOM 3431 C C . SER B 1 144 ? 0.851 4.852 2.984 1 98.75 144 SER B C 1
ATOM 3433 O O . SER B 1 144 ? -0.221 4.305 3.248 1 98.75 144 SER B O 1
ATOM 3435 N N . LYS B 1 145 ? 0.936 6.113 2.609 1 98.88 145 LYS B N 1
ATOM 3436 C CA . LYS B 1 145 ? -0.272 6.926 2.496 1 98.88 145 LYS B CA 1
ATOM 3437 C C . LYS B 1 145 ? -1.143 6.457 1.333 1 98.88 145 LYS B C 1
ATOM 3439 O O . LYS B 1 145 ? -2.373 6.48 1.423 1 98.88 145 LYS B O 1
ATOM 3444 N N . LEU B 1 146 ? -0.509 6.078 0.233 1 98.56 146 LEU B N 1
ATOM 3445 C CA . LEU B 1 146 ? -1.279 5.5 -0.863 1 98.56 146 LEU B CA 1
ATOM 3446 C C . LEU B 1 146 ? -1.999 4.234 -0.411 1 98.56 146 LEU B C 1
ATOM 3448 O O . LEU B 1 146 ? -3.158 4.012 -0.768 1 98.56 146 LEU B O 1
ATOM 3452 N N . CYS B 1 147 ? -1.31 3.447 0.306 1 98.69 147 CYS B N 1
ATOM 3453 C CA . CYS B 1 147 ? -1.932 2.246 0.854 1 98.69 147 CYS B CA 1
ATOM 3454 C C . CYS B 1 147 ? -3.104 2.605 1.761 1 98.69 147 CYS B C 1
ATOM 3456 O O . CYS B 1 147 ? -4.156 1.966 1.704 1 98.69 147 CYS B O 1
ATOM 3458 N N . ASN B 1 148 ? -2.943 3.641 2.602 1 98.88 148 ASN B N 1
ATOM 3459 C CA . ASN B 1 148 ? -4.012 4.094 3.488 1 98.88 148 ASN B CA 1
ATOM 3460 C C . ASN B 1 148 ? -5.266 4.469 2.707 1 98.88 148 ASN B C 1
ATOM 3462 O O . ASN B 1 148 ? -6.383 4.164 3.131 1 98.88 148 ASN B O 1
ATOM 3466 N N . GLU B 1 149 ? -5.082 5.199 1.58 1 98.88 149 GLU B N 1
ATOM 3467 C CA . GLU B 1 149 ? -6.223 5.559 0.746 1 98.88 149 GLU B CA 1
ATOM 3468 C C . GLU B 1 149 ? -6.969 4.316 0.264 1 98.88 149 GLU B C 1
ATOM 3470 O O . GLU B 1 149 ? -8.203 4.277 0.289 1 98.88 149 GLU B O 1
ATOM 3475 N N . GLY B 1 150 ? -6.168 3.338 -0.178 1 98.69 150 GLY B N 1
ATOM 3476 C CA . GLY B 1 150 ? -6.766 2.076 -0.585 1 98.69 150 GLY B CA 1
ATOM 3477 C C . GLY B 1 150 ? -7.496 1.369 0.542 1 98.69 150 GLY B C 1
ATOM 3478 O O . GLY B 1 150 ? -8.594 0.838 0.344 1 98.69 150 GLY B O 1
ATOM 3479 N N . GLN B 1 151 ? -6.902 1.325 1.72 1 98.81 151 GLN B N 1
ATOM 3480 C CA . GLN B 1 151 ? -7.516 0.7 2.887 1 98.81 151 GLN B CA 1
ATOM 3481 C C . GLN B 1 151 ? -8.867 1.337 3.207 1 98.81 151 GLN B C 1
ATOM 3483 O O . GLN B 1 151 ? -9.844 0.634 3.479 1 98.81 151 GLN B O 1
ATOM 3488 N N . LEU B 1 152 ? -8.875 2.662 3.17 1 98.88 152 LEU B N 1
ATOM 3489 C CA . LEU B 1 152 ? -10.125 3.357 3.449 1 98.88 152 LEU B CA 1
ATOM 3490 C C . LEU B 1 152 ? -11.172 3.051 2.379 1 98.88 152 LEU B C 1
ATOM 3492 O O . LEU B 1 152 ? -12.344 2.859 2.691 1 98.88 152 LEU B O 1
ATOM 3496 N N . ARG B 1 153 ? -10.734 3.092 1.141 1 98.44 153 ARG B N 1
ATOM 3497 C CA . ARG B 1 153 ? -11.656 2.777 0.049 1 98.44 153 ARG B CA 1
ATOM 3498 C C . ARG B 1 153 ? -12.289 1.403 0.244 1 98.44 153 ARG B C 1
ATOM 3500 O O . ARG B 1 153 ? -13.492 1.241 0.074 1 98.44 153 ARG B O 1
ATOM 3507 N N . LEU B 1 154 ? -11.477 0.422 0.547 1 97.75 154 LEU B N 1
ATOM 3508 C CA . LEU B 1 154 ? -11.969 -0.931 0.777 1 97.75 154 LEU B CA 1
ATOM 3509 C C . LEU B 1 154 ? -12.922 -0.967 1.97 1 97.75 154 LEU B C 1
ATOM 3511 O O . LEU B 1 154 ? -13.938 -1.668 1.939 1 97.75 154 LEU B O 1
ATOM 3515 N N . TRP B 1 155 ? -12.555 -0.257 3.041 1 98.12 155 TRP B N 1
ATOM 3516 C CA . TRP B 1 155 ? -13.414 -0.16 4.215 1 98.12 155 TRP B CA 1
ATOM 3517 C C . TRP B 1 155 ? -14.789 0.396 3.844 1 98.12 155 TRP B C 1
ATOM 3519 O O . TRP B 1 155 ? -15.812 -0.141 4.258 1 98.12 155 TRP B O 1
ATOM 3529 N N . CYS B 1 156 ? -14.836 1.444 3.016 1 97.75 156 CYS B N 1
ATOM 3530 C CA . CYS B 1 156 ? -16.094 2.035 2.559 1 97.75 156 CYS B CA 1
ATOM 3531 C C . CYS B 1 156 ? -16.891 1.042 1.725 1 97.75 156 CYS B C 1
ATOM 3533 O O . CYS B 1 156 ? -18.125 1.052 1.754 1 97.75 156 CYS B O 1
ATOM 3535 N N . GLY B 1 157 ? -16.172 0.212 1.056 1 95.12 157 GLY B N 1
ATOM 3536 C CA . GLY B 1 157 ? -16.781 -0.757 0.164 1 95.12 157 GLY B CA 1
ATOM 3537 C C . GLY B 1 157 ? -17.531 -1.852 0.899 1 95.12 157 GLY B C 1
ATOM 3538 O O . GLY B 1 157 ? -18.328 -2.576 0.299 1 95.12 157 GLY B O 1
ATOM 3539 N N . LEU B 1 158 ? -17.281 -2.031 2.15 1 92.56 158 LEU B N 1
ATOM 3540 C CA . LEU B 1 158 ? -17.969 -3.035 2.951 1 92.56 158 LEU B CA 1
ATOM 3541 C C . LEU B 1 158 ? -19.453 -2.68 3.117 1 92.56 158 LEU B C 1
ATOM 3543 O O . LEU B 1 158 ? -20.234 -3.494 3.602 1 92.56 158 LEU B O 1
ATOM 3547 N N . GLY B 1 159 ? -19.766 -1.459 2.742 1 91.75 159 GLY B N 1
ATOM 3548 C CA . GLY B 1 159 ? -21.172 -1.048 2.775 1 91.75 159 GLY B CA 1
ATOM 3549 C C . GLY B 1 159 ? -21.641 -0.639 4.156 1 91.75 159 GLY B C 1
ATOM 3550 O O . GLY B 1 159 ? -20.875 -0.061 4.934 1 91.75 159 GLY B O 1
ATOM 3551 N N . ALA B 1 160 ? -22.984 -0.644 4.414 1 92.06 160 ALA B N 1
ATOM 3552 C CA . ALA B 1 160 ? -23.609 -0.34 5.703 1 92.06 160 ALA B CA 1
ATOM 3553 C C . ALA B 1 160 ? -23.531 1.154 6.008 1 92.06 160 ALA B C 1
ATOM 3555 O O . ALA B 1 160 ? -23.422 1.555 7.168 1 92.06 160 ALA B O 1
ATOM 3556 N N . GLY B 1 161 ? -23.438 1.979 4.941 1 95.38 161 GLY B N 1
ATOM 3557 C CA . GLY B 1 161 ? -23.469 3.42 5.137 1 95.38 161 GLY B CA 1
ATOM 3558 C C . GLY B 1 161 ? -22.109 4 5.477 1 95.38 161 GLY B C 1
ATOM 3559 O O . GLY B 1 161 ? -22 5.168 5.859 1 95.38 161 GLY B O 1
ATOM 3560 N N . ARG B 1 162 ? -21.062 3.207 5.324 1 97.5 162 ARG B N 1
ATOM 3561 C CA . ARG B 1 162 ? -19.703 3.68 5.586 1 97.5 162 ARG B CA 1
ATOM 3562 C C . ARG B 1 162 ? -19.297 4.762 4.59 1 97.5 162 ARG B C 1
ATOM 3564 O O . ARG B 1 162 ? -19.5 4.605 3.383 1 97.5 162 ARG B O 1
ATOM 3571 N N . ARG B 1 163 ? -18.766 5.863 5.113 1 98.31 163 ARG B N 1
ATOM 3572 C CA . ARG B 1 163 ? -18.281 6.984 4.316 1 98.31 163 ARG B CA 1
ATOM 3573 C C . ARG B 1 163 ? -16.859 7.367 4.719 1 98.31 163 ARG B C 1
ATOM 3575 O O . ARG B 1 163 ? -16.562 7.523 5.906 1 98.31 163 ARG B O 1
ATOM 3582 N N . GLY B 1 164 ? -16 7.441 3.756 1 98.75 164 GLY B N 1
ATOM 3583 C CA . GLY B 1 164 ? -14.609 7.793 3.984 1 98.75 164 GLY B CA 1
ATOM 3584 C C . GLY B 1 164 ? -14.148 8.969 3.146 1 98.75 164 GLY B C 1
ATOM 3585 O O . GLY B 1 164 ? -14.523 9.094 1.979 1 98.75 164 GLY B O 1
ATOM 3586 N N . ARG B 1 165 ? -13.422 9.906 3.734 1 98.88 165 ARG B N 1
ATOM 3587 C CA . ARG B 1 165 ? -12.781 11.016 3.033 1 98.88 165 ARG B CA 1
ATOM 3588 C C . ARG B 1 165 ? -11.273 11.023 3.271 1 98.88 165 ARG B C 1
ATOM 3590 O O . ARG B 1 165 ? -10.82 10.789 4.391 1 98.88 165 ARG B O 1
ATOM 3597 N N . VAL B 1 166 ? -10.57 11.18 2.219 1 98.94 166 VAL B N 1
ATOM 3598 C CA . VAL B 1 166 ? -9.117 11.297 2.266 1 98.94 166 VAL B CA 1
ATOM 3599 C C . VAL B 1 166 ? -8.703 12.758 2.131 1 98.94 166 VAL B C 1
ATOM 3601 O O . VAL B 1 166 ? -9.172 13.461 1.231 1 98.94 166 VAL B O 1
ATOM 3604 N N . ALA B 1 167 ? -7.879 13.203 3.027 1 98.94 167 ALA B N 1
ATOM 3605 C CA . ALA B 1 167 ? -7.27 14.523 2.912 1 98.94 167 ALA B CA 1
ATOM 3606 C C . ALA B 1 167 ? -5.812 14.414 2.463 1 98.94 167 ALA B C 1
ATOM 3608 O O . ALA B 1 167 ? -4.941 14.039 3.248 1 98.94 167 ALA B O 1
ATOM 3609 N N . ARG B 1 168 ? -5.527 14.711 1.264 1 98.88 168 ARG B N 1
ATOM 3610 C CA . ARG B 1 168 ? -4.141 14.867 0.835 1 98.88 168 ARG B CA 1
ATOM 3611 C C . ARG B 1 168 ? -3.59 16.234 1.236 1 98.88 168 ARG B C 1
ATOM 3613 O O . ARG B 1 168 ? -3.809 17.219 0.539 1 98.88 168 ARG B O 1
ATOM 3620 N N . LEU B 1 169 ? -2.887 16.219 2.307 1 98.81 169 LEU B N 1
ATOM 3621 C CA . LEU B 1 169 ? -2.322 17.453 2.861 1 98.81 169 LEU B CA 1
ATOM 3622 C C . LEU B 1 169 ? -1.025 17.828 2.15 1 98.81 169 LEU B C 1
ATOM 3624 O O . LEU B 1 169 ? -0.163 16.969 1.938 1 98.81 169 LEU B O 1
ATOM 3628 N N . PHE B 1 170 ? -0.951 19.016 1.759 1 98 170 PHE B N 1
ATOM 3629 C CA . PHE B 1 170 ? 0.318 19.516 1.242 1 98 170 PHE B CA 1
ATOM 3630 C C . PHE B 1 170 ? 1.173 20.094 2.367 1 98 170 PHE B C 1
ATOM 3632 O O . PHE B 1 170 ? 1.02 19.703 3.527 1 98 170 PHE B O 1
ATOM 3639 N N . ASN B 1 171 ? 2.223 20.828 2.188 1 96.31 171 ASN B N 1
ATOM 3640 C CA . ASN B 1 171 ? 3.199 21.234 3.193 1 96.31 171 ASN B CA 1
ATOM 3641 C C . ASN B 1 171 ? 2.578 22.156 4.242 1 96.31 171 ASN B C 1
ATOM 3643 O O . ASN B 1 171 ? 2.324 23.328 3.975 1 96.31 171 ASN B O 1
ATOM 3647 N N . CYS B 1 172 ? 2.389 21.594 5.414 1 97.06 172 CYS B N 1
ATOM 3648 C CA . CYS B 1 172 ? 1.829 22.344 6.531 1 97.06 172 CYS B CA 1
ATOM 3649 C C . CYS B 1 172 ? 2.934 22.922 7.406 1 97.06 172 CYS B C 1
ATOM 3651 O O . CYS B 1 172 ? 3.912 22.25 7.711 1 97.06 172 CYS B O 1
ATOM 3653 N N . ILE B 1 173 ? 2.74 24.156 7.824 1 95.56 173 ILE B N 1
ATOM 3654 C CA . ILE B 1 173 ? 3.756 24.797 8.656 1 95.56 173 ILE B CA 1
ATOM 3655 C C . ILE B 1 173 ? 3.109 25.359 9.922 1 95.56 173 ILE B C 1
ATOM 3657 O O . ILE B 1 173 ? 1.948 25.781 9.898 1 95.56 173 ILE B O 1
ATOM 3661 N N . ALA B 1 174 ? 3.793 25.312 10.969 1 94.88 174 ALA B N 1
ATOM 3662 C CA . ALA B 1 174 ? 3.393 25.906 12.242 1 94.88 174 ALA B CA 1
ATOM 3663 C C . ALA B 1 174 ? 4.57 25.969 13.211 1 94.88 174 ALA B C 1
ATOM 3665 O O . ALA B 1 174 ? 5.629 25.391 12.953 1 94.88 174 ALA B O 1
ATOM 3666 N N . HIS B 1 175 ? 4.398 26.625 14.266 1 90 175 HIS B N 1
ATOM 3667 C CA . HIS B 1 175 ? 5.465 26.922 15.219 1 90 175 HIS B CA 1
ATOM 3668 C C . HIS B 1 175 ? 5.879 25.672 15.977 1 90 175 HIS B C 1
ATOM 3670 O O . HIS B 1 175 ? 6.992 25.594 16.5 1 90 175 HIS B O 1
ATOM 3676 N N . ASP B 1 176 ? 5.02 24.703 16 1 89.5 176 ASP B N 1
ATOM 3677 C CA . ASP B 1 176 ? 5.246 23.547 16.875 1 89.5 176 ASP B CA 1
ATOM 3678 C C . ASP B 1 176 ? 5.5 22.281 16.062 1 89.5 176 ASP B C 1
ATOM 3680 O O . ASP B 1 176 ? 5.113 21.188 16.469 1 89.5 176 ASP B O 1
ATOM 3684 N N . ASP B 1 177 ? 6.016 22.5 14.828 1 88.62 177 ASP B N 1
ATOM 3685 C CA . ASP B 1 177 ? 6.48 21.344 14.07 1 88.62 177 ASP B CA 1
ATOM 3686 C C . ASP B 1 177 ? 7.527 20.562 14.852 1 88.62 177 ASP B C 1
ATOM 3688 O O . ASP B 1 177 ? 8.609 21.078 15.133 1 88.62 177 ASP B O 1
ATOM 3692 N N . PRO B 1 178 ? 7.277 19.312 15.141 1 81.69 178 PRO B N 1
ATOM 3693 C CA . PRO B 1 178 ? 8.188 18.562 16 1 81.69 178 PRO B CA 1
ATOM 3694 C C . PRO B 1 178 ? 9.352 17.938 15.227 1 81.69 178 PRO B C 1
ATOM 3696 O O . PRO B 1 178 ? 10.258 17.359 15.828 1 81.69 178 PRO B O 1
ATOM 3699 N N . ASN B 1 179 ? 9.359 18.031 13.953 1 82.81 179 ASN B N 1
ATOM 3700 C CA . ASN B 1 179 ? 10.344 17.344 13.117 1 82.81 179 ASN B CA 1
ATOM 3701 C C . ASN B 1 179 ? 11.352 18.328 12.523 1 82.81 179 ASN B C 1
ATOM 3703 O O . ASN B 1 179 ? 11.102 19.547 12.508 1 82.81 179 ASN B O 1
ATOM 3707 N N . ALA B 1 180 ? 12.422 17.781 12.117 1 76.5 180 ALA B N 1
ATOM 3708 C CA . ALA B 1 180 ? 13.492 18.578 11.523 1 76.5 180 ALA B CA 1
ATOM 3709 C C . ALA B 1 180 ? 13.172 18.938 10.078 1 76.5 180 ALA B C 1
ATOM 3711 O O . ALA B 1 180 ? 14 18.734 9.188 1 76.5 180 ALA B O 1
ATOM 3712 N N . HIS B 1 181 ? 12.039 19.594 9.93 1 84.75 181 HIS B N 1
ATOM 3713 C CA . HIS B 1 181 ? 11.68 20.109 8.617 1 84.75 181 HIS B CA 1
ATOM 3714 C C . HIS B 1 181 ? 12.391 21.422 8.32 1 84.75 181 HIS B C 1
ATOM 3716 O O . HIS B 1 181 ? 13.227 21.875 9.117 1 84.75 181 HIS B O 1
ATOM 3722 N N . LEU B 1 182 ? 12.195 21.953 7.176 1 85.31 182 LEU B N 1
ATOM 3723 C CA . LEU B 1 182 ? 12.938 23.094 6.637 1 85.31 182 LEU B CA 1
ATOM 3724 C C . LEU B 1 182 ? 12.828 24.297 7.562 1 85.31 182 LEU B C 1
ATOM 3726 O O . LEU B 1 182 ? 13.844 24.891 7.941 1 85.31 182 LEU B O 1
ATOM 3730 N N . ILE B 1 183 ? 11.641 24.641 8.031 1 88.75 183 ILE B N 1
ATOM 3731 C CA . ILE B 1 183 ? 11.43 25.875 8.758 1 88.75 183 ILE B CA 1
ATOM 3732 C C . ILE B 1 183 ? 12.102 25.797 10.133 1 88.75 183 ILE B C 1
ATOM 3734 O O . ILE B 1 183 ? 12.867 26.672 10.508 1 88.75 183 ILE B O 1
ATOM 3738 N N . PRO B 1 184 ? 11.906 24.656 10.836 1 85.81 184 PRO B N 1
ATOM 3739 C CA . PRO B 1 184 ? 12.648 24.531 12.094 1 85.81 184 PRO B CA 1
ATOM 3740 C C . PRO B 1 184 ? 14.164 24.625 11.891 1 85.81 184 PRO B C 1
ATOM 3742 O O . PRO B 1 184 ? 14.859 25.219 12.711 1 85.81 184 PRO B O 1
ATOM 3745 N N . ASP B 1 185 ? 14.617 24.125 10.828 1 87.88 185 ASP B N 1
ATOM 3746 C CA . ASP B 1 185 ? 16.047 24.141 10.523 1 87.88 185 ASP B CA 1
ATOM 3747 C C . ASP B 1 185 ? 16.516 25.562 10.227 1 87.88 185 ASP B C 1
ATOM 3749 O O . ASP B 1 185 ? 17.547 26 10.742 1 87.88 185 ASP B O 1
ATOM 3753 N N . VAL B 1 186 ? 15.836 26.281 9.469 1 90.88 186 VAL B N 1
ATOM 3754 C CA . VAL B 1 186 ? 16.141 27.656 9.109 1 90.88 186 VAL B CA 1
ATOM 3755 C C . VAL B 1 186 ? 16.141 28.531 10.359 1 90.88 186 VAL B C 1
ATOM 3757 O O . VAL B 1 186 ? 17.078 29.297 10.594 1 90.88 186 VAL B O 1
ATOM 3760 N N . LEU B 1 187 ? 15.125 28.375 11.133 1 89.81 187 LEU B N 1
ATOM 3761 C CA . LEU B 1 187 ? 15 29.172 12.344 1 89.81 187 LEU B CA 1
ATOM 3762 C C . LEU B 1 187 ? 16.141 28.906 13.305 1 89.81 187 LEU B C 1
ATOM 3764 O O . LEU B 1 187 ? 16.688 29.828 13.922 1 89.81 187 LEU B O 1
ATOM 3768 N N . ALA B 1 188 ? 16.5 27.656 13.422 1 90.31 188 ALA B N 1
ATOM 3769 C CA . ALA B 1 188 ? 17.625 27.281 14.289 1 90.31 188 ALA B CA 1
ATOM 3770 C C . ALA B 1 188 ? 18.906 27.953 13.844 1 90.31 188 ALA B C 1
ATOM 3772 O O . ALA B 1 188 ? 19.688 28.453 14.664 1 90.31 188 ALA B O 1
ATOM 3773 N N . GLN B 1 189 ? 19.109 28.031 12.578 1 92.38 189 GLN B N 1
ATOM 3774 C CA . GLN B 1 189 ? 20.328 28.609 12.031 1 92.38 189 GLN B CA 1
ATOM 3775 C C . GLN B 1 189 ? 20.312 30.141 12.164 1 92.38 189 GLN B C 1
ATOM 3777 O O . GLN B 1 189 ? 21.344 30.75 12.492 1 92.38 189 GLN B O 1
ATOM 3782 N N . ILE B 1 190 ? 19.219 30.766 11.906 1 92.25 190 ILE B N 1
ATOM 3783 C CA . ILE B 1 190 ? 19.109 32.219 12.039 1 92.25 190 ILE B CA 1
ATOM 3784 C C . ILE B 1 190 ? 19.328 32.625 13.492 1 92.25 190 ILE B C 1
ATOM 3786 O O . ILE B 1 190 ? 20.031 33.594 13.766 1 92.25 190 ILE B O 1
ATOM 3790 N N . ASN B 1 191 ? 18.734 31.844 14.367 1 91.12 191 ASN B N 1
ATOM 3791 C CA . ASN B 1 191 ? 18.844 32.156 15.789 1 91.12 191 ASN B CA 1
ATOM 3792 C C . ASN B 1 191 ? 20.266 31.938 16.297 1 91.12 191 ASN B C 1
ATOM 3794 O O . ASN B 1 191 ? 20.703 32.562 17.266 1 91.12 191 ASN B O 1
ATOM 3798 N N . ALA B 1 192 ? 20.922 31.047 15.695 1 93.38 192 ALA B N 1
ATOM 3799 C CA . ALA B 1 192 ? 22.281 30.734 16.109 1 93.38 192 ALA B CA 1
ATOM 3800 C C . ALA B 1 192 ? 23.25 31.828 15.648 1 93.38 192 ALA B C 1
ATOM 3802 O O . ALA B 1 192 ? 24.344 31.969 16.203 1 93.38 192 ALA B O 1
ATOM 3803 N N . ASP B 1 193 ? 22.938 32.562 14.633 1 93.5 193 ASP B N 1
ATOM 3804 C CA . ASP B 1 193 ? 23.734 33.656 14.094 1 93.5 193 ASP B CA 1
ATOM 3805 C C . ASP B 1 193 ? 23.031 35 14.312 1 93.5 193 ASP B C 1
ATOM 3807 O O . ASP B 1 193 ? 22.188 35.406 13.508 1 93.5 193 ASP B O 1
ATOM 3811 N N . PRO B 1 194 ? 23.406 35.75 15.258 1 91 194 PRO B N 1
ATOM 3812 C CA . PRO B 1 194 ? 22.703 36.969 15.625 1 91 194 PRO B CA 1
ATOM 3813 C C . PRO B 1 194 ? 22.984 38.125 14.664 1 91 194 PRO B C 1
ATOM 3815 O O . PRO B 1 194 ? 22.422 39.219 14.82 1 91 194 PRO B O 1
ATOM 3818 N N . SER B 1 195 ? 23.781 37.844 13.719 1 93.88 195 SER B N 1
ATOM 3819 C CA . SER B 1 195 ? 24.109 38.906 12.773 1 93.88 195 SER B CA 1
ATOM 3820 C C . SER B 1 195 ? 22.906 39.312 11.938 1 93.88 195 SER B C 1
ATOM 3822 O O . SER B 1 195 ? 21.891 38.594 11.914 1 93.88 195 SER B O 1
ATOM 3824 N N . ALA B 1 196 ? 23 40.5 11.375 1 95.12 196 ALA B N 1
ATOM 3825 C CA . ALA B 1 196 ? 21.938 40.969 10.484 1 95.12 196 ALA B CA 1
ATOM 3826 C C . ALA B 1 196 ? 21.844 40.125 9.227 1 95.12 196 ALA B C 1
ATOM 3828 O O . ALA B 1 196 ? 20.781 40.062 8.602 1 95.12 196 ALA B O 1
ATOM 3829 N N . GLU B 1 197 ? 22.906 39.5 8.867 1 96.44 197 GLU B N 1
ATOM 3830 C CA . GLU B 1 197 ? 22.969 38.625 7.684 1 96.44 197 GLU B CA 1
ATOM 3831 C C . GLU B 1 197 ? 23.469 37.219 8.039 1 96.44 197 GLU B C 1
ATOM 3833 O O . GLU B 1 197 ? 24.516 36.812 7.574 1 96.44 197 GLU B O 1
ATOM 3838 N N . PRO B 1 198 ? 22.625 36.5 8.766 1 95.75 198 PRO B N 1
ATOM 3839 C CA . PRO B 1 198 ? 23.062 35.156 9.172 1 95.75 198 PRO B CA 1
ATOM 3840 C C . PRO B 1 198 ? 23.359 34.25 7.98 1 95.75 198 PRO B C 1
ATOM 3842 O O . PRO B 1 198 ? 22.672 34.312 6.965 1 95.75 198 PRO B O 1
ATOM 3845 N N . LEU B 1 199 ? 24.391 33.469 8.109 1 95.19 199 LEU B N 1
ATOM 3846 C CA . LEU B 1 199 ? 24.766 32.469 7.094 1 95.19 199 LEU B CA 1
ATOM 3847 C C . LEU B 1 199 ? 24.047 31.156 7.336 1 95.19 199 LEU B C 1
ATOM 3849 O O . LEU B 1 199 ? 24.188 30.547 8.406 1 95.19 199 LEU B O 1
ATOM 3853 N N . LEU B 1 200 ? 23.219 30.828 6.379 1 94.88 200 LEU B N 1
ATOM 3854 C CA . LEU B 1 200 ? 22.5 29.562 6.457 1 94.88 200 LEU B CA 1
ATOM 3855 C C . LEU B 1 200 ? 23.109 28.547 5.504 1 94.88 200 LEU B C 1
ATOM 3857 O O . LEU B 1 200 ? 23.5 28.875 4.387 1 94.88 200 LEU B O 1
ATOM 3861 N N . ARG B 1 201 ? 23.234 27.328 5.965 1 93.56 201 ARG B N 1
ATOM 3862 C CA . ARG B 1 201 ? 23.641 26.203 5.121 1 93.56 201 ARG B CA 1
ATOM 3863 C C . ARG B 1 201 ? 22.438 25.312 4.809 1 93.56 201 ARG B C 1
ATOM 3865 O O . ARG B 1 201 ? 21.922 24.641 5.695 1 93.56 201 ARG B O 1
ATOM 3872 N N . LEU B 1 202 ? 22.031 25.344 3.633 1 92.38 202 LEU B N 1
ATOM 3873 C CA . LEU B 1 202 ? 20.859 24.578 3.199 1 92.38 202 LEU B CA 1
ATOM 3874 C C . LEU B 1 202 ? 21.172 23.781 1.941 1 92.38 202 LEU B C 1
ATOM 3876 O O . LEU B 1 202 ? 22.281 23.891 1.389 1 92.38 202 LEU B O 1
ATOM 3880 N N . GLY B 1 203 ? 20.297 22.859 1.674 1 88.94 203 GLY B N 1
ATOM 3881 C CA . GLY B 1 203 ? 20.438 22.141 0.422 1 88.94 203 GLY B CA 1
ATOM 3882 C C . GLY B 1 203 ? 19.938 22.922 -0.781 1 88.94 203 GLY B C 1
ATOM 3883 O O . GLY B 1 203 ? 20.234 24.109 -0.911 1 88.94 203 GLY B O 1
ATOM 3884 N N . ASN B 1 204 ? 19.172 22.234 -1.648 1 87.31 204 ASN B N 1
ATOM 3885 C CA . ASN B 1 204 ? 18.672 22.859 -2.863 1 87.31 204 ASN B CA 1
ATOM 3886 C C . ASN B 1 204 ? 17.625 23.938 -2.549 1 87.31 204 ASN B C 1
ATOM 3888 O O . ASN B 1 204 ? 16.703 23.719 -1.766 1 87.31 204 ASN B O 1
ATOM 3892 N N . LEU B 1 205 ? 17.797 25.078 -3.094 1 91.19 205 LEU B N 1
ATOM 3893 C CA . LEU B 1 205 ? 16.906 26.203 -2.811 1 91.19 205 LEU B CA 1
ATOM 3894 C C . LEU B 1 205 ? 15.805 26.312 -3.859 1 91.19 205 LEU B C 1
ATOM 3896 O O . LEU B 1 205 ? 14.836 27.047 -3.678 1 91.19 205 LEU B O 1
ATOM 3900 N N . GLU B 1 206 ? 15.891 25.5 -4.844 1 90.62 206 GLU B N 1
ATOM 3901 C CA . GLU B 1 206 ? 15.07 25.656 -6.035 1 90.62 206 GLU B CA 1
ATOM 3902 C C . GLU B 1 206 ? 13.734 24.938 -5.891 1 90.62 206 GLU B C 1
ATOM 3904 O O . GLU B 1 206 ? 12.719 25.391 -6.434 1 90.62 206 GLU B O 1
ATOM 3909 N N . PRO B 1 207 ? 13.742 23.812 -5.125 1 93.12 207 PRO B N 1
ATOM 3910 C CA . PRO B 1 207 ? 12.461 23.094 -5.031 1 93.12 207 PRO B CA 1
ATOM 3911 C C . PRO B 1 207 ? 11.328 23.984 -4.512 1 93.12 207 PRO B C 1
ATOM 3913 O O . PRO B 1 207 ? 11.555 24.828 -3.635 1 93.12 207 PRO B O 1
ATOM 3916 N N . ARG B 1 208 ? 10.195 23.844 -5.164 1 96.12 208 ARG B N 1
ATOM 3917 C CA . ARG B 1 208 ? 9.016 24.625 -4.82 1 96.12 208 ARG B CA 1
ATOM 3918 C C . ARG B 1 208 ? 7.949 23.75 -4.172 1 96.12 208 ARG B C 1
ATOM 3920 O O . ARG B 1 208 ? 7.754 22.609 -4.57 1 96.12 208 ARG B O 1
ATOM 3927 N N . ARG B 1 209 ? 7.301 24.266 -3.188 1 96.88 209 ARG B N 1
ATOM 3928 C CA . ARG B 1 209 ? 6.254 23.547 -2.475 1 96.88 209 ARG B CA 1
ATOM 3929 C C . ARG B 1 209 ? 5.031 24.422 -2.25 1 96.88 209 ARG B C 1
ATOM 3931 O O . ARG B 1 209 ? 5.141 25.656 -2.242 1 96.88 209 ARG B O 1
ATOM 3938 N N . ASP B 1 210 ? 3.906 23.859 -2.197 1 97.94 210 ASP B N 1
ATOM 3939 C CA . ASP B 1 210 ? 2.639 24.469 -1.798 1 97.94 210 ASP B CA 1
ATOM 3940 C C . ASP B 1 210 ? 2.463 24.422 -0.282 1 97.94 210 ASP B C 1
ATOM 3942 O O . ASP B 1 210 ? 2.113 23.375 0.277 1 97.94 210 ASP B O 1
ATOM 3946 N N . TYR B 1 211 ? 2.674 25.594 0.404 1 97.06 211 TYR B N 1
ATOM 3947 C CA . TYR B 1 211 ? 2.645 25.672 1.859 1 97.06 211 TYR B CA 1
ATOM 3948 C C . TYR B 1 211 ? 1.294 26.172 2.352 1 97.06 211 TYR B C 1
ATOM 3950 O O . TYR B 1 211 ? 0.665 27.016 1.7 1 97.06 211 TYR B O 1
ATOM 3958 N N . MET B 1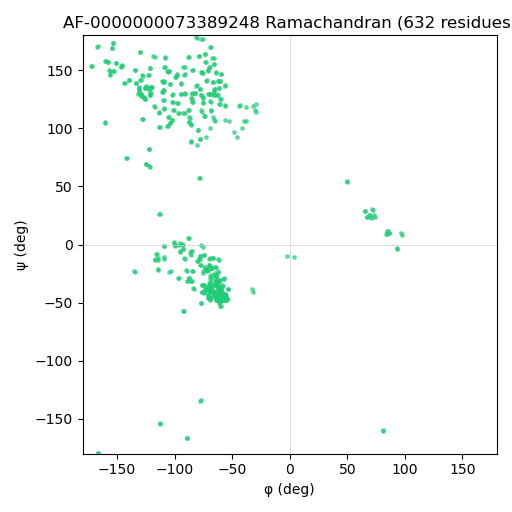 212 ? 0.918 25.688 3.453 1 97.38 212 MET B N 1
ATOM 3959 C CA . MET B 1 212 ? -0.218 26.25 4.188 1 97.38 212 MET B CA 1
ATOM 3960 C C . MET B 1 212 ? -0.007 26.125 5.691 1 97.38 212 MET B C 1
ATOM 3962 O O . MET B 1 212 ? 0.771 25.281 6.145 1 97.38 212 MET B O 1
ATOM 3966 N N . HIS B 1 213 ? -0.608 27 6.449 1 97.31 213 HIS B N 1
ATOM 3967 C CA . HIS B 1 213 ? -0.511 26.875 7.898 1 97.31 213 HIS B CA 1
ATOM 3968 C C . HIS B 1 213 ? -1.316 25.688 8.414 1 97.31 213 HIS B C 1
ATOM 3970 O O . HIS B 1 213 ? -2.396 25.391 7.898 1 97.31 213 HIS B O 1
ATOM 3976 N N . ALA B 1 214 ? -0.905 25.109 9.477 1 97.62 214 ALA B N 1
ATOM 3977 C CA . ALA B 1 214 ? -1.538 23.922 10.055 1 97.62 214 ALA B CA 1
ATOM 3978 C C . ALA B 1 214 ? -2.959 24.234 10.523 1 97.62 214 ALA B C 1
ATOM 3980 O O . ALA B 1 214 ? -3.824 23.344 10.523 1 97.62 214 ALA B O 1
ATOM 3981 N N . ASP B 1 215 ? -3.25 25.453 10.922 1 97.62 215 ASP B N 1
ATOM 3982 C CA . ASP B 1 215 ? -4.605 25.844 11.289 1 97.62 215 ASP B CA 1
ATOM 3983 C C . ASP B 1 215 ? -5.566 25.688 10.109 1 97.62 215 ASP B C 1
ATOM 3985 O O . ASP B 1 215 ? -6.727 25.328 10.297 1 97.62 215 ASP B O 1
ATOM 3989 N N . GLU B 1 216 ? -5.098 26.016 8.969 1 98.19 216 GLU B N 1
ATOM 3990 C CA . GLU B 1 216 ? -5.926 25.891 7.773 1 98.19 216 GLU B CA 1
ATOM 3991 C C . GLU B 1 216 ? -6.148 24.422 7.41 1 98.19 216 GLU B C 1
ATOM 3993 O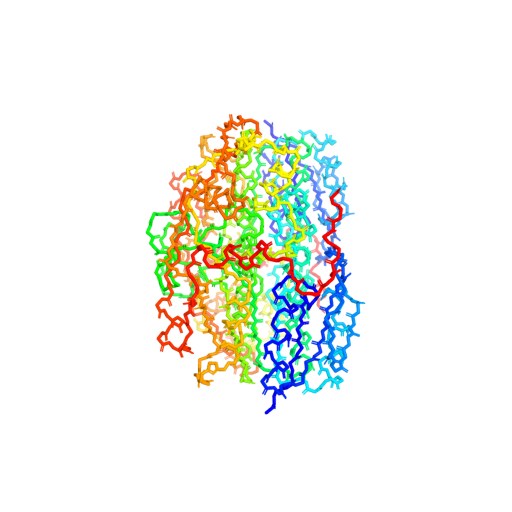 O . GLU B 1 216 ? -7.238 24.047 6.977 1 98.19 216 GLU B O 1
ATOM 3998 N N . ALA B 1 217 ? -5.09 23.641 7.559 1 98.56 217 ALA B N 1
ATOM 3999 C CA . ALA B 1 217 ? -5.258 22.203 7.371 1 98.56 217 ALA B CA 1
ATOM 4000 C C . ALA B 1 217 ? -6.332 21.641 8.297 1 98.56 217 ALA B C 1
ATOM 4002 O O . ALA B 1 217 ? -7.168 20.844 7.883 1 98.56 217 ALA B O 1
ATOM 4003 N N . ALA B 1 218 ? -6.301 22.062 9.578 1 98.75 218 ALA B N 1
ATOM 4004 C CA . ALA B 1 218 ? -7.285 21.625 10.562 1 98.75 218 ALA B CA 1
ATOM 4005 C C . ALA B 1 218 ? -8.703 22.016 10.133 1 98.75 218 ALA B C 1
ATOM 4007 O O . ALA B 1 218 ? -9.625 21.203 10.227 1 98.75 218 ALA B O 1
ATOM 4008 N N . ALA B 1 219 ? -8.844 23.25 9.688 1 98.62 219 ALA B N 1
ATOM 4009 C CA . ALA B 1 219 ? -10.141 23.703 9.211 1 98.62 219 ALA B CA 1
ATOM 4010 C C . ALA B 1 219 ? -10.617 22.875 8.016 1 98.62 219 ALA B C 1
ATOM 4012 O O . ALA B 1 219 ? -11.805 22.578 7.898 1 98.62 219 ALA B O 1
ATOM 4013 N N . GLY B 1 220 ? -9.695 22.562 7.102 1 98.81 220 GLY B N 1
ATOM 4014 C CA . GLY B 1 220 ? -10.031 21.703 5.969 1 98.81 220 GLY B CA 1
ATOM 4015 C C . GLY B 1 220 ? -10.477 20.312 6.375 1 98.81 220 GLY B C 1
ATOM 4016 O O . GLY B 1 220 ? -11.43 19.781 5.809 1 98.81 220 GLY B O 1
ATOM 4017 N N . LEU B 1 221 ? -9.805 19.719 7.328 1 98.81 221 LEU B N 1
ATOM 4018 C CA . LEU B 1 221 ? -10.188 18.422 7.852 1 98.81 221 LEU B CA 1
ATOM 4019 C C . LEU B 1 221 ? -11.586 18.453 8.453 1 98.81 221 LEU B C 1
ATOM 4021 O O . LEU B 1 221 ? -12.383 17.531 8.234 1 98.81 221 LEU B O 1
ATOM 4025 N N . ALA B 1 222 ? -11.891 19.516 9.211 1 98.62 222 ALA B N 1
ATOM 4026 C CA . ALA B 1 222 ? -13.227 19.688 9.766 1 98.62 222 ALA B CA 1
ATOM 4027 C C . ALA B 1 222 ? -14.273 19.797 8.656 1 98.62 222 ALA B C 1
ATOM 4029 O O . ALA B 1 222 ? -15.367 19.234 8.773 1 98.62 222 ALA B O 1
ATOM 4030 N N . ALA B 1 223 ? -13.93 20.5 7.57 1 98.44 223 ALA B N 1
ATOM 4031 C CA . ALA B 1 223 ? -14.844 20.641 6.441 1 98.44 223 ALA B CA 1
ATOM 4032 C C . ALA B 1 223 ? -15.148 19.297 5.797 1 98.44 223 ALA B C 1
ATOM 4034 O O . ALA B 1 223 ? -16.25 19.062 5.309 1 98.44 223 ALA B O 1
ATOM 4035 N N . LEU B 1 224 ? -14.172 18.406 5.742 1 98.56 224 LEU B N 1
ATOM 4036 C CA . LEU B 1 224 ? -14.383 17.078 5.184 1 98.56 224 LEU B CA 1
ATOM 4037 C C . LEU B 1 224 ? -15.414 16.312 6 1 98.56 224 LEU B C 1
ATOM 4039 O O . LEU B 1 224 ? -16.203 15.539 5.441 1 98.56 224 LEU B O 1
ATOM 4043 N N . LEU B 1 225 ? -15.406 16.484 7.32 1 97.19 225 LEU B N 1
ATOM 4044 C CA . LEU B 1 225 ? -16.375 15.836 8.195 1 97.19 225 LEU B CA 1
ATOM 4045 C C . LEU B 1 225 ? -17.797 16.297 7.863 1 97.19 225 LEU B C 1
ATOM 4047 O O . LEU B 1 225 ? -18.766 15.562 8.086 1 97.19 225 LEU B O 1
ATOM 4051 N N . ASP B 1 226 ? -17.859 17.484 7.27 1 95.94 226 ASP B N 1
ATOM 4052 C CA . ASP B 1 226 ? -19.156 18.094 7.02 1 95.94 226 ASP B CA 1
ATOM 4053 C C . ASP B 1 226 ? -19.578 17.906 5.562 1 95.94 226 ASP B C 1
ATOM 4055 O O . ASP B 1 226 ? -20.562 18.516 5.113 1 95.94 226 ASP B O 1
ATOM 4059 N N . ASP B 1 227 ? -18.734 17.172 4.738 1 96.38 227 ASP B N 1
ATOM 4060 C CA . ASP B 1 227 ? -19.125 16.906 3.355 1 96.38 227 ASP B CA 1
ATOM 4061 C C . ASP B 1 227 ? -20.594 16.5 3.264 1 96.38 227 ASP B C 1
ATOM 4063 O O . ASP B 1 227 ? -21 15.477 3.838 1 96.38 227 ASP B O 1
ATOM 4067 N N . PRO B 1 228 ? -21.359 17.234 2.562 1 93 228 PRO B N 1
ATOM 4068 C CA . PRO B 1 228 ? -22.812 17.016 2.576 1 93 228 PRO B CA 1
ATOM 4069 C C . PRO B 1 228 ? -23.234 15.828 1.709 1 93 228 PRO B C 1
ATOM 4071 O O . PRO B 1 228 ? -24.391 15.422 1.735 1 93 228 PRO B O 1
ATOM 4074 N N . ARG B 1 229 ? -22.391 15.234 0.89 1 94.94 229 ARG B N 1
ATOM 4075 C CA . ARG B 1 229 ? -22.734 14.164 -0.039 1 94.94 229 ARG B CA 1
ATOM 4076 C C . ARG B 1 229 ? -22.859 12.828 0.687 1 94.94 229 ARG B C 1
ATOM 4078 O O . ARG B 1 229 ? -21.891 12.062 0.763 1 94.94 229 ARG B O 1
ATOM 4085 N N . ALA B 1 230 ? -24 12.578 1.081 1 88.62 230 ALA B N 1
ATOM 4086 C CA . ALA B 1 230 ? -24.25 11.391 1.896 1 88.62 230 ALA B CA 1
ATOM 4087 C C . ALA B 1 230 ? -24.156 10.117 1.059 1 88.62 230 ALA B C 1
ATOM 4089 O O . ALA B 1 230 ? -23.844 9.047 1.58 1 88.62 230 ALA B O 1
ATOM 4090 N N . ASP B 1 231 ? -24.328 10.281 -0.223 1 93.75 231 ASP B N 1
ATOM 4091 C CA . ASP B 1 231 ? -24.391 9.102 -1.086 1 93.75 231 ASP B CA 1
ATOM 4092 C C . ASP B 1 231 ? -23.016 8.742 -1.628 1 93.75 231 ASP B C 1
ATOM 4094 O O . ASP B 1 231 ? -22.844 7.676 -2.225 1 93.75 231 ASP B O 1
ATOM 4098 N N . THR B 1 232 ? -22.078 9.625 -1.446 1 97.06 232 THR B N 1
ATOM 4099 C CA . THR B 1 232 ? -20.719 9.344 -1.872 1 97.06 232 THR B CA 1
ATOM 4100 C C . THR B 1 232 ? -19.938 8.609 -0.779 1 97.06 232 THR B C 1
ATOM 4102 O O . THR B 1 232 ? -19.609 9.188 0.255 1 97.06 232 THR B O 1
ATOM 4105 N N . ALA B 1 233 ? -19.656 7.32 -1.021 1 97.69 233 ALA B N 1
ATOM 4106 C CA . ALA B 1 233 ? -19.062 6.473 0.01 1 97.69 233 ALA B CA 1
ATOM 4107 C C . ALA B 1 233 ? -17.594 6.844 0.246 1 97.69 233 ALA B C 1
ATOM 4109 O O . ALA B 1 233 ? -17.125 6.816 1.383 1 97.69 233 ALA B O 1
ATOM 4110 N N . PHE B 1 234 ? -16.891 7.207 -0.812 1 98.62 234 PHE B N 1
ATOM 4111 C CA . PHE B 1 234 ? -15.453 7.453 -0.747 1 98.62 234 PHE B CA 1
ATOM 4112 C C . PHE B 1 234 ? -15.062 8.609 -1.661 1 98.62 234 PHE B C 1
ATOM 4114 O O . PHE B 1 234 ? -15.578 8.727 -2.775 1 98.62 234 PHE B O 1
ATOM 4121 N N . ASP B 1 235 ? -14.172 9.469 -1.211 1 98.69 235 ASP B N 1
ATOM 4122 C CA . ASP B 1 235 ? -13.664 10.539 -2.061 1 98.69 235 ASP B CA 1
ATOM 4123 C C . ASP B 1 235 ? -12.336 11.086 -1.526 1 98.69 235 ASP B C 1
ATOM 4125 O O . ASP B 1 235 ? -12 10.867 -0.361 1 98.69 235 ASP B O 1
ATOM 4129 N N . VAL B 1 236 ? -11.547 11.688 -2.314 1 98.75 236 VAL B N 1
ATOM 4130 C CA . VAL B 1 236 ? -10.219 12.211 -2.021 1 98.75 236 VAL B CA 1
ATOM 4131 C C . VAL B 1 236 ? -10.188 13.719 -2.287 1 98.75 236 VAL B C 1
ATOM 4133 O O . VAL B 1 236 ? -10.711 14.188 -3.301 1 98.75 236 VAL B O 1
ATOM 4136 N N . PHE B 1 237 ? -9.586 14.484 -1.378 1 98.88 237 PHE B N 1
ATOM 4137 C CA . PHE B 1 237 ? -9.492 15.93 -1.519 1 98.88 237 PHE B CA 1
ATOM 4138 C C . PHE B 1 237 ? -8.07 16.406 -1.292 1 98.88 237 PHE B C 1
ATOM 4140 O O . PHE B 1 237 ? -7.41 15.992 -0.335 1 98.88 237 PHE B O 1
ATOM 4147 N N . ASN B 1 238 ? -7.609 17.297 -2.148 1 98.81 238 ASN B N 1
ATOM 4148 C CA . ASN B 1 238 ? -6.426 18.094 -1.844 1 98.81 238 ASN B CA 1
ATOM 4149 C C . ASN B 1 238 ? -6.738 19.188 -0.835 1 98.81 238 ASN B C 1
ATOM 4151 O O . ASN B 1 238 ? -7.711 19.922 -0.997 1 98.81 238 ASN B O 1
ATOM 4155 N N . LEU B 1 239 ? -6.027 19.25 0.182 1 98.81 239 LEU B N 1
ATOM 4156 C CA . LEU B 1 239 ? -5.984 20.438 1.029 1 98.81 239 LEU B CA 1
ATOM 4157 C C . LEU B 1 239 ? -4.676 21.188 0.84 1 98.81 239 LEU B C 1
ATOM 4159 O O . LEU B 1 239 ? -3.645 20.797 1.396 1 98.81 239 LEU B O 1
ATOM 4163 N N . CYS B 1 240 ? -4.746 22.234 0.105 1 98.69 240 CYS B N 1
ATOM 4164 C CA . CYS B 1 240 ? -3.572 23 -0.311 1 98.69 240 CYS B CA 1
ATOM 4165 C C . CYS B 1 240 ? -3.936 24.438 -0.609 1 98.69 240 CYS B C 1
ATOM 4167 O O . CYS B 1 240 ? -5.117 24.797 -0.646 1 98.69 240 CYS B O 1
ATOM 4169 N N . SER B 1 241 ? -2.963 25.266 -0.767 1 97.88 241 SER B N 1
ATOM 4170 C CA . SER B 1 241 ? -3.188 26.688 -1.013 1 97.88 241 SER B CA 1
ATOM 4171 C C . SER B 1 241 ? -3.412 26.953 -2.496 1 97.88 241 SER B C 1
ATOM 4173 O O . SER B 1 241 ? -4.078 27.922 -2.857 1 97.88 241 SER B O 1
ATOM 4175 N N . GLY B 1 242 ? -2.754 26.125 -3.369 1 97.88 242 GLY B N 1
ATOM 4176 C CA . GLY B 1 242 ? -2.795 26.375 -4.801 1 97.88 242 GLY B CA 1
ATOM 4177 C C . GLY B 1 242 ? -1.728 27.344 -5.277 1 97.88 242 GLY B C 1
ATOM 4178 O O . GLY B 1 242 ? -1.766 27.797 -6.418 1 97.88 242 GLY B O 1
ATOM 4179 N N . VAL B 1 243 ? -0.796 27.656 -4.398 1 97.25 243 VAL B N 1
ATOM 4180 C CA . VAL B 1 243 ? 0.334 28.516 -4.727 1 97.25 243 VAL B CA 1
ATOM 4181 C C . VAL B 1 243 ? 1.635 27.859 -4.27 1 97.25 243 VAL B C 1
ATOM 4183 O O . VAL B 1 243 ? 1.699 27.297 -3.18 1 97.25 243 VAL B O 1
ATOM 4186 N N . GLU B 1 244 ? 2.572 27.844 -5.082 1 96.38 244 GLU B N 1
ATOM 4187 C CA . GLU B 1 244 ? 3.84 27.234 -4.699 1 96.38 244 GLU B CA 1
ATOM 4188 C C . GLU B 1 244 ? 4.926 28.281 -4.496 1 96.38 244 GLU B C 1
ATOM 4190 O O . GLU B 1 244 ? 4.879 29.359 -5.102 1 96.38 244 GLU B O 1
ATOM 4195 N N . HIS B 1 245 ? 5.887 28 -3.676 1 96.62 245 HIS B N 1
ATOM 4196 C CA . HIS B 1 245 ? 7.012 28.875 -3.354 1 96.62 245 HIS B CA 1
ATOM 4197 C C . HIS B 1 245 ? 8.312 28.078 -3.252 1 96.62 245 HIS B C 1
ATOM 4199 O O . HIS B 1 245 ? 8.32 26.953 -2.725 1 96.62 245 HIS B O 1
ATOM 4205 N N . ALA B 1 246 ? 9.359 28.672 -3.729 1 96.06 246 ALA B N 1
ATOM 4206 C CA . ALA B 1 246 ? 10.664 28.047 -3.629 1 96.06 246 ALA B CA 1
ATOM 4207 C C . ALA B 1 246 ? 11.195 28.094 -2.199 1 96.06 246 ALA B C 1
ATOM 4209 O O . ALA B 1 246 ? 10.805 28.969 -1.419 1 96.06 246 ALA B O 1
ATOM 4210 N N . VAL B 1 247 ? 12.109 27.156 -1.938 1 93.62 247 VAL B N 1
ATOM 4211 C CA . VAL B 1 247 ? 12.773 27.141 -0.64 1 93.62 247 VAL B CA 1
ATOM 4212 C C . VAL B 1 247 ? 13.453 28.484 -0.379 1 93.62 247 VAL B C 1
ATOM 4214 O O . VAL B 1 247 ? 13.367 29.016 0.726 1 93.62 247 VAL B O 1
ATOM 4217 N N . GLY B 1 248 ? 14.109 29.031 -1.401 1 93.88 248 GLY B N 1
ATOM 4218 C CA . GLY B 1 248 ? 14.758 30.312 -1.265 1 93.88 248 GLY B CA 1
ATOM 4219 C C . GLY B 1 248 ? 13.797 31.438 -0.887 1 93.88 248 GLY B C 1
ATOM 4220 O O . GLY B 1 248 ? 14.141 32.312 -0.087 1 93.88 248 GLY B O 1
ATOM 4221 N N . GLU B 1 249 ? 12.633 31.438 -1.496 1 94.75 249 GLU B N 1
ATOM 4222 C CA . GLU B 1 249 ? 11.602 32.438 -1.187 1 94.75 249 GLU B CA 1
ATOM 4223 C C . GLU B 1 249 ? 11.148 32.312 0.264 1 94.75 249 GLU B C 1
ATOM 4225 O O . GLU B 1 249 ? 10.938 33.312 0.937 1 94.75 249 GLU B O 1
ATOM 4230 N N . LEU B 1 250 ? 10.977 31.062 0.635 1 95.25 250 LEU B N 1
ATOM 4231 C CA . LEU B 1 250 ? 10.578 30.812 2.016 1 95.25 250 LEU B CA 1
ATOM 4232 C C . LEU B 1 250 ? 11.602 31.391 2.99 1 95.25 250 LEU B C 1
ATOM 4234 O O . LEU B 1 250 ? 11.234 32.062 3.963 1 95.25 250 LEU B O 1
ATOM 4238 N N . VAL B 1 251 ? 12.867 31.172 2.719 1 94.81 251 VAL B N 1
ATOM 4239 C CA . VAL B 1 251 ? 13.953 31.625 3.574 1 94.81 251 VAL B CA 1
ATOM 4240 C C . VAL B 1 251 ? 13.992 33.156 3.6 1 94.81 251 VAL B C 1
ATOM 4242 O O . VAL B 1 251 ? 14.141 33.75 4.66 1 94.81 251 VAL B O 1
ATOM 4245 N N . SER B 1 252 ? 13.859 33.688 2.445 1 95.12 252 SER B N 1
ATOM 4246 C CA . SER B 1 252 ? 13.859 35.156 2.332 1 95.12 252 SER B CA 1
ATOM 4247 C C . SER B 1 252 ? 12.703 35.781 3.127 1 95.12 252 SER B C 1
ATOM 4249 O O . SER B 1 252 ? 12.891 36.781 3.814 1 95.12 252 SER B O 1
ATOM 4251 N N . GLU B 1 253 ? 11.523 35.188 3.002 1 95.56 253 GLU B N 1
ATOM 4252 C CA . GLU B 1 253 ? 10.352 35.656 3.727 1 95.56 253 GLU B CA 1
ATOM 4253 C C . GLU B 1 253 ? 10.555 35.562 5.234 1 95.56 253 GLU B C 1
ATOM 4255 O O . GLU B 1 253 ? 10.188 36.469 5.98 1 95.56 253 GLU B O 1
ATOM 4260 N N . ILE B 1 254 ? 11.109 34.406 5.688 1 94.94 254 ILE B N 1
ATOM 4261 C CA . ILE B 1 254 ? 11.391 34.219 7.105 1 94.94 254 ILE B CA 1
ATOM 4262 C C . ILE B 1 254 ? 12.359 35.312 7.59 1 94.94 254 ILE B C 1
ATOM 4264 O O . ILE B 1 254 ? 12.141 35.938 8.625 1 94.94 254 ILE B O 1
ATOM 4268 N N . GLY B 1 255 ? 13.445 35.531 6.812 1 94.75 255 GLY B N 1
ATOM 4269 C CA . GLY B 1 255 ? 14.406 36.562 7.141 1 94.75 255 GLY B CA 1
ATOM 4270 C C . GLY B 1 255 ? 13.773 37.938 7.277 1 94.75 255 GLY B C 1
ATOM 4271 O O . GLY B 1 255 ? 14.023 38.656 8.25 1 94.75 255 GLY B O 1
ATOM 4272 N N . ALA B 1 256 ? 12.984 38.25 6.328 1 95.38 256 ALA B N 1
ATOM 4273 C CA . ALA B 1 256 ? 12.328 39.562 6.312 1 95.38 256 ALA B CA 1
ATOM 4274 C C . ALA B 1 256 ? 11.453 39.719 7.551 1 95.38 256 ALA B C 1
ATOM 4276 O O . ALA B 1 256 ? 11.453 40.812 8.164 1 95.38 256 ALA B O 1
ATOM 4277 N N . LEU B 1 257 ? 10.695 38.75 7.887 1 94.31 257 LEU B N 1
ATOM 4278 C CA . LEU B 1 257 ? 9.797 38.812 9.039 1 94.31 257 LEU B CA 1
ATOM 4279 C C . LEU B 1 257 ? 10.586 38.938 10.336 1 94.31 257 LEU B C 1
ATOM 4281 O O . LEU B 1 257 ? 10.102 39.5 11.312 1 94.31 257 LEU B O 1
ATOM 4285 N N . MET B 1 258 ? 11.797 38.438 10.305 1 94.31 258 MET B N 1
ATOM 4286 C CA . MET B 1 258 ? 12.633 38.469 11.5 1 94.31 258 MET B CA 1
ATOM 4287 C C . MET B 1 258 ? 13.555 39.688 11.484 1 94.31 258 MET B C 1
ATOM 4289 O O . MET B 1 258 ? 14.375 39.875 12.391 1 94.31 258 MET B O 1
ATOM 4293 N N . GLY B 1 259 ? 13.422 40.5 10.422 1 94.88 259 GLY B N 1
ATOM 4294 C CA . GLY B 1 259 ? 14.266 41.688 10.289 1 94.88 259 GLY B CA 1
ATOM 4295 C C . GLY B 1 259 ? 15.711 41.344 9.977 1 94.88 259 GLY B C 1
ATOM 4296 O O . GLY B 1 259 ? 16.625 42.062 10.43 1 94.88 259 GLY B O 1
ATOM 4297 N N . ARG B 1 260 ? 15.875 40.188 9.43 1 95.62 260 ARG B N 1
ATOM 4298 C CA . ARG B 1 260 ? 17.203 39.719 9.039 1 95.62 260 ARG B CA 1
ATOM 4299 C C . ARG B 1 260 ? 17.297 39.5 7.531 1 95.62 260 ARG B C 1
ATOM 4301 O O . ARG B 1 260 ? 16.266 39.469 6.844 1 95.62 260 ARG B O 1
ATOM 4308 N N . THR B 1 261 ? 18.531 39.438 6.984 1 96 261 THR B N 1
ATOM 4309 C CA . THR B 1 261 ? 18.781 39.125 5.582 1 96 261 THR B CA 1
ATOM 4310 C C . THR B 1 261 ? 19.688 37.906 5.453 1 96 261 THR B C 1
ATOM 4312 O O . THR B 1 261 ? 20.891 38.062 5.203 1 96 261 THR B O 1
ATOM 4315 N N . PRO B 1 262 ? 19.078 36.75 5.559 1 95.31 262 PRO B N 1
ATOM 4316 C CA . PRO B 1 262 ? 19.906 35.531 5.551 1 95.31 262 PRO B CA 1
ATOM 4317 C C . PRO B 1 262 ? 20.688 35.375 4.25 1 95.31 262 PRO B C 1
ATOM 4319 O O . PRO B 1 262 ? 20.156 35.625 3.168 1 95.31 262 PRO B O 1
ATOM 4322 N N . ARG B 1 263 ? 21.969 35.031 4.352 1 94.69 263 ARG B N 1
ATOM 4323 C CA . ARG B 1 263 ? 22.781 34.531 3.252 1 94.69 263 ARG B CA 1
ATOM 4324 C C . ARG B 1 263 ? 22.797 33 3.23 1 94.69 263 ARG B C 1
ATOM 4326 O O . ARG B 1 263 ? 22.938 32.375 4.273 1 94.69 263 ARG B O 1
ATOM 4333 N N . VAL B 1 264 ? 22.516 32.5 2.072 1 93.88 264 VAL B N 1
ATOM 4334 C CA . VAL B 1 264 ? 22.391 31.031 2.016 1 93.88 264 VAL B CA 1
ATOM 4335 C C . VAL B 1 264 ? 23.562 30.438 1.239 1 93.88 264 VAL B C 1
ATOM 4337 O O . VAL B 1 264 ? 23.875 30.891 0.132 1 93.88 264 VAL B O 1
ATOM 4340 N N . GLU B 1 265 ? 24.266 29.547 1.847 1 92.75 265 GLU B N 1
ATOM 4341 C CA . GLU B 1 265 ? 25.25 28.688 1.187 1 92.75 265 GLU B CA 1
ATOM 4342 C C . GLU B 1 265 ? 24.703 27.297 0.939 1 92.75 265 GLU B C 1
ATOM 4344 O O . GLU B 1 265 ? 24.25 26.625 1.872 1 92.75 265 GLU B O 1
ATOM 4349 N N . VAL B 1 266 ? 24.734 26.938 -0.304 1 89.75 266 VAL B N 1
ATOM 4350 C CA . VAL B 1 266 ? 24.25 25.609 -0.646 1 89.75 266 VAL B CA 1
ATOM 4351 C C . VAL B 1 266 ? 25.312 24.562 -0.275 1 89.75 266 VAL B C 1
ATOM 4353 O O . VAL B 1 266 ? 26.422 24.594 -0.793 1 89.75 266 VAL B O 1
ATOM 4356 N N . ASP B 1 267 ? 24.938 23.781 0.619 1 89 267 ASP B N 1
ATOM 4357 C CA . ASP B 1 267 ? 25.781 22.672 1.064 1 89 267 ASP B CA 1
ATOM 4358 C C . ASP B 1 267 ? 25.469 21.391 0.291 1 89 267 ASP B C 1
ATOM 4360 O O . ASP B 1 267 ? 24.391 20.812 0.46 1 89 267 ASP B O 1
ATOM 4364 N N . PRO B 1 268 ? 26.375 20.906 -0.511 1 82.56 268 PRO B N 1
ATOM 4365 C CA . PRO B 1 268 ? 26.125 19.703 -1.325 1 82.56 268 PRO B CA 1
ATOM 4366 C C . PRO B 1 268 ? 25.734 18.5 -0.489 1 82.56 268 PRO B C 1
ATOM 4368 O O . PRO B 1 268 ? 24.984 17.625 -0.963 1 82.56 268 PRO B O 1
ATOM 4371 N N . LYS B 1 269 ? 26.188 18.453 0.68 1 79.25 269 LYS B N 1
ATOM 4372 C CA . LYS B 1 269 ? 25.906 17.328 1.557 1 79.25 269 LYS B CA 1
ATOM 4373 C C . LYS B 1 269 ? 24.453 17.297 1.978 1 79.25 269 LYS B C 1
ATOM 4375 O O . LYS B 1 269 ? 23.938 16.266 2.432 1 79.25 269 LYS B O 1
ATOM 4380 N N . ARG B 1 270 ? 23.781 18.469 1.828 1 78.94 270 ARG B N 1
ATOM 4381 C CA . ARG B 1 270 ? 22.391 18.609 2.238 1 78.94 270 ARG B CA 1
ATOM 4382 C C . ARG B 1 270 ? 21.453 18.484 1.041 1 78.94 270 ARG B C 1
ATOM 4384 O O . ARG B 1 270 ? 20.234 18.547 1.193 1 78.94 270 ARG B O 1
ATOM 4391 N N . GLN B 1 271 ? 22.109 18.312 -0.027 1 77.44 271 GLN B N 1
ATOM 4392 C CA . GLN B 1 271 ? 21.281 18.172 -1.224 1 77.44 271 GLN B CA 1
ATOM 4393 C C . GLN B 1 271 ? 20.812 16.734 -1.4 1 77.44 271 GLN B C 1
ATOM 4395 O O . GLN B 1 271 ? 21.594 15.797 -1.25 1 77.44 271 GLN B O 1
ATOM 4400 N N . ARG B 1 272 ? 19.5 16.609 -1.616 1 71.69 272 ARG B N 1
ATOM 4401 C CA . ARG B 1 272 ? 18.938 15.297 -1.95 1 71.69 272 ARG B CA 1
ATOM 4402 C C . ARG B 1 272 ? 19.219 14.938 -3.408 1 71.69 272 ARG B C 1
ATOM 4404 O O . ARG B 1 272 ? 19.016 15.766 -4.301 1 71.69 272 ARG B O 1
ATOM 4411 N N . PRO B 1 273 ? 19.781 13.68 -3.531 1 66.25 273 PRO B N 1
ATOM 4412 C CA . PRO B 1 273 ? 20.047 13.32 -4.926 1 66.25 273 PRO B CA 1
ATOM 4413 C C . PRO B 1 273 ? 18.828 13.453 -5.82 1 66.25 273 PRO B C 1
ATOM 4415 O O . PRO B 1 273 ? 18.938 13.867 -6.977 1 66.25 273 PRO B O 1
ATOM 4418 N N . HIS B 1 274 ? 17.719 13.117 -5.332 1 72.12 274 HIS B N 1
ATOM 4419 C CA . HIS B 1 274 ? 16.469 13.273 -6.07 1 72.12 274 HIS B CA 1
ATOM 4420 C C . HIS B 1 274 ? 15.43 14.023 -5.238 1 72.12 274 HIS B C 1
ATOM 4422 O O . HIS B 1 274 ? 15.086 13.602 -4.133 1 72.12 274 HIS B O 1
ATOM 4428 N N . ASP B 1 275 ? 15.258 15.297 -5.762 1 82.56 275 ASP B N 1
ATOM 4429 C CA . ASP B 1 275 ? 14.273 16.125 -5.066 1 82.56 275 ASP B CA 1
ATOM 4430 C C . ASP B 1 275 ? 13.148 16.547 -6.008 1 82.56 275 ASP B C 1
ATOM 4432 O O . ASP B 1 275 ? 13.398 16.938 -7.145 1 82.56 275 ASP B O 1
ATOM 4436 N N . ARG B 1 276 ? 12.008 16.422 -5.5 1 89.25 276 ARG B N 1
ATOM 4437 C CA . ARG B 1 276 ? 10.852 16.891 -6.254 1 89.25 276 ARG B CA 1
ATOM 4438 C C . ARG B 1 276 ? 10.945 18.391 -6.52 1 89.25 276 ARG B C 1
ATOM 4440 O O . ARG B 1 276 ? 11.023 19.188 -5.582 1 89.25 276 ARG B O 1
ATOM 4447 N N . ALA B 1 277 ? 10.945 18.75 -7.773 1 92.5 277 ALA B N 1
ATOM 4448 C CA . ALA B 1 277 ? 11.125 20.156 -8.125 1 92.5 277 ALA B CA 1
ATOM 4449 C C . ALA B 1 277 ? 9.891 20.969 -7.75 1 92.5 277 ALA B C 1
ATOM 4451 O O . ALA B 1 277 ? 10.016 22.078 -7.207 1 92.5 277 ALA B O 1
ATOM 4452 N N . HIS B 1 278 ? 8.734 20.406 -8.102 1 95.06 278 HIS B N 1
ATOM 4453 C CA . HIS B 1 278 ? 7.477 21.094 -7.875 1 95.06 278 HIS B CA 1
ATOM 4454 C C . HIS B 1 278 ? 6.473 20.203 -7.145 1 95.06 278 HIS B C 1
ATOM 4456 O O . HIS B 1 278 ? 6.402 19 -7.406 1 95.06 278 HIS B O 1
ATOM 4462 N N . GLN B 1 279 ? 5.758 20.734 -6.289 1 96.25 279 GLN B N 1
ATOM 4463 C CA . GLN B 1 279 ? 4.594 20.109 -5.68 1 96.25 279 GLN B CA 1
ATOM 4464 C C . GLN B 1 279 ? 3.471 21.125 -5.461 1 96.25 279 GLN B C 1
ATOM 4466 O O . GLN B 1 279 ? 3.211 21.531 -4.332 1 96.25 279 GLN B O 1
ATOM 4471 N N . LEU B 1 280 ? 2.84 21.484 -6.539 1 98.12 280 LEU B N 1
ATOM 4472 C CA . LEU B 1 280 ? 1.722 22.422 -6.539 1 98.12 280 LEU B CA 1
ATOM 4473 C C . LEU B 1 280 ? 0.389 21.688 -6.543 1 98.12 280 LEU B C 1
ATOM 4475 O O . LEU B 1 280 ? 0.14 20.844 -7.414 1 98.12 280 LEU B O 1
ATOM 4479 N N . GLY B 1 281 ? -0.436 21.922 -5.559 1 98.31 281 GLY B N 1
ATOM 4480 C CA . GLY B 1 281 ? -1.745 21.297 -5.512 1 98.31 281 GLY B CA 1
ATOM 4481 C C . GLY B 1 281 ? -2.832 22.125 -6.168 1 98.31 281 GLY B C 1
ATOM 4482 O O . GLY B 1 281 ? -2.699 23.344 -6.289 1 98.31 281 GLY B O 1
ATOM 4483 N N . ASP B 1 282 ? -3.838 21.484 -6.648 1 98.56 282 ASP B N 1
ATOM 4484 C CA . ASP B 1 282 ? -5.055 22.141 -7.121 1 98.56 282 ASP B CA 1
ATOM 4485 C C . ASP B 1 282 ? -6.141 22.125 -6.047 1 98.56 282 ASP B C 1
ATOM 4487 O O . ASP B 1 282 ? -6.684 21.062 -5.727 1 98.56 282 ASP B O 1
ATOM 4491 N N . PRO B 1 283 ? -6.5 23.266 -5.523 1 98.31 283 PRO B N 1
ATOM 4492 C CA . PRO B 1 283 ? -7.457 23.328 -4.418 1 98.31 283 PRO B CA 1
ATOM 4493 C C . PRO B 1 283 ? -8.906 23.391 -4.895 1 98.31 283 PRO B C 1
ATOM 4495 O O . PRO B 1 283 ? -9.82 23.516 -4.078 1 98.31 283 PRO B O 1
ATOM 4498 N N . ALA B 1 284 ? -9.203 23.281 -6.117 1 98.19 284 ALA B N 1
ATOM 4499 C CA . ALA B 1 284 ? -10.492 23.625 -6.715 1 98.19 284 ALA B CA 1
ATOM 4500 C C . ALA B 1 284 ? -11.602 22.734 -6.16 1 98.19 284 ALA B C 1
ATOM 4502 O O . ALA B 1 284 ? -12.703 23.203 -5.883 1 98.19 284 ALA B O 1
ATOM 4503 N N . LYS B 1 285 ? -11.383 21.469 -6.055 1 98.31 285 LYS B N 1
ATOM 4504 C CA . LYS B 1 285 ? -12.414 20.531 -5.625 1 98.31 285 LYS B CA 1
ATOM 4505 C C . LYS B 1 285 ? -12.891 20.844 -4.211 1 98.31 285 LYS B C 1
ATOM 4507 O O . LYS B 1 285 ? -14.102 20.891 -3.953 1 98.31 285 LYS B O 1
ATOM 4512 N N . ALA B 1 286 ? -11.969 21.031 -3.238 1 98.44 286 ALA B N 1
ATOM 4513 C CA . ALA B 1 286 ? -12.328 21.359 -1.861 1 98.44 286 ALA B CA 1
ATOM 4514 C C . ALA B 1 286 ? -13.133 22.656 -1.8 1 98.44 286 ALA B C 1
ATOM 4516 O O . ALA B 1 286 ? -14.102 22.766 -1.041 1 98.44 286 ALA B O 1
ATOM 4517 N N . ALA B 1 287 ? -12.703 23.609 -2.586 1 98.25 287 ALA B N 1
ATOM 4518 C CA . ALA B 1 287 ? -13.43 24.875 -2.646 1 98.25 287 ALA B CA 1
ATOM 4519 C C . ALA B 1 287 ? -14.859 24.656 -3.137 1 98.25 287 ALA B C 1
ATOM 4521 O O . ALA B 1 287 ? -15.812 25.172 -2.543 1 98.25 287 ALA B O 1
ATOM 4522 N N . ALA B 1 288 ? -15.023 23.938 -4.172 1 97.88 288 ALA B N 1
ATOM 4523 C CA . ALA B 1 288 ? -16.312 23.766 -4.832 1 97.88 288 ALA B CA 1
ATOM 4524 C C . ALA B 1 288 ? -17.25 22.922 -3.984 1 97.88 288 ALA B C 1
ATOM 4526 O O . ALA B 1 288 ? -18.438 23.234 -3.865 1 97.88 288 ALA B O 1
ATOM 4527 N N . LEU B 1 289 ? -16.781 21.828 -3.379 1 97.81 289 LEU B N 1
ATOM 4528 C CA . LEU B 1 289 ? -17.656 20.844 -2.76 1 97.81 289 LEU B CA 1
ATOM 4529 C C . LEU B 1 289 ? -17.781 21.094 -1.262 1 97.81 289 LEU B C 1
ATOM 4531 O O . LEU B 1 289 ? -18.812 20.766 -0.658 1 97.81 289 LEU B O 1
ATOM 4535 N N . LEU B 1 290 ? -16.734 21.688 -0.63 1 98 290 LEU B N 1
ATOM 4536 C CA . LEU B 1 290 ? -16.734 21.812 0.824 1 98 290 LEU B CA 1
ATOM 4537 C C . LEU B 1 290 ? -16.797 23.281 1.243 1 98 290 LEU B C 1
ATOM 4539 O O . LEU B 1 290 ? -16.984 23.578 2.424 1 98 290 LEU B O 1
ATOM 4543 N N . GLY B 1 291 ? -16.594 24.203 0.286 1 97.69 291 GLY B N 1
ATOM 4544 C CA . GLY B 1 291 ? -16.5 25.609 0.617 1 97.69 291 GLY B CA 1
ATOM 4545 C C . GLY B 1 291 ? -15.25 25.969 1.394 1 97.69 291 GLY B C 1
ATOM 4546 O O . GLY B 1 291 ? -15.258 26.906 2.197 1 97.69 291 GLY B O 1
ATOM 4547 N N . TRP B 1 292 ? -14.188 25.203 1.271 1 97.81 292 TRP B N 1
ATOM 4548 C CA . TRP B 1 292 ? -12.945 25.422 2.008 1 97.81 292 TRP B CA 1
ATOM 4549 C C . TRP B 1 292 ? -11.844 25.906 1.078 1 97.81 292 TRP B C 1
ATOM 4551 O O . TRP B 1 292 ? -11.625 25.328 0.011 1 97.81 292 TRP B O 1
ATOM 4561 N N . ASN B 1 293 ? -11.141 26.906 1.455 1 97.25 293 ASN B N 1
ATOM 4562 C CA . ASN B 1 293 ? -9.922 27.453 0.864 1 97.25 293 ASN B CA 1
ATOM 4563 C C . ASN B 1 293 ? -8.977 28 1.929 1 97.25 293 ASN B C 1
ATOM 4565 O O . ASN B 1 293 ? -9.406 28.359 3.025 1 97.25 293 ASN B O 1
ATOM 4569 N N . THR B 1 294 ? -7.742 27.984 1.554 1 97.19 294 THR B N 1
ATOM 4570 C CA . THR B 1 294 ? -6.82 28.656 2.463 1 97.19 294 THR B CA 1
ATOM 4571 C C . THR B 1 294 ? -7.133 30.141 2.553 1 97.19 294 THR B C 1
ATOM 4573 O O . THR B 1 294 ? -7.555 30.766 1.569 1 97.19 294 THR B O 1
ATOM 4576 N N . ARG B 1 295 ? -6.883 30.688 3.719 1 95.69 295 ARG B N 1
ATOM 4577 C CA . ARG B 1 295 ? -7.184 32.094 3.953 1 95.69 295 ARG B CA 1
ATOM 4578 C C . ARG B 1 295 ? -5.918 32.938 3.92 1 95.69 295 ARG B C 1
ATOM 4580 O O . ARG B 1 295 ? -5.973 34.125 3.645 1 95.69 295 ARG B O 1
ATOM 4587 N N . TRP B 1 296 ? -4.812 32.312 4.164 1 96.5 296 TRP B N 1
ATOM 4588 C CA . TRP B 1 296 ? -3.588 33.062 4.387 1 96.5 296 TRP B CA 1
ATOM 4589 C C . TRP B 1 296 ? -2.607 32.875 3.236 1 96.5 296 TRP B C 1
ATOM 4591 O O . TRP B 1 296 ? -2.494 31.781 2.689 1 96.5 296 TRP B O 1
ATOM 4601 N N . THR B 1 297 ? -1.941 33.938 2.873 1 96.44 297 THR B N 1
ATOM 4602 C CA . THR B 1 297 ? -0.77 33.844 2.01 1 96.44 297 THR B CA 1
ATOM 4603 C C . THR B 1 297 ? 0.395 33.188 2.744 1 96.44 297 THR B C 1
ATOM 4605 O O . THR B 1 297 ? 0.328 32.969 3.955 1 96.44 297 THR B O 1
ATOM 4608 N N . LEU B 1 298 ? 1.422 32.875 1.967 1 96.25 298 LEU B N 1
ATOM 4609 C CA . LEU B 1 298 ? 2.611 32.312 2.6 1 96.25 298 LEU B CA 1
ATOM 4610 C C . LEU B 1 298 ? 3.129 33.219 3.695 1 96.25 298 LEU B C 1
ATOM 4612 O O . LEU B 1 298 ? 3.459 32.781 4.793 1 96.25 298 LEU B O 1
ATOM 4616 N N . ARG B 1 299 ? 3.217 34.5 3.381 1 95.5 299 ARG B N 1
ATOM 4617 C CA . ARG B 1 299 ? 3.754 35.469 4.336 1 95.5 299 ARG B CA 1
ATOM 4618 C C . ARG B 1 299 ? 2.924 35.5 5.613 1 95.5 299 ARG B C 1
ATOM 4620 O O . ARG B 1 299 ? 3.471 35.531 6.715 1 95.5 299 ARG B O 1
ATOM 4627 N N . GLU B 1 300 ? 1.616 35.5 5.473 1 96 300 GLU B N 1
ATOM 4628 C CA . GLU B 1 300 ? 0.729 35.5 6.633 1 96 300 GLU B CA 1
ATOM 4629 C C . GLU B 1 300 ? 0.888 34.219 7.438 1 96 300 GLU B C 1
ATOM 4631 O O . GLU B 1 300 ? 0.917 34.25 8.672 1 96 300 GLU B O 1
ATOM 4636 N N . ALA B 1 301 ? 0.991 33.062 6.746 1 96.12 301 ALA B 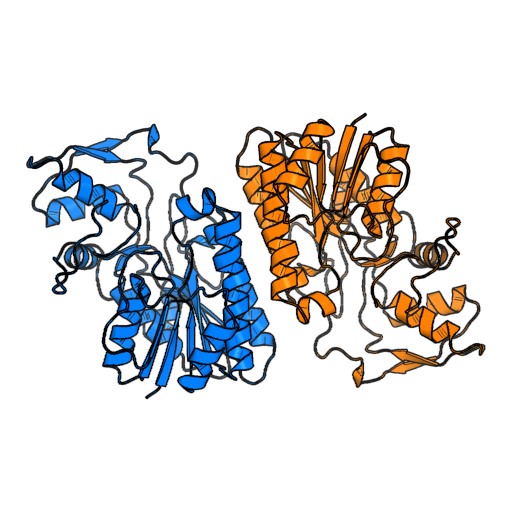N 1
ATOM 4637 C CA . ALA B 1 301 ? 1.202 31.781 7.406 1 96.12 301 ALA B CA 1
ATOM 4638 C C . ALA B 1 301 ? 2.521 31.766 8.172 1 96.12 301 ALA B C 1
ATOM 4640 O O . ALA B 1 301 ? 2.588 31.281 9.297 1 96.12 301 ALA B O 1
ATOM 4641 N N . LEU B 1 302 ? 3.578 32.344 7.555 1 95.94 302 LEU B N 1
ATOM 4642 C CA . LEU B 1 302 ? 4.891 32.375 8.188 1 95.94 302 LEU B CA 1
ATOM 4643 C C . LEU B 1 302 ? 4.875 33.312 9.406 1 95.94 302 LEU B C 1
ATOM 4645 O O . LEU B 1 302 ? 5.492 33 10.43 1 95.94 302 LEU B O 1
ATOM 4649 N N . ARG B 1 303 ? 4.207 34.406 9.312 1 95.12 303 ARG B N 1
ATOM 4650 C CA . ARG B 1 303 ? 4.082 35.312 10.453 1 95.12 303 ARG B CA 1
ATOM 4651 C C . ARG B 1 303 ? 3.484 34.594 11.656 1 95.12 303 ARG B C 1
ATOM 4653 O O . ARG B 1 303 ? 3.98 34.75 12.773 1 95.12 303 ARG B O 1
ATOM 4660 N N . ARG B 1 304 ? 2.475 33.812 11.375 1 93.44 304 ARG B N 1
ATOM 4661 C CA . ARG B 1 304 ? 1.809 33.031 12.43 1 93.44 304 ARG B CA 1
ATOM 4662 C C . ARG B 1 304 ? 2.717 31.938 12.969 1 93.44 304 ARG B C 1
ATOM 4664 O O . ARG B 1 304 ? 2.658 31.609 14.156 1 93.44 304 ARG B O 1
ATOM 4671 N N . THR B 1 305 ? 3.512 31.406 12.102 1 93.5 305 THR B N 1
ATOM 4672 C CA . THR B 1 305 ? 4.449 30.359 12.484 1 93.5 305 THR B CA 1
ATOM 4673 C C . THR B 1 305 ? 5.539 30.922 13.398 1 93.5 305 THR B C 1
ATOM 4675 O O . THR B 1 305 ? 6 30.234 14.312 1 93.5 305 THR B O 1
ATOM 4678 N N . LEU B 1 306 ? 5.965 32.188 13.125 1 91.31 306 LEU B N 1
ATOM 4679 C CA . LEU B 1 306 ? 7.082 32.781 13.844 1 91.31 306 LEU B CA 1
ATOM 4680 C C . LEU B 1 306 ? 6.609 33.406 15.156 1 91.31 306 LEU B C 1
ATOM 4682 O O . LEU B 1 306 ? 7.422 33.688 16.047 1 91.31 306 LEU B O 1
ATOM 4686 N N . GLU B 1 307 ? 5.289 33.75 15.227 1 82.25 307 GLU B N 1
ATOM 4687 C CA . GLU B 1 307 ? 4.75 34.375 16.438 1 82.25 307 GLU B CA 1
ATOM 4688 C C . GLU B 1 307 ? 4.734 33.375 17.594 1 82.25 307 GLU B C 1
ATOM 4690 O O . GLU B 1 307 ? 4.5 32.188 17.391 1 82.25 307 GLU B O 1
ATOM 4695 N N . PRO B 1 308 ? 5.453 33.781 18.75 1 60.41 308 PRO B N 1
ATOM 4696 C CA . PRO B 1 308 ? 5.445 32.906 19.906 1 60.41 308 PRO B CA 1
ATOM 4697 C C . PRO B 1 308 ? 4.047 32.375 20.25 1 60.41 308 PRO B C 1
ATOM 4699 O O . PRO B 1 308 ? 3.064 33.125 20.094 1 60.41 308 PRO B O 1
ATOM 4702 N N . GLY B 1 309 ? 3.564 31.297 19.844 1 53.41 309 GLY B N 1
ATOM 4703 C CA . GLY B 1 309 ? 2.264 30.797 20.266 1 53.41 309 GLY B CA 1
ATOM 4704 C C . GLY B 1 309 ? 1.878 31.234 21.656 1 53.41 309 GLY B C 1
ATOM 4705 O O . GLY B 1 309 ? 2.744 31.516 22.484 1 53.41 309 GLY B O 1
ATOM 4706 N N . SER B 1 310 ? 0.879 32.031 21.859 1 40.84 310 SER B N 1
ATOM 4707 C CA . SER B 1 310 ? 0.449 32.344 23.203 1 40.84 310 SER B CA 1
ATOM 4708 C C . SER B 1 310 ? 0.692 31.172 24.156 1 40.84 310 SER B C 1
ATOM 4710 O O . SER B 1 310 ? 0.576 31.328 25.375 1 40.84 310 SER B O 1
ATOM 4712 N N . ASP B 1 311 ? 0.45 29.906 23.766 1 40.72 311 ASP B N 1
ATOM 4713 C CA . ASP B 1 311 ? 0.568 28.828 24.734 1 40.72 311 ASP B CA 1
ATOM 4714 C C . ASP B 1 311 ? 2.031 28.547 25.062 1 40.72 311 ASP B C 1
ATOM 4716 O O . ASP B 1 311 ? 2.887 28.547 24.172 1 40.72 311 ASP B O 1
ATOM 4720 N N . GLY B 1 312 ? 2.627 29.094 26.016 1 38.25 312 GLY B N 1
ATOM 4721 C CA . GLY B 1 312 ? 3.838 28.844 26.781 1 38.25 312 GLY B CA 1
ATOM 4722 C C . GLY B 1 312 ? 4.559 27.578 26.375 1 38.25 312 GLY B C 1
ATOM 4723 O O . GLY B 1 312 ? 5.355 27.031 27.141 1 38.25 312 GLY B O 1
ATOM 4724 N N . ALA B 1 313 ? 4.059 26.75 25.609 1 40.44 313 ALA B N 1
ATOM 4725 C CA . ALA B 1 313 ? 4.707 25.438 25.5 1 40.44 313 ALA B CA 1
ATOM 4726 C C . ALA B 1 313 ? 6.059 25.562 24.797 1 40.44 313 ALA B C 1
ATOM 4728 O O . ALA B 1 313 ? 6.152 26.109 23.703 1 40.44 313 ALA B O 1
ATOM 4729 N N . ALA B 1 314 ? 7.141 25.578 25.516 1 39.41 314 ALA B N 1
ATOM 4730 C CA . ALA B 1 314 ? 8.578 25.562 25.25 1 39.41 314 ALA B CA 1
ATOM 4731 C C . ALA B 1 314 ? 8.898 24.766 23.984 1 39.41 314 ALA B C 1
ATOM 4733 O O . ALA B 1 314 ? 8.273 23.75 23.719 1 39.41 314 ALA B O 1
ATOM 4734 N N . ARG B 1 315 ? 9.484 25.328 22.969 1 43.12 315 ARG B N 1
ATOM 4735 C CA . ARG B 1 315 ? 10.109 24.75 21.781 1 43.12 315 ARG B CA 1
ATOM 4736 C C . ARG B 1 315 ? 10.844 23.469 22.125 1 43.12 315 ARG B C 1
ATOM 4738 O O . ARG B 1 315 ? 11.57 23.406 23.125 1 43.12 315 ARG B O 1
ATOM 4745 N N . PRO B 1 316 ? 10.5 22.281 21.594 1 35.84 316 PRO B N 1
ATOM 4746 C CA . PRO B 1 316 ? 11.383 21.172 21.969 1 35.84 316 PRO B CA 1
ATOM 4747 C C . PRO B 1 316 ? 12.852 21.469 21.688 1 35.84 316 PRO B C 1
ATOM 4749 O O . PRO B 1 316 ? 13.172 22.172 20.719 1 35.84 316 PRO B O 1
ATOM 4752 N N . SER B 1 317 ? 13.68 21.75 22.828 1 30.56 317 SER B N 1
ATOM 4753 C CA . SER B 1 317 ? 15.125 21.844 22.672 1 30.56 317 SER B CA 1
ATOM 4754 C C . SER B 1 317 ? 15.656 20.781 21.719 1 30.56 317 SER B C 1
ATOM 4756 O O . SER B 1 317 ? 15.391 19.594 21.891 1 30.56 317 SER B O 1
ATOM 4758 N N . VAL B 1 318 ? 16.016 21.078 20.609 1 30.03 318 VAL B N 1
ATOM 4759 C CA . VAL B 1 318 ? 16.781 20.172 19.75 1 30.03 318 VAL B CA 1
ATOM 4760 C C . VAL B 1 318 ? 18.094 19.812 20.438 1 30.03 318 VAL B C 1
ATOM 4762 O O . VAL B 1 318 ? 18.812 20.688 20.938 1 30.03 318 VAL B O 1
#

Foldseek 3Di:
DFEEEEEVCQAPLNVLLVVVCVVVVYAYEYEYLCPLVGDHHPDHPYYDNDALLPLVVLLVVCQVSVGQEYEYEDAPQPQVVCQVVVVVRLCRLQSSLLSNLVSCVVSVHQEYEYEAALQQFDFDDDADEPPDTHGDHPGSNSVSRVNSLVSQVVSLVVDPQHAYEYEHEWAEFAQQNSDPDLVVQLVVQCVVDVDLATEAEAADQQAKTFYAYSSQVSVLSVLSSVQPCSPHRYDYAYDTQQDIDTNNRLSCLLSVLVSGHYDYDHDNVRYDPDDRRYRGHDRVVSCVRRVGHGDDDSSRSSNRRPPPPPPPDDRPPD/DFEEEEEVCQAQLNVLLVVVCVVVVYAYEYEYLCPLVGDHHPDHPYYDNDALLPLVVLLVVCQVSVGQEYEYEDAPQPQVVCQVVVVVRLCRLQSSLLSNLVSCVVNVHQEYEYEAALQQFDFDDDADEFPDTHGDHPGSNSVSRVNSLVSQVVSLVVDPQHAYEYEHEWAEFAQANSDPDLVVQLVVQCVVDVDLATEAEAADQQAKTFYAYSSLVSVLSVLVSVQPCSPHRYDYAYDTQQDIDTNNRLSCLLSVLVSHHYDYDHDHVRYDPDDRRYRGHDHVVSCVRRVGHGDDDSSRSSNRRPPPPPPPPDHPDD

Sequence (636 aa):
MRRVLVTGAAGMIGRRLVAVLQQRGDAVAGLDDLSSGMAMPPGLEAAAVADVRDTAAVTSMLRDLRADALVHLAAVHHIPTCEMRRMHCLQVNVVGTESVLQAAGEADVRQVVIASSGAVYAWGCEALAEDHSPTEARDNYALSKLCNEGQLRLWCGLGAGRRGRVARLFNCIAHDDPNAHLIPDVLAQINADPSAEPLLRLGNLEPRRDYMHADEAAAGLAALLDDPRADTAFDVFNLCSGVEHAVGELVSEIGALMGRTPRVEVDPKRQRPHDRAHQLGDPAKAAALLGWNTRWTLREALRRTLEPGSDGAARPSVMRRVLVTGAAGMIGRRLVAVLQQRGDAVAGLDDLSSGMAMPPGLEAAAVADVRDTAAVTSMLRDLRADALVHLAAVHHIPTCEMRRMHCLQVNVVGTESVLQAAGEADVRQVVIASSGAVYAWGCEALAEDHSPTEARDNYALSKLCNEGQLRLWCGLGAGRRGRVARLFNCIAHDDPNAHLIPDVLAQINADPSAEPLLRLGNLEPRRDYMHADEAAAGLAALLDDPRADTAFDVFNLCSGVEHAVGELVSEIGALMGRTPRVEVDPKRQRPHDRAHQLGDPAKAAALLGWNTRWTLREALRRTLEPGSDGAARPSV

Secondary structure (DSSP, 8-state):
--EEEEETTTSHHHHHHHHHHHHTT-EEEEEE--TTSPPPPTT-SEEEE--TT-HHHHHHHHHHHT-SEEEE--S---HHHHHHTHHHHHIIIIIHHHHHHHHHHHTT--EEEEEEEGGGBPP-SSPB-TTTSPB---SHHHHHHHHHHHHHHHHHHT-TT-EEEEEEE-EEE-TT--S--HHHHHHHHHHH--SSS-EEEES-S--EE-EEEHHHHHHHHHHHHT---TT--EEEEEE--S--EEHHHHHHHHHHHTT---EEEE-GGG--SS--SEE-B--HHHHHHH-------HHHHHHHHHS--SS-------/--EEEEETTTSHHHHHHHHHHHHTT-EEEEEE--TTSPPPPTT-SEEEE--TT-HHHHHHHHHHHT-SEEEE--S---HHHHHHTHHHHHIIIIIHHHHHHHHHHHTT--EEEEEEEGGGBPP-SSPB-TTTSPB---SHHHHHHHHHHHHHHHHHHT-TT-EEEEEEE-EEE-TT--S--HHHHHHHHHHH--SSS-EEEES-S--EE-EEEHHHHHHHHHHHHT---TT--EEEEEE--S--EEHHHHHHHHHHHTT---EEEE-GGG--SS--SEE-B--HHHHHHH-------HHHHHHHHHS--SS-------

Radius of gyration: 26.84 Å; Cα contacts (8 Å, |Δi|>4): 1361; chains: 2; bounding box: 53×83×53 Å

Solvent-accessible surface area (backbone atoms only — not comparable to full-atom values): 33147 Å² total; per-residue (Å²): 122,50,27,35,37,26,32,22,15,32,40,66,46,30,33,41,31,51,50,53,41,46,73,72,56,28,48,36,31,34,31,23,64,48,84,75,70,42,63,72,56,84,89,52,78,42,76,44,82,44,57,58,64,39,32,64,61,54,24,49,53,37,50,75,58,60,30,56,31,38,38,45,57,56,59,66,72,54,53,71,57,16,63,75,36,46,53,60,28,37,45,46,32,39,36,9,46,46,25,48,51,50,18,32,55,77,48,67,34,36,36,39,37,36,63,40,40,54,56,26,39,41,86,50,84,59,66,41,35,80,88,73,49,59,69,40,54,83,48,58,40,23,39,30,34,50,48,40,54,49,52,44,47,54,57,23,66,74,42,94,74,22,28,28,40,37,34,23,39,42,48,63,44,50,65,65,59,77,57,92,44,70,65,59,49,51,50,53,40,44,68,71,30,82,54,60,56,17,72,35,78,40,34,73,44,68,37,24,40,12,50,40,32,28,63,51,52,17,52,46,55,54,36,60,77,59,50,77,59,81,85,54,35,60,52,72,35,46,49,37,54,51,47,61,45,30,45,49,54,51,51,50,51,52,20,54,77,69,71,31,52,64,39,77,44,71,35,73,88,57,39,62,94,76,64,70,54,43,48,32,37,42,30,60,62,32,35,73,70,51,70,42,71,61,87,63,54,67,68,55,32,48,50,57,27,69,40,78,60,86,66,79,72,72,69,81,79,124,123,50,28,33,38,28,33,22,17,31,40,67,46,30,34,40,29,50,51,56,42,46,73,72,56,27,48,37,31,31,32,23,65,50,83,74,71,41,64,72,56,85,88,51,77,41,77,45,81,43,56,58,65,40,31,65,62,52,23,49,51,37,50,76,59,59,30,55,30,38,36,45,56,55,58,65,70,55,53,71,56,16,62,75,37,47,53,60,28,39,46,45,30,39,34,10,46,47,23,47,52,50,17,33,56,77,47,68,34,37,36,40,37,36,63,40,39,53,57,24,38,42,84,50,85,59,66,41,34,82,89,75,48,58,70,38,56,83,47,58,39,22,40,30,35,48,49,40,54,50,53,45,46,53,55,22,65,72,43,92,74,22,29,29,39,37,34,22,38,43,50,64,44,50,66,64,61,77,55,91,44,70,65,58,50,51,52,52,40,45,68,72,29,84,54,60,55,17,72,35,78,41,33,72,42,70,36,25,39,12,53,40,32,28,64,52,54,18,52,46,54,54,36,59,76,60,48,76,60,79,83,54,36,61,54,71,35,46,50,37,53,51,49,61,46,30,44,50,54,53,52,51,51,52,18,54,77,68,72,31,53,65,40,78,44,70,35,72,90,55,39,62,95,78,63,70,53,44,50,32,36,40,29,61,64,31,33,72,70,50,70,41,71,63,86,63,52,67,68,56,32,48,51,59,26,69,42,79,61,85,67,81,73,74,71,82,83,126

InterPro domains:
  IPR001509 NAD-dependent epimerase/dehydratase [PF01370] (4-240)
  IPR036291 NAD(P)-binding domain superfamily [SSF51735] (1-307)
  IPR050177 Bifunctional lipid A modification and metabolic enzymes [PTHR43245] (1-308)

Nearest PDB structures (foldseek):
  7xpo-assembly1_B  TM=8.889E-01  e=4.862E-25  Zea mays
  7xpq-assembly1_B  TM=8.909E-01  e=1.512E-24  Zea mays
  7xpq-assembly1_A  TM=8.799E-01  e=1.342E-24  Zea mays
  8wop-assembly1_A  TM=8.654E-01  e=6.732E-24  Arabidopsis thaliana
  4wok-assembly1_A  TM=8.772E-01  e=2.505E-23  Brucella ovis ATCC 25840

pLDDT: mean 93.74, std 11.09, range [28.91, 99.0]

Organism: Paracidovorax avenae (strain ATCC 19860 / DSM 7227 / CCUG 15838 / JCM 20985 / LMG 2117 / NCPPB 1011) (NCBI:txid643561)